Protein AF-0000000086759817 (afdb_homodimer)

Nearest PDB structures (foldseek):
  3dxy-assembly1_A  TM=8.373E-01  e=3.261E-14  Escherichia coli K-12
  3dxz-assembly1_A  TM=8.383E-01  e=4.467E-14  Escherichia coli K-12
  8eg0-assembly1_A  TM=7.884E-01  e=1.532E-14  Homo sapiens
  8cth-assembly1_A  TM=7.759E-01  e=2.380E-14  Homo sapiens
  4poo-assembly1_B  TM=6.459E-01  e=4.045E-06  Bacillus spizizenii str. W23

Sequence (570 aa):
MASLLCAVPRTTGSLYSILSSPFFKKPTRKLKPFFSTSIPQPNRKCSNGVAVSIAEEREIARSPQLVASEYAELNLSDKFSEEPAPVPDWCDIYSDSTLPLMVDIGSGSGRFLMWLAKRNLDSMNYLGLEIRQKLVKRANYWANELALNNIHFIFANATVSFKQLVSTYPGPLTLVSILCPDPHFKKKYHKRRVVQQPLVESIVDSLIPGGRVFVQSDVLEVALDMRNKFDTISDELLHVDKINPSLLDNEGWLLSNPMGIRTEREIHAEFEGAKIYRRVYQKRKMASLLCAVPRTTGSLYSILSSPFFKKPTRKLKPFFSTSIPQPNRKCSNGVAVSIAEEREIARSPQLVASEYAELNLSDKFSEEPAPVPDWCDIYSDSTLPLMVDIGSGSGRFLMWLAKRNLDSMNYLGLEIRQKLVKRANYWANELALNNIHFIFANATVSFKQLVSTYPGPLTLVSILCPDPHFKKKYHKRRVVQQPLVESIVDSLIPGGRVFVQSDVLEVALDMRNKFDTISDELLHVDKINPSLLDNEGWLLSNPMGIRTEREIHAEFEGAKIYRRVYQKRK

Foldseek 3Di:
DCPDPPCPDPDPDDPDDVPDDDDDPPPDCPVPPPDPPPPDDPPPPPPPPPPPVCVVVPVPDDPVVVVCVVCVVVVDDPPDDDAAFDADDQVVQAVDLAAEEEEEEQCFLVVLVLVLLVVQQPHYAYEYEHQDVVSQVNSVVVCVVVVRRRYHYTNGLCLNHVLVHLVPRNYAHAEYEYEAWDCQPDPVCNVVTSDDLSSLVSNLVRHDAFGKYKYKHLDVVSLVVNVVSNVVPVVFKDWCCVVPVVQADPVGFGPDDPSPDDDPVRVVSVVVVTDMGMTMIGTHD/DDDDDPCPDPDDDDPDDPDDDDDDDDDDDDDDDDPPPPPDDPPPPPPPPPPPVVVVVPVPDDPVVVVCVVCVVVVDDPPDDDAAFDADDQVVQAVDLAAEEEEEEQCALVVLVLVLLVVQQPHYAYEYEHQDVVSQVNSVVVCVVVVRRRYHYTNGLCLNHVLVHLVPRNYAHAEYEYEAWDCQPDPVCNVVTSDDLSSLVSNLVRHDAFGKYKYKHLDVVSLVVNVVSNVVPVVFKDWCCVVPVVQADPVGFGPDDPSPDDDPVRVVSVVVVTDMGMTMIGTHD

InterPro domains:
  IPR003358 tRNA (guanine-N-7) methyltransferase, Trmb type [PF02390] (100-277)
  IPR003358 tRNA (guanine-N-7) methyltransferase, Trmb type [PS51625] (56-283)
  IPR003358 tRNA (guanine-N-7) methyltransferase, Trmb type [PTHR23417] (76-283)
  IPR029063 S-adenosyl-L-methionine-dependent methyltransferase superfamily [G3DSA:3.40.50.150] (69-285)
  IPR029063 S-adenosyl-L-methionine-dependent methyltransferase superfamily [SSF53335] (100-240)

Structure (mmCIF, N/CA/C/O backbone):
data_AF-0000000086759817-model_v1
#
loop_
_entity.id
_entity.type
_entity.pdbx_description
1 polymer 'tRNA (guanine(46)-N(7))-methyltransferase'
#
loop_
_atom_site.group_PDB
_atom_site.id
_atom_site.type_symbol
_atom_site.label_atom_id
_atom_site.label_alt_id
_atom_site.label_comp_id
_atom_site.label_asym_id
_atom_site.label_entity_id
_atom_site.label_seq_id
_atom_site.pdbx_PDB_ins_code
_atom_site.Cartn_x
_atom_site.Cartn_y
_atom_site.Cartn_z
_atom_site.occupancy
_atom_site.B_iso_or_equiv
_atom_site.auth_seq_id
_atom_site.auth_comp_id
_atom_site.auth_asym_id
_atom_site.auth_atom_id
_atom_site.pdbx_PDB_model_num
ATOM 1 N N . MET A 1 1 ? 0.33 43.938 -33.75 1 20.72 1 MET A N 1
ATOM 2 C CA . MET A 1 1 ? -0.135 45.219 -33.188 1 20.72 1 MET A CA 1
ATOM 3 C C . MET A 1 1 ? -0.483 45.062 -31.719 1 20.72 1 MET A C 1
ATOM 5 O O . MET A 1 1 ? 0.14 45.688 -30.875 1 20.72 1 MET A O 1
ATOM 9 N N . ALA A 1 2 ? -1.84 45 -31.391 1 21.41 2 ALA A N 1
ATOM 10 C CA . ALA A 1 2 ? -2.543 45.75 -30.344 1 21.41 2 ALA A CA 1
ATOM 11 C C . ALA A 1 2 ? -2.537 45 -29.016 1 21.41 2 ALA A C 1
ATOM 13 O O . ALA A 1 2 ? -3.264 45.375 -28.094 1 21.41 2 ALA A O 1
ATOM 14 N N . SER A 1 3 ? -1.807 43.812 -28.828 1 23.72 3 SER A N 1
ATOM 15 C CA . SER A 1 3 ? -2.363 42.844 -27.906 1 23.72 3 SER A CA 1
ATOM 16 C C . SER A 1 3 ? -2.422 43.375 -26.484 1 23.72 3 SER A C 1
ATOM 18 O O . SER A 1 3 ? -1.517 44.062 -26.047 1 23.72 3 SER A O 1
ATOM 20 N N . LEU A 1 4 ? -3.578 43.188 -25.766 1 22.56 4 LEU A N 1
ATOM 21 C CA . LEU A 1 4 ? -4.316 43.781 -24.656 1 22.56 4 LEU A CA 1
ATOM 22 C C . LEU A 1 4 ? -3.6 43.5 -23.328 1 22.56 4 LEU A C 1
ATOM 24 O O . LEU A 1 4 ? -3.299 42.344 -23.016 1 22.56 4 LEU A O 1
ATOM 28 N N . LEU A 1 5 ? -2.916 44.438 -22.719 1 22.52 5 LEU A N 1
ATOM 29 C CA . LEU A 1 5 ? -2.139 44.656 -21.5 1 22.52 5 LEU A CA 1
ATOM 30 C C . LEU A 1 5 ? -2.979 44.375 -20.266 1 22.52 5 LEU A C 1
ATOM 32 O O . LEU A 1 5 ? -3.967 45.062 -20 1 22.52 5 LEU A O 1
ATOM 36 N N . CYS A 1 6 ? -3.264 42.969 -19.953 1 22.55 6 CYS A N 1
ATOM 37 C CA . CYS A 1 6 ? -4.141 42.594 -18.859 1 22.55 6 CYS A CA 1
ATOM 38 C C . CYS A 1 6 ? -3.719 43.25 -17.562 1 22.55 6 CYS A C 1
ATOM 40 O O . CYS A 1 6 ? -2.633 43 -17.047 1 22.55 6 CYS A O 1
ATOM 42 N N . ALA A 1 7 ? -4.059 44.469 -17.219 1 21.39 7 ALA A N 1
ATOM 43 C CA . ALA A 1 7 ? -3.721 45.406 -16.141 1 21.39 7 ALA A CA 1
ATOM 44 C C . ALA A 1 7 ? -4.227 44.875 -14.797 1 21.39 7 ALA A C 1
ATOM 46 O O . ALA A 1 7 ? -5.43 44.875 -14.531 1 21.39 7 ALA A O 1
ATOM 47 N N . VAL A 1 8 ? -3.939 43.594 -14.406 1 23.55 8 VAL A N 1
ATOM 48 C CA . VAL A 1 8 ? -4.695 43.188 -13.234 1 23.55 8 VAL A CA 1
ATOM 49 C C . VAL A 1 8 ? -4.359 44.094 -12.047 1 23.55 8 VAL A C 1
ATOM 51 O O . VAL A 1 8 ? -3.188 44.25 -11.703 1 23.55 8 VAL A O 1
ATOM 54 N N . PRO A 1 9 ? -5.23 44.969 -11.648 1 19.45 9 PRO A N 1
ATOM 55 C CA . PRO A 1 9 ? -4.977 45.969 -10.609 1 19.45 9 PRO A CA 1
ATOM 56 C C . PRO A 1 9 ? -4.691 45.375 -9.242 1 19.45 9 PRO A C 1
ATOM 58 O O . PRO A 1 9 ? -5.094 44.219 -8.984 1 19.45 9 PRO A O 1
ATOM 61 N N . ARG A 1 10 ? -3.795 46 -8.438 1 21.27 10 ARG A N 1
ATOM 62 C CA . ARG A 1 10 ? -3.021 45.75 -7.219 1 21.27 10 ARG A CA 1
ATOM 63 C C . ARG A 1 10 ? -3.918 45.781 -5.984 1 21.27 10 ARG A C 1
ATOM 65 O O . ARG A 1 10 ? -3.43 45.906 -4.859 1 21.27 10 ARG A O 1
ATOM 72 N N . THR A 1 11 ? -5.309 45.469 -6.129 1 19.77 11 THR A N 1
ATOM 73 C CA . THR A 1 11 ? -6.012 46.062 -5.008 1 19.77 11 THR A CA 1
ATOM 74 C C . THR A 1 11 ? -5.512 45.5 -3.684 1 19.77 11 THR A C 1
ATOM 76 O O . THR A 1 11 ? -5.254 44.281 -3.576 1 19.77 11 THR A O 1
ATOM 79 N N . THR A 1 12 ? -5.16 46.281 -2.641 1 21.28 12 THR A N 1
ATOM 80 C CA . THR A 1 12 ? -4.473 46.344 -1.357 1 21.28 12 THR A CA 1
ATOM 81 C C . THR A 1 12 ? -5.297 45.719 -0.254 1 21.28 12 THR A C 1
ATOM 83 O O . THR A 1 12 ? -4.871 45.656 0.902 1 21.28 12 THR A O 1
ATOM 86 N N . GLY A 1 13 ? -6.547 45.094 -0.595 1 20.52 13 GLY A N 1
ATOM 87 C CA . GLY A 1 13 ? -7.379 45.219 0.593 1 20.52 13 GLY A CA 1
ATOM 88 C C . GLY A 1 13 ? -6.812 44.469 1.791 1 20.52 13 GLY A C 1
ATOM 89 O O . GLY A 1 13 ? -6.062 43.5 1.634 1 20.52 13 GLY A O 1
ATOM 90 N N . SER A 1 14 ? -6.84 45.094 3.059 1 19.22 14 SER A N 1
ATOM 91 C CA . SER A 1 14 ? -6.445 44.969 4.457 1 19.22 14 SER A CA 1
ATOM 92 C C . SER A 1 14 ? -7.117 43.75 5.098 1 19.22 14 SER A C 1
ATOM 94 O O . SER A 1 14 ? -8.344 43.625 5.078 1 19.22 14 SER A O 1
ATOM 96 N N . LEU A 1 15 ? -6.488 42.531 5.07 1 21.8 15 LEU A N 1
ATOM 97 C CA . LEU A 1 15 ? -6.828 41.25 5.645 1 21.8 15 LEU A CA 1
ATOM 98 C C . LEU A 1 15 ? -7.066 41.344 7.148 1 21.8 15 LEU A C 1
ATOM 100 O O . LEU A 1 15 ? -6.137 41.219 7.941 1 21.8 15 LEU A O 1
ATOM 104 N N . TYR A 1 16 ? -7.906 42.5 7.574 1 19.19 16 TYR A N 1
ATOM 105 C CA . TYR A 1 16 ? -7.855 42.781 9 1 19.19 16 TYR A CA 1
ATOM 106 C C . TYR A 1 16 ? -8.156 41.562 9.836 1 19.19 16 TYR A C 1
ATOM 108 O O . TYR A 1 16 ? -8.586 40.531 9.297 1 19.19 16 TYR A O 1
ATOM 116 N N . SER A 1 17 ? -9.164 41.625 10.844 1 21.81 17 SER A N 1
ATOM 117 C CA . SER A 1 17 ? -9.203 41.438 12.289 1 21.81 17 SER A CA 1
ATOM 118 C C . SER A 1 17 ? -9.664 40.031 12.648 1 21.81 17 SER A C 1
ATOM 120 O O . SER A 1 17 ? -10.852 39.719 12.539 1 21.81 17 SER A O 1
ATOM 122 N N . ILE A 1 18 ? -9.008 38.969 12.258 1 21.98 18 ILE A N 1
ATOM 123 C CA . ILE A 1 18 ? -9.508 37.625 12.562 1 21.98 18 ILE A CA 1
ATOM 124 C C . ILE A 1 18 ? -9.836 37.531 14.055 1 21.98 18 ILE A C 1
ATOM 126 O O . ILE A 1 18 ? -10.68 36.719 14.453 1 21.98 18 ILE A O 1
ATOM 130 N N . LEU A 1 19 ? -8.961 38.031 15.008 1 23.92 19 LEU A N 1
ATOM 131 C CA . LEU A 1 19 ? -8.836 37.469 16.344 1 23.92 19 LEU A CA 1
ATOM 132 C C . LEU A 1 19 ? -9.875 38.062 17.281 1 23.92 19 LEU A C 1
ATOM 134 O O . LEU A 1 19 ? -9.703 38.062 18.5 1 23.92 19 LEU A O 1
ATOM 138 N N . SER A 1 20 ? -10.961 38.875 16.812 1 21.83 20 SER A N 1
ATOM 139 C CA . SER A 1 20 ? -11.461 39.75 17.875 1 21.83 20 SER A CA 1
ATOM 140 C C . SER A 1 20 ? -11.953 38.969 19.062 1 21.83 20 SER A C 1
ATOM 142 O O . SER A 1 20 ? -11.531 39.219 20.203 1 21.83 20 SER A O 1
ATOM 144 N N . SER A 1 21 ? -13.531 39.062 19.516 1 21.61 21 SER A N 1
ATOM 145 C CA . SER A 1 21 ? -14.234 39.625 20.672 1 21.61 21 SER A CA 1
ATOM 146 C C . SER A 1 21 ? -14.273 38.625 21.812 1 21.61 21 SER A C 1
ATOM 148 O O . SER A 1 21 ? -14.109 37.406 21.609 1 21.61 21 SER A O 1
ATOM 150 N N . PRO A 1 22 ? -15.023 39.219 23.219 1 22.77 22 PRO A N 1
ATOM 151 C CA . PRO A 1 22 ? -15.008 39.062 24.672 1 22.77 22 PRO A CA 1
ATOM 152 C C . PRO A 1 22 ? -15.617 37.75 25.141 1 22.77 22 PRO A C 1
ATOM 154 O O . PRO A 1 22 ? -16.297 37.062 24.375 1 22.77 22 PRO A O 1
ATOM 157 N N . PHE A 1 23 ? -15.562 37.625 26.688 1 20.48 23 PHE A N 1
ATOM 158 C CA . PHE A 1 23 ? -15.539 36.688 27.797 1 20.48 23 PHE A CA 1
ATOM 159 C C . PHE A 1 23 ? -16.906 36.031 27.984 1 20.48 23 PHE A C 1
ATOM 161 O O . PHE A 1 23 ? -17.922 36.562 27.516 1 20.48 23 PHE A O 1
ATOM 168 N N . PHE A 1 24 ? -16.922 34.844 28.688 1 19.88 24 PHE A N 1
ATOM 169 C CA . PHE A 1 24 ? -17.828 33.812 29.172 1 19.88 24 PHE A CA 1
ATOM 170 C C . PHE A 1 24 ? -18.906 34.406 30.062 1 19.88 24 PHE A C 1
ATOM 172 O O . PHE A 1 24 ? -18.625 34.844 31.188 1 19.88 24 PHE A O 1
ATOM 179 N N . LYS A 1 25 ? -19.656 35.438 29.422 1 20.78 25 LYS A N 1
ATOM 180 C CA . LYS A 1 25 ? -20.641 35.969 30.375 1 20.78 25 LYS A CA 1
ATOM 181 C C . LYS A 1 25 ? -21.312 34.812 31.141 1 20.78 25 LYS A C 1
ATOM 183 O O . LYS A 1 25 ? -21.797 33.875 30.531 1 20.78 25 LYS A O 1
ATOM 188 N N . LYS A 1 26 ? -20.859 34.844 32.438 1 22.72 26 LYS A N 1
ATOM 189 C CA . LYS A 1 26 ? -21.359 33.969 33.5 1 22.72 26 LYS A CA 1
ATOM 190 C C . LYS A 1 26 ? -22.891 34 33.531 1 22.72 26 LYS A C 1
ATOM 192 O O . LYS A 1 26 ? -23.484 35.062 33.781 1 22.72 26 LYS A O 1
ATOM 197 N N . PRO A 1 27 ? -23.672 33.438 32.5 1 22.3 27 PRO A N 1
ATOM 198 C CA . PRO A 1 27 ? -25.109 33.625 32.781 1 22.3 27 PRO A CA 1
ATOM 199 C C . PRO A 1 27 ? -25.484 33.312 34.219 1 22.3 27 PRO A C 1
ATOM 201 O O . PRO A 1 27 ? -24.906 32.406 34.844 1 22.3 27 PRO A O 1
ATOM 204 N N . THR A 1 28 ? -25.812 34.469 34.844 1 19.06 28 THR A N 1
ATOM 205 C CA . THR A 1 28 ? -26.234 34.625 36.219 1 19.06 28 THR A CA 1
ATOM 206 C C . THR A 1 28 ? -27.359 33.656 36.562 1 19.06 28 THR A C 1
ATOM 208 O O . THR A 1 28 ? -28.344 33.562 35.844 1 19.06 28 THR A O 1
ATOM 211 N N . ARG A 1 29 ? -26.969 32.688 37.281 1 19.84 29 ARG A N 1
ATOM 212 C CA . ARG A 1 29 ? -27.547 31.516 37.906 1 19.84 29 ARG A CA 1
ATOM 213 C C . ARG A 1 29 ? -28.719 31.891 38.812 1 19.84 29 ARG A C 1
ATOM 215 O O . ARG A 1 29 ? -29 31.219 39.812 1 19.84 29 ARG A O 1
ATOM 222 N N . LYS A 1 30 ? -29.344 33.156 38.438 1 19.67 30 LYS A N 1
ATOM 223 C CA . LYS A 1 30 ? -30.125 33.469 39.625 1 19.67 30 LYS A CA 1
ATOM 224 C C . LYS A 1 30 ? -31.031 32.312 40.031 1 19.67 30 LYS A C 1
ATOM 226 O O . LYS A 1 30 ? -31.891 31.891 39.25 1 19.67 30 LYS A O 1
ATOM 231 N N . LEU A 1 31 ? -30.469 31.344 40.719 1 20.28 31 LEU A N 1
ATOM 232 C CA . LEU A 1 31 ? -31.094 30.172 41.344 1 20.28 31 LEU A CA 1
ATOM 233 C C . LEU A 1 31 ? -32.312 30.562 42.156 1 20.28 31 LEU A C 1
ATOM 235 O O . LEU A 1 31 ? -32.188 31.25 43.188 1 20.28 31 LEU A O 1
ATOM 239 N N . LYS A 1 32 ? -33.281 31.25 41.438 1 20.36 32 LYS A N 1
ATOM 240 C CA . LYS A 1 32 ? -34.375 31.719 42.312 1 20.36 32 LYS A CA 1
ATOM 241 C C . LYS A 1 32 ? -34.75 30.641 43.312 1 20.36 32 LYS A C 1
ATOM 243 O O . LYS A 1 32 ? -34.688 29.453 43.031 1 20.36 32 LYS A O 1
ATOM 248 N N . PRO A 1 33 ? -34.906 31.109 44.562 1 21.61 33 PRO A N 1
ATOM 249 C CA . PRO A 1 33 ? -35.062 30.422 45.844 1 21.61 33 PRO A CA 1
ATOM 250 C C . PRO A 1 33 ? -36.344 29.609 45.938 1 21.61 33 PRO A C 1
ATOM 252 O O . PRO A 1 33 ? -37.438 30.172 45.906 1 21.61 33 PRO A O 1
ATOM 255 N N . PHE A 1 34 ? -36.688 28.766 44.906 1 20.72 34 PHE A N 1
ATOM 256 C CA . PHE A 1 34 ? -38.031 28.188 44.969 1 20.72 34 PHE A CA 1
ATOM 257 C C . PHE A 1 34 ? -38.344 27.641 46.375 1 20.72 34 PHE A C 1
ATOM 259 O O . PHE A 1 34 ? -37.469 27.031 47 1 20.72 34 PHE A O 1
ATOM 266 N N . PHE A 1 35 ? -39.281 28.281 47 1 20.41 35 PHE A N 1
ATOM 267 C CA . PHE A 1 35 ? -39.938 28.156 48.312 1 20.41 35 PHE A CA 1
ATOM 268 C C . PHE A 1 35 ? -40.375 26.719 48.531 1 20.41 35 PHE A C 1
ATOM 270 O O . PHE A 1 35 ? -40.906 26.078 47.625 1 20.41 35 PHE A O 1
ATOM 277 N N . SER A 1 36 ? -39.75 26.094 49.625 1 20.53 36 SER A N 1
ATOM 278 C CA . SER A 1 36 ? -39.688 24.719 50.156 1 20.53 36 SER A CA 1
ATOM 279 C C . SER A 1 36 ? -41.062 24.219 50.562 1 20.53 36 SER A C 1
ATOM 281 O O . SER A 1 36 ? -41.188 23.109 51.094 1 20.53 36 SER A O 1
ATOM 283 N N . THR A 1 37 ? -42.188 24.719 49.938 1 21.88 37 THR A N 1
ATOM 284 C CA . THR A 1 37 ? -43.344 24.391 50.781 1 21.88 37 THR A CA 1
ATOM 285 C C . THR A 1 37 ? -43.406 22.891 51.031 1 21.88 37 THR A C 1
ATOM 287 O O . THR A 1 37 ? -43.188 22.094 50.125 1 21.88 37 THR A O 1
ATOM 290 N N . SER A 1 38 ? -43.5 22.516 52.375 1 22.66 38 SER A N 1
ATOM 291 C CA . SER A 1 38 ? -43.312 21.281 53.156 1 22.66 38 SER A CA 1
ATOM 292 C C . SER A 1 38 ? -44.406 20.281 52.844 1 22.66 38 SER A C 1
ATOM 294 O O . SER A 1 38 ? -44.469 19.203 53.438 1 22.66 38 SER A O 1
ATOM 296 N N . ILE A 1 39 ? -44.969 20.172 51.625 1 24.55 39 ILE A N 1
ATOM 297 C CA . ILE A 1 39 ? -46.188 19.406 51.656 1 24.55 39 ILE A CA 1
ATOM 298 C C . ILE A 1 39 ? -45.938 18.016 52.219 1 24.55 39 ILE A C 1
ATOM 300 O O . ILE A 1 39 ? -44.906 17.406 51.969 1 24.55 39 ILE A O 1
ATOM 304 N N . PRO A 1 40 ? -47 17.531 53.062 1 25.95 40 PRO A N 1
ATOM 305 C CA . PRO A 1 40 ? -47 16.344 53.906 1 25.95 40 PRO A CA 1
ATOM 306 C C . PRO A 1 40 ? -46.719 15.055 53.156 1 25.95 40 PRO A C 1
ATOM 308 O O . PRO A 1 40 ? -47 14.977 51.938 1 25.95 40 PRO A O 1
ATOM 311 N N . GLN A 1 41 ? -45.781 14.219 53.656 1 24.42 41 GLN A N 1
ATOM 312 C CA . GLN A 1 41 ? -45.031 13.094 53.062 1 24.42 41 GLN A CA 1
ATOM 313 C C . GLN A 1 41 ? -45.969 11.898 52.844 1 24.42 41 GLN A C 1
ATOM 315 O O . GLN A 1 41 ? -46.438 11.281 53.812 1 24.42 41 GLN A O 1
ATOM 320 N N . PRO A 1 42 ? -47.125 12.047 52.156 1 27.86 42 PRO A N 1
ATOM 321 C CA . PRO A 1 42 ? -47.906 10.805 52.25 1 27.86 42 PRO A CA 1
ATOM 322 C C . PRO A 1 42 ? -47.062 9.57 51.938 1 27.86 42 PRO A C 1
ATOM 324 O O . PRO A 1 42 ? -46.062 9.664 51.219 1 27.86 42 PRO A O 1
ATOM 327 N N . ASN A 1 43 ? -47.188 8.469 52.75 1 25.06 43 ASN A N 1
ATOM 328 C CA . ASN A 1 43 ? -46.469 7.207 52.812 1 25.06 43 ASN A CA 1
ATOM 329 C C . ASN A 1 43 ? -46.5 6.473 51.469 1 25.06 43 ASN A C 1
ATOM 331 O O . ASN A 1 43 ? -47.562 5.984 51.062 1 25.06 43 ASN A O 1
ATOM 335 N N . ARG A 1 44 ? -46.25 7.105 50.375 1 22.36 44 ARG A N 1
ATOM 336 C CA . ARG A 1 44 ? -46.531 6.328 49.156 1 22.36 44 ARG A CA 1
ATOM 337 C C . ARG A 1 44 ? -45.781 5 49.188 1 22.36 44 ARG A C 1
ATOM 339 O O . ARG A 1 44 ? -44.594 4.961 49.5 1 22.36 44 ARG A O 1
ATOM 346 N N . LYS A 1 45 ? -46.531 3.869 49.469 1 26.83 45 LYS A N 1
ATOM 347 C CA . LYS A 1 45 ? -46.094 2.496 49.25 1 26.83 45 LYS A CA 1
ATOM 348 C C . LYS A 1 45 ? -45.312 2.379 47.969 1 26.83 45 LYS A C 1
ATOM 350 O O . LYS A 1 45 ? -45.812 2.664 46.875 1 26.83 45 LYS A O 1
ATOM 355 N N . CYS A 1 46 ? -44.031 2.836 48.031 1 22.83 46 CYS A N 1
ATOM 356 C CA . CYS A 1 46 ? -43.188 2.822 46.844 1 22.83 46 CYS A CA 1
ATOM 357 C C . CYS A 1 46 ? -43.25 1.464 46.156 1 22.83 46 CYS A C 1
ATOM 359 O O . CYS A 1 46 ? -43 0.434 46.781 1 22.83 46 CYS A O 1
ATOM 361 N N . SER A 1 47 ? -44.406 1.204 45.375 1 27.94 47 SER A N 1
ATOM 362 C CA . SER A 1 47 ? -44.281 0.079 44.438 1 27.94 47 SER A CA 1
ATOM 363 C C . SER A 1 47 ? -42.844 -0.032 43.938 1 27.94 47 SER A C 1
ATOM 365 O O . SER A 1 47 ? -42.219 0.975 43.594 1 27.94 47 SER A O 1
ATOM 367 N N . ASN A 1 48 ? -42.156 -0.949 44.594 1 27.28 48 ASN A N 1
ATOM 368 C CA . ASN A 1 48 ? -40.844 -1.33 44.125 1 27.28 48 ASN A CA 1
ATOM 369 C C . ASN A 1 48 ? -40.781 -1.423 42.594 1 27.28 48 ASN A C 1
ATOM 371 O O . ASN A 1 48 ? -41.406 -2.309 42 1 27.28 48 ASN A O 1
ATOM 375 N N . GLY A 1 49 ? -41.188 -0.3 41.969 1 27.38 49 GLY A N 1
ATOM 376 C CA . GLY A 1 49 ? -40.875 -0.348 40.531 1 27.38 49 GLY A CA 1
ATOM 377 C C . GLY A 1 49 ? -39.5 -0.922 40.25 1 27.38 49 GLY A C 1
ATOM 378 O O . GLY A 1 49 ? -38.531 -0.469 40.812 1 27.38 49 GLY A O 1
ATOM 379 N N . VAL A 1 50 ? -39.438 -2.291 40.125 1 29.8 50 VAL A N 1
ATOM 380 C CA . VAL A 1 50 ? -38.25 -2.826 39.469 1 29.8 50 VAL A CA 1
ATOM 381 C C . VAL A 1 50 ? -37.75 -1.867 38.406 1 29.8 50 VAL A C 1
ATOM 383 O O . VAL A 1 50 ? -38.469 -1.618 37.406 1 29.8 50 VAL A O 1
ATOM 386 N N . ALA A 1 51 ? -37.25 -0.749 38.812 1 29.36 51 ALA A N 1
ATOM 387 C CA . ALA A 1 51 ? -36.469 -0.034 37.812 1 29.36 51 ALA A CA 1
ATOM 388 C C . ALA A 1 51 ? -35.719 -1.006 36.906 1 29.36 51 ALA A C 1
ATOM 390 O O . ALA A 1 51 ? -34.844 -1.738 37.375 1 29.36 51 ALA A O 1
ATOM 391 N N . VAL A 1 52 ? -36.5 -1.715 36.094 1 29.53 52 VAL A N 1
ATOM 392 C CA . VAL A 1 52 ? -35.719 -2.227 34.969 1 29.53 52 VAL A CA 1
ATOM 393 C C . VAL A 1 52 ? -34.656 -1.206 34.562 1 29.53 52 VAL A C 1
ATOM 395 O O . VAL A 1 52 ? -34.969 -0.101 34.125 1 29.53 52 VAL A O 1
ATOM 398 N N . SER A 1 53 ? -33.781 -1.017 35.469 1 32.31 53 SER A N 1
ATOM 399 C CA . SER A 1 53 ? -32.625 -0.354 34.875 1 32.31 53 SER A CA 1
ATOM 400 C C . SER A 1 53 ? -32.438 -0.762 33.438 1 32.31 53 SER A C 1
ATOM 402 O O . SER A 1 53 ? -32.188 -1.934 33.125 1 32.31 53 SER A O 1
ATOM 404 N N . ILE A 1 54 ? -33.438 -0.419 32.688 1 30.27 54 ILE A N 1
ATOM 405 C CA . ILE A 1 54 ? -32.969 -0.505 31.297 1 30.27 54 ILE A CA 1
ATOM 406 C C . ILE A 1 54 ? -31.484 -0.164 31.25 1 30.27 54 ILE A C 1
ATOM 408 O O . ILE A 1 54 ? -31.094 0.979 31.484 1 30.27 54 ILE A O 1
ATOM 412 N N . ALA A 1 55 ? -30.734 -1.03 31.859 1 33.47 55 ALA A N 1
ATOM 413 C CA . ALA A 1 55 ? -29.375 -0.924 31.359 1 33.47 55 ALA A CA 1
ATOM 414 C C . ALA A 1 55 ? -29.344 -0.457 29.906 1 33.47 55 ALA A C 1
ATOM 416 O O . ALA A 1 55 ? -29.672 -1.225 29 1 33.47 55 ALA A O 1
ATOM 417 N N . GLU A 1 56 ? -30.062 0.642 29.672 1 33.91 56 GLU A N 1
ATOM 418 C CA . GLU A 1 56 ? -29.672 1.133 28.359 1 33.91 56 GLU A CA 1
ATOM 419 C C . GLU A 1 56 ? -28.219 0.816 28.047 1 33.91 56 GLU A C 1
ATOM 421 O O . GLU A 1 56 ? -27.312 1.29 28.75 1 33.91 56 GLU A O 1
ATOM 426 N N . GLU A 1 57 ? -27.906 -0.351 27.891 1 37.12 57 GLU A N 1
ATOM 427 C CA . GLU A 1 57 ? -26.609 -0.674 27.297 1 37.12 57 GLU A CA 1
ATOM 428 C C . GLU A 1 57 ? -26.156 0.431 26.359 1 37.12 57 GLU A C 1
ATOM 430 O O . GLU A 1 57 ? -26.672 0.565 25.25 1 37.12 57 GLU A O 1
ATOM 435 N N . ARG A 1 58 ? -26.016 1.636 26.844 1 38.78 58 ARG A N 1
ATOM 436 C CA . ARG A 1 58 ? -25.312 2.576 25.984 1 38.78 58 ARG A CA 1
ATOM 437 C C . ARG A 1 58 ? -24.328 1.849 25.078 1 38.78 58 ARG A C 1
ATOM 439 O O . ARG A 1 58 ? -23.375 1.232 25.562 1 38.78 58 ARG A O 1
ATOM 446 N N . GLU A 1 59 ? -24.797 1.112 24.234 1 46 59 GLU A N 1
ATOM 447 C CA . GLU A 1 59 ? -23.906 0.592 23.203 1 46 59 GLU A CA 1
ATOM 448 C C . GLU A 1 59 ? -22.719 1.518 22.984 1 46 59 GLU A C 1
ATOM 450 O O . GLU A 1 59 ? -22.875 2.66 22.547 1 46 59 GLU A O 1
ATOM 455 N N . ILE A 1 60 ? -21.844 1.606 23.938 1 53.09 60 ILE A N 1
ATOM 456 C CA . ILE A 1 60 ? -20.594 2.328 23.812 1 53.09 60 ILE A CA 1
ATOM 457 C C . ILE A 1 60 ? -20.125 2.281 22.359 1 53.09 60 ILE A C 1
ATOM 459 O O . ILE A 1 60 ? -19.891 1.2 21.812 1 53.09 60 ILE A O 1
ATOM 463 N N . ALA A 1 61 ? -20.453 3.289 21.672 1 70.12 61 ALA A N 1
ATOM 464 C CA . ALA A 1 61 ? -20.047 3.436 20.281 1 70.12 61 ALA A CA 1
ATOM 465 C C . ALA A 1 61 ? -18.578 3.053 20.094 1 70.12 61 ALA A C 1
ATOM 467 O O . ALA A 1 61 ? -17.719 3.457 20.875 1 70.12 61 ALA A O 1
ATOM 468 N N . ARG A 1 62 ? -18.297 2.145 19.25 1 85.38 62 ARG A N 1
ATOM 469 C CA . ARG A 1 62 ? -16.953 1.757 18.844 1 85.38 62 ARG A CA 1
ATOM 470 C C . ARG A 1 62 ? -16.234 2.912 18.156 1 85.38 62 ARG A C 1
ATOM 472 O O . ARG A 1 62 ? -16.859 3.881 17.734 1 85.38 62 ARG A O 1
ATOM 479 N N . SER A 1 63 ? -15.016 2.961 18.25 1 89.56 63 SER A N 1
ATOM 480 C CA . SER A 1 63 ? -14.18 4.059 17.781 1 89.56 63 SER A CA 1
ATOM 481 C C . SER A 1 63 ? -14.531 4.441 16.344 1 89.56 63 SER A C 1
ATOM 483 O O . SER A 1 63 ? -14.617 5.625 16.016 1 89.56 63 SER A O 1
ATOM 485 N N . PRO A 1 64 ? -14.867 3.51 15.484 1 88.94 64 PRO A N 1
ATOM 486 C CA . PRO A 1 64 ? -15.25 3.906 14.133 1 88.94 64 PRO A CA 1
ATOM 487 C C . PRO A 1 64 ? -16.547 4.703 14.094 1 88.94 64 PRO A C 1
ATOM 489 O O . PRO A 1 64 ? -16.719 5.582 13.242 1 88.94 64 PRO A O 1
ATOM 492 N N . GLN A 1 65 ? -17.406 4.426 14.953 1 90.06 65 GLN A N 1
ATOM 493 C CA . GLN A 1 65 ? -18.656 5.18 15.031 1 90.06 65 GLN A CA 1
ATOM 494 C C . GLN A 1 65 ? -18.406 6.617 15.477 1 90.06 65 GLN A C 1
ATOM 496 O O . GLN A 1 65 ? -19.078 7.539 15.031 1 90.06 65 GLN A O 1
ATOM 501 N N . LEU A 1 66 ? -17.484 6.715 16.344 1 93.5 66 LEU A N 1
ATOM 502 C CA . LEU A 1 66 ? -17.125 8.055 16.781 1 93.5 66 LEU A CA 1
ATOM 503 C C . LEU A 1 66 ? -16.516 8.859 15.633 1 93.5 66 LEU A C 1
ATOM 505 O O . LEU A 1 66 ? -16.797 10.055 15.492 1 93.5 66 LEU A O 1
ATOM 509 N N . VAL A 1 67 ? -15.664 8.227 14.812 1 93.75 67 VAL A N 1
ATOM 510 C CA . VAL A 1 67 ? -15.102 8.875 13.633 1 93.75 67 VAL A CA 1
ATOM 511 C C . VAL A 1 67 ? -16.234 9.297 12.695 1 93.75 67 VAL A C 1
ATOM 513 O O . VAL A 1 67 ? -16.266 10.438 12.227 1 93.75 67 VAL A O 1
ATOM 516 N N . ALA A 1 68 ? -17.156 8.359 12.453 1 92.31 68 ALA A N 1
ATOM 517 C CA . ALA A 1 68 ? -18.281 8.633 11.57 1 92.31 68 ALA A CA 1
ATOM 518 C C . ALA A 1 68 ? -19.094 9.828 12.07 1 92.31 68 ALA A C 1
ATOM 520 O O . ALA A 1 68 ? -19.5 10.68 11.281 1 92.31 68 ALA A O 1
ATOM 521 N N . SER A 1 69 ? -19.312 9.836 13.367 1 93.5 69 SER A N 1
ATOM 522 C CA . SER A 1 69 ? -20.078 10.922 13.969 1 93.5 69 SER A CA 1
ATOM 523 C C . SER A 1 69 ? -19.359 12.258 13.836 1 93.5 69 SER A C 1
ATOM 525 O O . SER A 1 69 ? -19.969 13.273 13.5 1 93.5 69 SER A O 1
ATOM 527 N N . GLU A 1 70 ? -18.094 12.234 14.078 1 94.06 70 GLU A N 1
ATOM 528 C CA . GLU A 1 70 ? -17.297 13.453 14.023 1 94.06 70 GLU A CA 1
ATOM 529 C C . GLU A 1 70 ? -17.266 14.039 12.609 1 94.06 70 GLU A C 1
ATOM 531 O O . GLU A 1 70 ? -17.312 15.258 12.438 1 94.06 70 GLU A O 1
ATOM 536 N N . TYR A 1 71 ? -17.219 13.188 11.578 1 95.44 71 TYR A N 1
ATOM 537 C CA . TYR A 1 71 ? -17.094 13.648 10.195 1 95.44 71 TYR A CA 1
ATOM 538 C C . TYR A 1 71 ? -18.422 13.484 9.453 1 95.44 71 TYR A C 1
ATOM 540 O O . TYR A 1 71 ? -18.438 13.461 8.219 1 95.44 71 TYR A O 1
ATOM 548 N N . ALA A 1 72 ? -19.531 13.414 10.141 1 93.88 72 ALA A N 1
ATOM 549 C CA . ALA A 1 72 ? -20.844 13.125 9.57 1 93.88 72 ALA A CA 1
ATOM 550 C C . ALA A 1 72 ? -21.234 14.18 8.539 1 93.88 72 ALA A C 1
ATOM 552 O O . ALA A 1 72 ? -21.906 13.867 7.551 1 93.88 72 ALA A O 1
ATOM 553 N N . GLU A 1 73 ? -20.781 15.352 8.797 1 93.06 73 GLU A N 1
ATOM 554 C CA . GLU A 1 73 ? -21.188 16.469 7.941 1 93.06 73 GLU A CA 1
ATOM 555 C C . GLU A 1 73 ? -20.641 16.297 6.523 1 93.06 73 GLU A C 1
ATOM 557 O O . GLU A 1 73 ? -21.156 16.891 5.578 1 93.06 73 GLU A O 1
ATOM 562 N N . LEU A 1 74 ? -19.578 15.562 6.348 1 94.44 74 LEU A N 1
ATOM 563 C CA . LEU A 1 74 ? -19.016 15.352 5.02 1 94.44 74 LEU A CA 1
ATOM 564 C C . LEU A 1 74 ? -19.922 14.477 4.168 1 94.44 74 LEU A C 1
ATOM 566 O O . LEU A 1 74 ? -19.844 14.5 2.938 1 94.44 74 LEU A O 1
ATOM 570 N N . ASN A 1 75 ? -20.75 13.641 4.785 1 91.75 75 ASN A N 1
ATOM 571 C CA . ASN A 1 75 ? -21.688 12.781 4.086 1 91.75 75 ASN A CA 1
ATOM 572 C C . ASN A 1 75 ? -21.016 11.992 2.971 1 91.75 75 ASN A C 1
ATOM 574 O O . ASN A 1 75 ? -21.469 12 1.827 1 91.75 75 ASN A O 1
ATOM 578 N N . LEU A 1 76 ? -19.938 11.391 3.359 1 91.06 76 LEU A N 1
ATOM 579 C CA . LEU A 1 76 ? -19.156 10.656 2.365 1 91.06 76 LEU A CA 1
ATOM 580 C C . LEU A 1 76 ? -19.812 9.328 2.025 1 91.06 76 LEU A C 1
ATOM 582 O O . LEU A 1 76 ? -20.344 8.648 2.908 1 91.06 76 LEU A O 1
ATOM 586 N N . SER A 1 77 ? -19.812 9.016 0.76 1 84.19 77 SER A N 1
ATOM 587 C CA . SER A 1 77 ? -20.453 7.785 0.29 1 84.19 77 SER A CA 1
ATOM 588 C C . SER A 1 77 ? -19.547 6.578 0.507 1 84.19 77 SER A C 1
ATOM 590 O O . SER A 1 77 ? -18.312 6.691 0.414 1 84.19 77 SER A O 1
ATOM 592 N N . ASP A 1 78 ? -20.125 5.574 0.871 1 78.88 78 ASP A N 1
ATOM 593 C CA . ASP A 1 78 ? -19.406 4.312 0.976 1 78.88 78 ASP A CA 1
ATOM 594 C C . ASP A 1 78 ? -19.438 3.547 -0.345 1 78.88 78 ASP A C 1
ATOM 596 O O . ASP A 1 78 ? -19.094 2.365 -0.393 1 78.88 78 ASP A O 1
ATOM 600 N N . LYS A 1 79 ? -19.781 4.219 -1.397 1 76.12 79 LYS A N 1
ATOM 601 C CA . LYS A 1 79 ? -20.016 3.559 -2.68 1 76.12 79 LYS A CA 1
ATOM 602 C C . LYS A 1 79 ? -18.734 3.471 -3.49 1 76.12 79 LYS A C 1
ATOM 604 O O . LYS A 1 79 ? -18.75 3.051 -4.648 1 76.12 79 LYS A O 1
ATOM 609 N N . PHE A 1 80 ? -17.719 3.863 -2.857 1 83.5 80 PHE A N 1
ATOM 610 C CA . PHE A 1 80 ? -16.484 3.812 -3.631 1 83.5 80 PHE A CA 1
ATOM 611 C C . PHE A 1 80 ? -16.141 2.375 -3.996 1 83.5 80 PHE A C 1
ATOM 613 O O . PHE A 1 80 ? -16.031 1.513 -3.121 1 83.5 80 PHE A O 1
ATOM 620 N N . SER A 1 81 ? -16.188 2.053 -5.266 1 81.12 81 SER A N 1
ATOM 621 C CA . SER A 1 81 ? -15.742 0.758 -5.773 1 81.12 81 SER A CA 1
ATOM 622 C C . SER A 1 81 ? -14.461 0.889 -6.578 1 81.12 81 SER A C 1
ATOM 624 O O . SER A 1 81 ? -14.328 1.793 -7.406 1 81.12 81 SER A O 1
ATOM 626 N N . GLU A 1 82 ? -13.594 0.035 -6.246 1 83.94 82 GLU A N 1
ATOM 627 C CA . GLU A 1 82 ? -12.328 0.054 -6.969 1 83.94 82 GLU A CA 1
ATOM 628 C C . GLU A 1 82 ? -12.531 -0.263 -8.445 1 83.94 82 GLU A C 1
ATOM 630 O O . GLU A 1 82 ? -13.25 -1.202 -8.789 1 83.94 82 GLU A O 1
ATOM 635 N N . GLU A 1 83 ? -12.031 0.629 -9.211 1 86 83 GLU A N 1
ATOM 636 C CA . GLU A 1 83 ? -12.062 0.398 -10.656 1 86 83 GLU A CA 1
ATOM 637 C C . GLU A 1 83 ? -10.961 -0.561 -11.086 1 86 83 GLU A C 1
ATOM 639 O O . GLU A 1 83 ? -9.867 -0.564 -10.508 1 86 83 GLU A O 1
ATOM 644 N N . PRO A 1 84 ? -11.336 -1.355 -12.094 1 92.5 84 PRO A N 1
ATOM 645 C CA . PRO A 1 84 ? -10.289 -2.236 -12.625 1 92.5 84 PRO A CA 1
ATOM 646 C C . PRO A 1 84 ? -9.07 -1.469 -13.133 1 92.5 84 PRO A C 1
ATOM 648 O O . PRO A 1 84 ? -9.195 -0.32 -13.562 1 92.5 84 PRO A O 1
ATOM 651 N N . ALA A 1 85 ? -7.93 -2.061 -13 1 94.69 85 ALA A N 1
ATOM 652 C CA . ALA A 1 85 ? -6.703 -1.462 -13.531 1 94.69 85 ALA A CA 1
ATOM 653 C C . ALA A 1 85 ? -6.809 -1.242 -15.039 1 94.69 85 ALA A C 1
ATOM 655 O O . ALA A 1 85 ? -7.434 -2.035 -15.742 1 94.69 85 ALA A O 1
ATOM 656 N N . PRO A 1 86 ? -6.215 -0.199 -15.5 1 94.38 86 PRO A N 1
ATOM 657 C CA . PRO A 1 86 ? -6.215 0.004 -16.953 1 94.38 86 PRO A CA 1
ATOM 658 C C . PRO A 1 86 ? -5.48 -1.102 -17.703 1 94.38 86 PRO A C 1
ATOM 660 O O . PRO A 1 86 ? -4.461 -1.607 -17.219 1 94.38 86 PRO A O 1
ATOM 663 N N . VAL A 1 87 ? -6.031 -1.46 -18.828 1 96.56 87 VAL A N 1
ATOM 664 C CA . VAL A 1 87 ? -5.426 -2.479 -19.672 1 96.56 87 VAL A CA 1
ATOM 665 C C . VAL A 1 87 ? -4.285 -1.864 -20.484 1 96.56 87 VAL A C 1
ATOM 667 O O . VAL A 1 87 ? -4.48 -0.865 -21.188 1 96.56 87 VAL A O 1
ATOM 670 N N . PRO A 1 88 ? -3.143 -2.406 -20.422 1 96.88 88 PRO A N 1
ATOM 671 C CA . PRO A 1 88 ? -2.062 -1.88 -21.25 1 96.88 88 PRO A CA 1
ATOM 672 C C . PRO A 1 88 ? -2.158 -2.35 -22.703 1 96.88 88 PRO A C 1
ATOM 674 O O . PRO A 1 88 ? -2.975 -3.219 -23.031 1 96.88 88 PRO A O 1
ATOM 677 N N . ASP A 1 89 ? -1.372 -1.641 -23.5 1 97.38 89 ASP A N 1
ATOM 678 C CA . ASP A 1 89 ? -1.154 -2.193 -24.844 1 97.38 89 ASP A CA 1
ATOM 679 C C . ASP A 1 89 ? -0.167 -3.357 -24.797 1 97.38 89 ASP A C 1
ATOM 681 O O . ASP A 1 89 ? 1.045 -3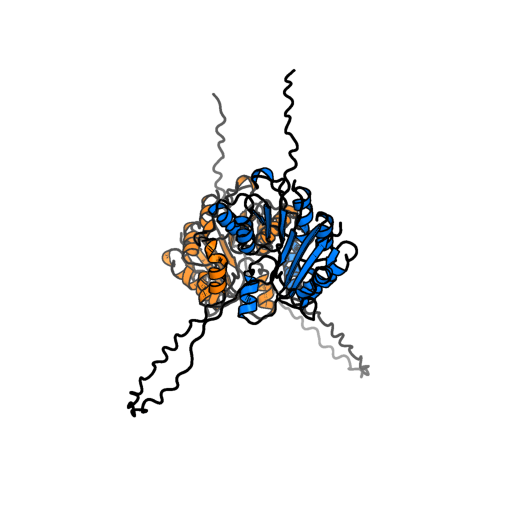.148 -24.719 1 97.38 89 ASP A O 1
ATOM 685 N N . TRP A 1 90 ? -0.674 -4.527 -24.984 1 98 90 TRP A N 1
ATOM 686 C CA . TRP A 1 90 ? 0.116 -5.742 -24.812 1 98 90 TRP A CA 1
ATOM 687 C C . TRP A 1 90 ? 1.26 -5.801 -25.812 1 98 90 TRP A C 1
ATOM 689 O O . TRP A 1 90 ? 2.324 -6.352 -25.516 1 98 90 TRP A O 1
ATOM 699 N N . CYS A 1 91 ? 1.048 -5.227 -26.984 1 95.94 91 CYS A N 1
ATOM 700 C CA . CYS A 1 91 ? 2.07 -5.254 -28.031 1 95.94 91 CYS A CA 1
ATOM 701 C C . CYS A 1 91 ? 3.25 -4.363 -27.656 1 95.94 91 CYS A C 1
ATOM 703 O O . CYS A 1 91 ? 4.363 -4.57 -28.141 1 95.94 91 CYS A O 1
ATOM 705 N N . ASP A 1 92 ? 2.98 -3.393 -26.797 1 96.12 92 ASP A N 1
ATOM 706 C CA . ASP A 1 92 ? 4.055 -2.533 -26.312 1 96.12 92 ASP A CA 1
ATOM 707 C C . ASP A 1 92 ? 4.809 -3.195 -25.156 1 96.12 92 ASP A C 1
ATOM 709 O O . ASP A 1 92 ? 5.977 -2.879 -24.922 1 96.12 92 ASP A O 1
ATOM 713 N N . ILE A 1 93 ? 4.18 -4.109 -24.531 1 96.88 93 ILE A N 1
ATOM 714 C CA . ILE A 1 93 ? 4.707 -4.703 -23.312 1 96.88 93 ILE A CA 1
ATOM 715 C C . ILE A 1 93 ? 5.555 -5.926 -23.656 1 96.88 93 ILE A C 1
ATOM 717 O O . ILE A 1 93 ? 6.656 -6.098 -23.125 1 96.88 93 ILE A O 1
ATOM 721 N N . TYR A 1 94 ? 5.055 -6.758 -24.5 1 98.12 94 TYR A N 1
ATOM 722 C CA . TYR A 1 94 ? 5.715 -8.023 -24.812 1 98.12 94 TYR A CA 1
ATOM 723 C C . TYR A 1 94 ? 6.262 -8.008 -26.234 1 98.12 94 TYR A C 1
ATOM 725 O O . TYR A 1 94 ? 5.637 -7.457 -27.156 1 98.12 94 TYR A O 1
ATOM 733 N N . SER A 1 95 ? 7.379 -8.633 -26.469 1 97.25 95 SER A N 1
ATOM 734 C CA . SER A 1 95 ? 7.934 -8.773 -27.812 1 97.25 95 SER A CA 1
ATOM 735 C C . SER A 1 95 ? 6.988 -9.547 -28.719 1 97.25 95 SER A C 1
ATOM 737 O O . SER A 1 95 ? 6.836 -9.211 -29.891 1 97.25 95 SER A O 1
ATOM 739 N N . ASP A 1 96 ? 6.398 -10.547 -28.203 1 97.88 96 ASP A N 1
ATOM 740 C CA . ASP A 1 96 ? 5.379 -11.336 -28.875 1 97.88 96 ASP A CA 1
ATOM 741 C C . ASP A 1 96 ? 4.191 -11.602 -27.953 1 97.88 96 ASP A C 1
ATOM 743 O O . ASP A 1 96 ? 4.227 -12.531 -27.141 1 97.88 96 ASP A O 1
ATOM 747 N N . SER A 1 97 ? 3.139 -10.867 -28.109 1 97.44 97 SER A N 1
ATOM 748 C CA . SER A 1 97 ? 1.991 -10.93 -27.219 1 97.44 97 SER A CA 1
ATOM 749 C C . SER A 1 97 ? 1.08 -12.102 -27.547 1 97.44 97 SER A C 1
ATOM 751 O O . SER A 1 97 ? 0.032 -12.281 -26.922 1 97.44 97 SER A O 1
ATOM 753 N N . THR A 1 98 ? 1.403 -12.875 -28.484 1 97.75 98 THR A N 1
ATOM 754 C CA . THR A 1 98 ? 0.588 -14.031 -28.859 1 97.75 98 THR A CA 1
ATOM 755 C C . THR A 1 98 ? 1.054 -15.273 -28.109 1 97.75 98 THR A C 1
ATOM 757 O O . THR A 1 98 ? 0.368 -16.297 -28.109 1 97.75 98 THR A O 1
ATOM 760 N N . LEU A 1 99 ? 2.16 -15.227 -27.469 1 98.5 99 LEU A N 1
ATOM 761 C CA . LEU A 1 99 ? 2.686 -16.359 -26.703 1 98.5 99 LEU A CA 1
ATOM 762 C C . LEU A 1 99 ? 1.783 -16.688 -25.516 1 98.5 99 LEU A C 1
ATOM 764 O O . LEU A 1 99 ? 1.02 -15.836 -25.062 1 98.5 99 LEU A O 1
ATOM 768 N N . PRO A 1 100 ? 1.838 -17.953 -25.031 1 98.81 100 PRO A N 1
ATOM 769 C CA . PRO A 1 100 ? 1.077 -18.328 -23.828 1 98.81 100 PRO A CA 1
ATOM 770 C C . PRO A 1 100 ? 1.412 -17.438 -22.625 1 98.81 100 PRO A C 1
ATOM 772 O O . PRO A 1 100 ? 2.561 -17.016 -22.469 1 98.81 100 PRO A O 1
ATOM 775 N N . LEU A 1 101 ? 0.399 -17.203 -21.781 1 98.88 101 LEU A N 1
ATOM 776 C CA . LEU A 1 101 ? 0.535 -16.266 -20.672 1 98.88 101 LEU A CA 1
ATOM 777 C C . LEU A 1 101 ? 0.394 -17 -19.344 1 98.88 101 LEU A C 1
ATOM 779 O O . LEU A 1 101 ? -0.5 -17.828 -19.172 1 98.88 101 LEU A O 1
ATOM 783 N N . MET A 1 102 ? 1.299 -16.75 -18.422 1 98.88 102 MET A N 1
ATOM 784 C CA . MET A 1 102 ? 1.141 -17.062 -17.016 1 98.88 102 MET A CA 1
ATOM 785 C C . MET A 1 102 ? 0.833 -15.805 -16.203 1 98.88 102 MET A C 1
ATOM 787 O O . MET A 1 102 ? 1.486 -14.773 -16.391 1 98.88 102 MET A O 1
ATOM 791 N N . VAL A 1 103 ? -0.163 -15.859 -15.359 1 98.94 103 VAL A N 1
ATOM 792 C CA . VAL A 1 103 ? -0.482 -14.75 -14.461 1 98.94 103 VAL A CA 1
ATOM 793 C C . VAL A 1 103 ? -0.239 -15.164 -13.016 1 98.94 103 VAL A C 1
ATOM 795 O O . VAL A 1 103 ? -0.716 -16.219 -12.578 1 98.94 103 VAL A O 1
ATOM 798 N N . ASP A 1 104 ? 0.542 -14.422 -12.32 1 98.88 104 ASP A N 1
ATOM 799 C CA . ASP A 1 104 ? 0.784 -14.617 -10.891 1 98.88 104 ASP A CA 1
ATOM 800 C C . ASP A 1 104 ? 0.041 -13.57 -10.062 1 98.88 104 ASP A C 1
ATOM 802 O O . ASP A 1 104 ? 0.394 -12.391 -10.078 1 98.88 104 ASP A O 1
ATOM 806 N N . ILE A 1 105 ? -0.974 -13.984 -9.328 1 98.81 105 ILE A N 1
ATOM 807 C CA . ILE A 1 105 ? -1.782 -13.094 -8.5 1 98.81 105 ILE A CA 1
ATOM 808 C C . ILE A 1 105 ? -1.139 -12.945 -7.121 1 98.81 105 ILE A C 1
ATOM 810 O O . ILE A 1 105 ? -0.983 -13.93 -6.391 1 98.81 105 ILE A O 1
ATOM 814 N N . GLY A 1 106 ? -0.88 -11.75 -6.727 1 98.25 106 GLY A N 1
ATOM 815 C CA . GLY A 1 106 ? -0.065 -11.539 -5.543 1 98.25 106 GLY A CA 1
ATOM 816 C C . GLY A 1 106 ? 1.405 -11.836 -5.766 1 98.25 106 GLY A C 1
ATOM 817 O O . GLY A 1 106 ? 2.006 -12.617 -5.027 1 98.25 106 GLY A O 1
ATOM 818 N N . SER A 1 107 ? 1.985 -11.109 -6.707 1 98.56 107 SER A N 1
ATOM 819 C CA . SER A 1 107 ? 3.312 -11.469 -7.199 1 98.56 107 SER A CA 1
ATOM 820 C C . SER A 1 107 ? 4.398 -11.047 -6.211 1 98.56 107 SER A C 1
ATOM 822 O O . SER A 1 107 ? 5.551 -11.469 -6.332 1 98.56 107 SER A O 1
ATOM 824 N N . GLY A 1 108 ? 4.051 -10.203 -5.238 1 97.31 108 GLY A N 1
ATOM 825 C CA . GLY A 1 108 ? 5.043 -9.766 -4.27 1 97.31 108 GLY A CA 1
ATOM 826 C C . GLY A 1 108 ? 6.18 -8.984 -4.891 1 97.31 108 GLY A C 1
ATOM 827 O O . GLY A 1 108 ? 5.953 -8.031 -5.637 1 97.31 108 GLY A O 1
ATOM 828 N N . SER A 1 109 ? 7.379 -9.398 -4.594 1 96.12 109 SER A N 1
ATOM 829 C CA . SER A 1 109 ? 8.547 -8.703 -5.125 1 96.12 109 SER A CA 1
ATOM 830 C C . SER A 1 109 ? 8.711 -8.953 -6.621 1 96.12 109 SER A C 1
ATOM 832 O O . SER A 1 109 ? 9.422 -8.219 -7.309 1 96.12 109 SER A O 1
ATOM 834 N N . GLY A 1 110 ? 8.172 -10.023 -7.094 1 98.12 110 GLY A N 1
ATOM 835 C CA . GLY A 1 110 ? 8.258 -10.352 -8.508 1 98.12 110 GLY A CA 1
ATOM 836 C C . GLY A 1 110 ? 9.414 -11.273 -8.836 1 98.12 110 GLY A C 1
ATOM 837 O O . GLY A 1 110 ? 9.531 -11.75 -9.969 1 98.12 110 GLY A O 1
ATOM 838 N N . ARG A 1 111 ? 10.297 -11.648 -7.902 1 97.56 111 ARG A N 1
ATOM 839 C CA . ARG A 1 111 ? 11.492 -12.445 -8.156 1 97.56 111 ARG A CA 1
ATOM 840 C C . ARG A 1 111 ? 11.133 -13.805 -8.742 1 97.56 111 ARG A C 1
ATOM 842 O O . ARG A 1 111 ? 11.773 -14.273 -9.688 1 97.56 111 ARG A O 1
ATOM 849 N N . PHE A 1 112 ? 10.18 -14.391 -8.156 1 98.06 112 PHE A N 1
ATOM 850 C CA . PHE A 1 112 ? 9.727 -15.695 -8.609 1 98.06 112 PHE A CA 1
ATOM 851 C C . PHE A 1 112 ? 9.391 -15.664 -10.094 1 98.06 112 PHE A C 1
ATOM 853 O O . PHE A 1 112 ? 9.875 -16.5 -10.859 1 98.06 112 PHE A O 1
ATOM 860 N N . LEU A 1 113 ? 8.617 -14.688 -10.492 1 98.38 113 LEU A N 1
ATOM 861 C CA . LEU A 1 113 ? 8.188 -14.562 -11.883 1 98.38 113 LEU A CA 1
ATOM 862 C C . LEU A 1 113 ? 9.359 -14.211 -12.789 1 98.38 113 LEU A C 1
ATOM 864 O O . LEU A 1 113 ? 9.422 -14.664 -13.93 1 98.38 113 LEU A O 1
ATOM 868 N N . MET A 1 114 ? 10.242 -13.398 -12.312 1 98.38 114 MET A N 1
ATOM 869 C CA . MET A 1 114 ? 11.414 -13.023 -13.094 1 98.38 114 MET A CA 1
ATOM 870 C C . MET A 1 114 ? 12.305 -14.234 -13.352 1 98.38 114 MET A C 1
ATOM 872 O O . MET A 1 114 ? 12.867 -14.375 -14.445 1 98.38 114 MET A O 1
ATOM 876 N N . TRP A 1 115 ? 12.422 -15.047 -12.312 1 98 115 TRP A N 1
ATOM 877 C CA . TRP A 1 115 ? 13.188 -16.281 -12.469 1 98 115 TRP A CA 1
ATOM 878 C C . TRP A 1 115 ? 12.602 -17.141 -13.578 1 98 115 TRP A C 1
ATOM 880 O O . TRP A 1 115 ? 13.336 -17.656 -14.43 1 98 115 TRP A O 1
ATOM 890 N N . LEU A 1 116 ? 11.359 -17.281 -13.617 1 98.12 116 LEU A N 1
ATOM 891 C CA . LEU A 1 116 ? 10.68 -18.062 -14.648 1 98.12 116 LEU A CA 1
ATOM 892 C C . LEU A 1 116 ? 10.844 -17.406 -16.016 1 98.12 116 LEU A C 1
ATOM 894 O O . LEU A 1 116 ? 11.148 -18.078 -17 1 98.12 116 LEU A O 1
ATOM 898 N N . ALA A 1 117 ? 10.586 -16.109 -16.078 1 98.56 117 ALA A N 1
ATOM 899 C CA . ALA A 1 117 ? 10.664 -15.367 -17.344 1 98.56 117 ALA A CA 1
ATOM 900 C C . ALA A 1 117 ? 12.039 -15.508 -17.984 1 98.56 117 ALA A C 1
ATOM 902 O O . ALA A 1 117 ? 12.156 -15.719 -19.188 1 98.56 117 ALA A O 1
ATOM 903 N N . LYS A 1 118 ? 13.062 -15.414 -17.172 1 97.5 118 LYS A N 1
ATOM 904 C CA . LYS A 1 118 ? 14.438 -15.5 -17.656 1 97.5 118 LYS A CA 1
ATOM 905 C C . LYS A 1 118 ? 14.719 -16.844 -18.297 1 97.5 118 LYS A C 1
ATOM 907 O O . LYS A 1 118 ? 15.531 -16.953 -19.219 1 97.5 118 LYS A O 1
ATOM 912 N N . ARG A 1 119 ? 14.039 -17.859 -17.969 1 96.38 119 ARG A N 1
ATOM 913 C CA . ARG A 1 119 ? 14.273 -19.219 -18.438 1 96.38 119 ARG A CA 1
ATOM 914 C C . ARG A 1 119 ? 13.367 -19.562 -19.625 1 96.38 119 ARG A C 1
ATOM 916 O O . ARG A 1 119 ? 13.531 -20.609 -20.266 1 96.38 119 ARG A O 1
ATOM 923 N N . ASN A 1 120 ? 12.43 -18.656 -19.875 1 97.38 120 ASN A N 1
ATOM 924 C CA . ASN A 1 120 ? 11.453 -18.922 -20.922 1 97.38 120 ASN A CA 1
ATOM 925 C C . ASN A 1 120 ? 11.281 -17.734 -21.859 1 97.38 120 ASN A C 1
ATOM 927 O O . ASN A 1 120 ? 10.156 -17.344 -22.172 1 97.38 120 ASN A O 1
ATOM 931 N N . LEU A 1 121 ? 12.289 -17.109 -22.328 1 96.19 121 LEU A N 1
ATOM 932 C CA . LEU A 1 121 ? 12.336 -15.82 -23.031 1 96.19 121 LEU A CA 1
ATOM 933 C C . LEU A 1 121 ? 11.516 -15.875 -24.312 1 96.19 121 LEU A C 1
ATOM 935 O O . LEU A 1 121 ? 10.852 -14.898 -24.672 1 96.19 121 LEU A O 1
ATOM 939 N N . ASP A 1 122 ? 11.422 -16.953 -25 1 94.88 122 ASP A N 1
ATOM 940 C CA . ASP A 1 122 ? 10.781 -16.984 -26.312 1 94.88 122 ASP A CA 1
ATOM 941 C C . ASP A 1 122 ? 9.578 -17.922 -26.312 1 94.88 122 ASP A C 1
ATOM 943 O O . ASP A 1 122 ? 9.023 -18.234 -27.375 1 94.88 122 ASP A O 1
ATOM 947 N N . SER A 1 123 ? 9.141 -18.344 -25.156 1 97.75 123 SER A N 1
ATOM 948 C CA . SER A 1 123 ? 8.125 -19.391 -25.188 1 97.75 123 SER A CA 1
ATOM 949 C C . SER A 1 123 ? 6.914 -19.016 -24.344 1 97.75 123 SER A C 1
ATOM 951 O O . SER A 1 123 ? 5.828 -19.562 -24.516 1 97.75 123 SER A O 1
ATOM 953 N N . MET A 1 124 ? 7.129 -18.062 -23.453 1 98.44 124 MET A N 1
ATOM 954 C CA . MET A 1 124 ? 6.055 -17.719 -22.531 1 98.44 124 MET A CA 1
ATOM 955 C C . MET A 1 124 ? 6.109 -16.25 -22.156 1 98.44 124 MET A C 1
ATOM 957 O O . MET A 1 124 ? 7.184 -15.641 -22.141 1 98.44 124 MET A O 1
ATOM 961 N N . ASN A 1 125 ? 4.941 -15.648 -21.875 1 98.81 125 ASN A N 1
ATOM 962 C CA . ASN A 1 125 ? 4.848 -14.336 -21.25 1 98.81 125 ASN A CA 1
ATOM 963 C C . ASN A 1 125 ? 4.355 -14.43 -19.812 1 98.81 125 ASN A C 1
ATOM 965 O O . ASN A 1 125 ? 3.617 -15.359 -19.469 1 98.81 125 ASN A O 1
ATOM 969 N N . TYR A 1 126 ? 4.789 -13.516 -18.969 1 98.94 126 TYR A N 1
ATOM 970 C CA . TYR A 1 126 ? 4.512 -13.539 -17.547 1 98.94 126 TYR A CA 1
ATOM 971 C C . TYR A 1 126 ? 3.922 -12.219 -17.078 1 98.94 126 TYR A C 1
ATOM 973 O O . TYR A 1 126 ? 4.457 -11.148 -17.391 1 98.94 126 TYR A O 1
ATOM 981 N N . LEU A 1 127 ? 2.84 -12.266 -16.375 1 98.94 127 LEU A N 1
ATOM 982 C CA . LEU A 1 127 ? 2.182 -11.086 -15.828 1 98.94 127 LEU A CA 1
ATOM 983 C C . LEU A 1 127 ? 1.998 -11.227 -14.32 1 98.94 127 LEU A C 1
ATOM 985 O O . LEU A 1 127 ? 1.422 -12.211 -13.852 1 98.94 127 LEU A O 1
ATOM 989 N N . GLY A 1 128 ? 2.533 -10.305 -13.562 1 98.88 128 GLY A N 1
ATOM 990 C CA . GLY A 1 128 ? 2.283 -10.234 -12.133 1 98.88 128 GLY A CA 1
ATOM 991 C C . GLY A 1 128 ? 1.259 -9.18 -11.75 1 98.88 128 GLY A C 1
ATOM 992 O O . GLY A 1 128 ? 1.317 -8.047 -12.242 1 98.88 128 GLY A O 1
ATOM 993 N N . LEU A 1 129 ? 0.317 -9.547 -10.945 1 98.75 129 LEU A N 1
ATOM 994 C CA . LEU A 1 129 ? -0.644 -8.609 -10.375 1 98.75 129 LEU A CA 1
ATOM 995 C C . LEU A 1 129 ? -0.378 -8.406 -8.883 1 98.75 129 LEU A C 1
ATOM 997 O O . LEU A 1 129 ? -0.3 -9.375 -8.125 1 98.75 129 LEU A O 1
ATOM 1001 N N . GLU A 1 130 ? -0.194 -7.203 -8.477 1 97.94 130 GLU A N 1
ATOM 1002 C CA . GLU A 1 130 ? 0.183 -6.867 -7.109 1 97.94 130 GLU A CA 1
ATOM 1003 C C . GLU A 1 130 ? -0.535 -5.609 -6.633 1 97.94 130 GLU A C 1
ATOM 1005 O O . GLU A 1 130 ? -0.661 -4.637 -7.383 1 97.94 130 GLU A O 1
ATOM 1010 N N . ILE A 1 131 ? -0.983 -5.645 -5.383 1 95.31 131 ILE A N 1
ATOM 1011 C CA . ILE A 1 131 ? -1.839 -4.586 -4.859 1 95.31 131 ILE A CA 1
ATOM 1012 C C . ILE A 1 131 ? -0.978 -3.477 -4.258 1 95.31 131 ILE A C 1
ATOM 1014 O O . ILE A 1 131 ? -1.484 -2.408 -3.912 1 95.31 131 ILE A O 1
ATOM 1018 N N . ARG A 1 132 ? 0.228 -3.633 -4.082 1 93.62 132 ARG A N 1
ATOM 1019 C CA . ARG A 1 132 ? 1.158 -2.625 -3.58 1 93.62 132 ARG A CA 1
ATOM 1020 C C . ARG A 1 132 ? 1.953 -1.999 -4.723 1 93.62 132 ARG A C 1
ATOM 1022 O O . ARG A 1 132 ? 2.861 -2.627 -5.27 1 93.62 132 ARG A O 1
ATOM 1029 N N . GLN A 1 133 ? 1.7 -0.825 -5 1 93.06 133 GLN A N 1
ATOM 1030 C CA . GLN A 1 133 ? 2.26 -0.142 -6.164 1 93.06 133 GLN A CA 1
ATOM 1031 C C . GLN A 1 133 ? 3.777 -0.028 -6.055 1 93.06 133 GLN A C 1
ATOM 1033 O O . GLN A 1 133 ? 4.484 -0.121 -7.059 1 93.06 133 GLN A O 1
ATOM 1038 N N . LYS A 1 134 ? 4.258 0.195 -4.852 1 90.31 134 LYS A N 1
ATOM 1039 C CA . LYS A 1 134 ? 5.699 0.327 -4.672 1 90.31 134 LYS A CA 1
ATOM 1040 C C . LYS A 1 134 ? 6.43 -0.928 -5.141 1 90.31 134 LYS A C 1
ATOM 1042 O O . LYS A 1 134 ? 7.484 -0.84 -5.773 1 90.31 134 LYS A O 1
ATOM 1047 N N . LEU A 1 135 ? 5.883 -2.104 -4.871 1 94.88 135 LEU A N 1
ATOM 1048 C CA . LEU A 1 135 ? 6.484 -3.369 -5.281 1 94.88 135 LEU A CA 1
ATOM 1049 C C . LEU A 1 135 ? 6.426 -3.531 -6.797 1 94.88 135 LEU A C 1
ATOM 1051 O O . LEU A 1 135 ? 7.375 -4.023 -7.406 1 94.88 135 LEU A O 1
ATOM 1055 N N . VAL A 1 136 ? 5.332 -3.09 -7.336 1 96.75 136 VAL A N 1
ATOM 1056 C CA . VAL A 1 136 ? 5.148 -3.178 -8.781 1 96.75 136 VAL A CA 1
ATOM 1057 C C . VAL A 1 136 ? 6.191 -2.314 -9.484 1 96.75 136 VAL A C 1
ATOM 1059 O O . VAL A 1 136 ? 6.832 -2.762 -10.445 1 96.75 136 VAL A O 1
ATOM 1062 N N . LYS A 1 137 ? 6.352 -1.087 -9.016 1 94.31 137 LYS A N 1
ATOM 1063 C CA . LYS A 1 137 ? 7.328 -0.179 -9.609 1 94.31 137 LYS A CA 1
ATOM 1064 C C . LYS A 1 137 ? 8.734 -0.771 -9.555 1 94.31 137 LYS A C 1
ATOM 1066 O O . LYS A 1 137 ? 9.453 -0.757 -10.555 1 94.31 137 LYS A O 1
ATOM 1071 N N . ARG A 1 138 ? 9.078 -1.302 -8.477 1 95.56 138 ARG A N 1
ATOM 1072 C CA . ARG A 1 138 ? 10.406 -1.888 -8.328 1 95.56 138 ARG A CA 1
ATOM 1073 C C . ARG A 1 138 ? 10.562 -3.117 -9.211 1 95.56 138 ARG A C 1
ATOM 1075 O O . ARG A 1 138 ? 11.609 -3.307 -9.844 1 95.56 138 ARG A O 1
ATOM 1082 N N . ALA A 1 139 ? 9.578 -3.99 -9.195 1 97.69 139 ALA A N 1
ATOM 1083 C CA . ALA A 1 139 ? 9.633 -5.199 -10.016 1 97.69 139 ALA A CA 1
ATOM 1084 C C . ALA A 1 139 ? 9.82 -4.852 -11.492 1 97.69 139 ALA A C 1
ATOM 1086 O O . ALA A 1 139 ? 10.617 -5.488 -12.188 1 97.69 139 ALA A O 1
ATOM 1087 N N . ASN A 1 140 ? 9.086 -3.84 -11.969 1 97.31 140 ASN A N 1
ATOM 1088 C CA . ASN A 1 140 ? 9.242 -3.434 -13.359 1 97.31 140 ASN A CA 1
ATOM 1089 C C . ASN A 1 140 ? 10.609 -2.805 -13.609 1 97.31 140 ASN A C 1
ATOM 1091 O O . ASN A 1 140 ? 11.172 -2.955 -14.695 1 97.31 140 ASN A O 1
ATOM 1095 N N . TYR A 1 141 ? 11.109 -2.104 -12.625 1 96.19 141 TYR A N 1
ATOM 1096 C CA . TYR A 1 141 ? 12.469 -1.59 -12.727 1 96.19 141 TYR A CA 1
ATOM 1097 C C . TYR A 1 141 ? 13.477 -2.725 -12.906 1 96.19 141 TYR A C 1
ATOM 1099 O O . TYR A 1 141 ? 14.32 -2.678 -13.805 1 96.19 141 TYR A O 1
ATOM 1107 N N . TRP A 1 142 ? 13.359 -3.781 -12.094 1 97.12 142 TRP A N 1
ATOM 1108 C CA . TRP A 1 142 ? 14.242 -4.945 -12.172 1 97.12 142 TRP A CA 1
ATOM 1109 C C . TRP A 1 142 ? 14.094 -5.648 -13.516 1 97.12 142 TRP A C 1
ATOM 1111 O O . TRP A 1 142 ? 15.086 -6.051 -14.125 1 97.12 142 TRP A O 1
ATOM 1121 N N . ALA A 1 143 ? 12.852 -5.832 -13.945 1 97.56 143 ALA A N 1
ATOM 1122 C CA . ALA A 1 143 ? 12.602 -6.488 -15.227 1 97.56 143 ALA A CA 1
ATOM 1123 C C . ALA A 1 143 ? 13.297 -5.75 -16.359 1 97.56 143 ALA A C 1
ATOM 1125 O O . ALA A 1 143 ? 13.867 -6.375 -17.266 1 97.56 143 ALA A O 1
ATOM 1126 N N . ASN A 1 144 ? 13.219 -4.41 -16.297 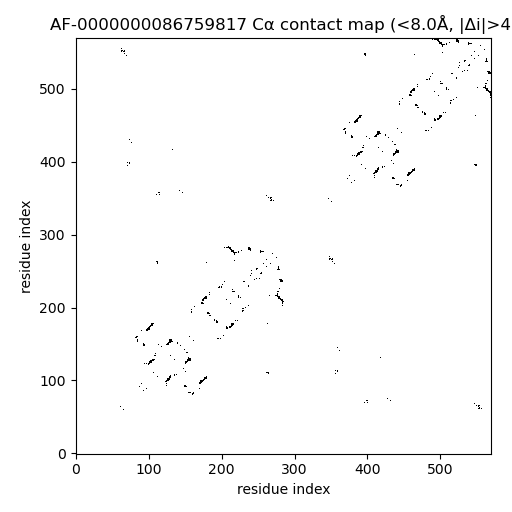1 96.06 144 ASN A N 1
ATOM 1127 C CA . ASN A 1 144 ? 13.883 -3.58 -17.297 1 96.06 144 ASN A CA 1
ATOM 1128 C C . ASN A 1 144 ? 15.398 -3.707 -17.219 1 96.06 144 ASN A C 1
ATOM 1130 O O . ASN A 1 144 ? 16.078 -3.791 -18.25 1 96.06 144 ASN A O 1
ATOM 1134 N N . GLU A 1 145 ? 15.875 -3.736 -16.031 1 95 145 GLU A N 1
ATOM 1135 C CA . GLU A 1 145 ? 17.312 -3.902 -15.844 1 95 145 GLU A CA 1
ATOM 1136 C C . GLU A 1 145 ? 17.797 -5.23 -16.422 1 95 145 GLU A C 1
ATOM 1138 O O . GLU A 1 145 ? 18.906 -5.312 -16.953 1 95 145 GLU A O 1
ATOM 1143 N N . LEU A 1 146 ? 17.016 -6.203 -16.344 1 96.06 146 LEU A N 1
ATOM 1144 C CA . LEU A 1 146 ? 17.344 -7.539 -16.828 1 96.06 146 LEU A CA 1
ATOM 1145 C C . LEU A 1 146 ? 17.047 -7.652 -18.328 1 96.06 146 LEU A C 1
ATOM 1147 O O . LEU A 1 146 ? 17.297 -8.695 -18.922 1 96.06 146 LEU A O 1
ATOM 1151 N N . ALA A 1 147 ? 16.453 -6.613 -18.891 1 96.19 147 ALA A N 1
ATOM 1152 C CA . ALA A 1 147 ? 16.109 -6.555 -20.312 1 96.19 147 ALA A CA 1
ATOM 1153 C C . ALA A 1 147 ? 15.164 -7.688 -20.688 1 96.19 147 ALA A C 1
ATOM 1155 O O . ALA A 1 147 ? 15.336 -8.328 -21.734 1 96.19 147 ALA A O 1
ATOM 1156 N N . LEU A 1 148 ? 14.273 -7.992 -19.797 1 97.56 148 LEU A N 1
ATOM 1157 C CA . LEU A 1 148 ? 13.266 -9.008 -20.078 1 97.56 148 LEU A CA 1
ATOM 1158 C C . LEU A 1 148 ? 12.086 -8.406 -20.828 1 97.56 148 LEU A C 1
ATOM 1160 O O . LEU A 1 148 ? 11.484 -7.43 -20.375 1 97.56 148 LEU A O 1
ATOM 1164 N N . ASN A 1 149 ? 11.758 -8.984 -21.906 1 97.56 149 ASN A N 1
ATOM 1165 C CA . ASN A 1 149 ? 10.664 -8.461 -22.719 1 97.56 149 ASN A CA 1
ATOM 1166 C C . ASN A 1 149 ? 9.461 -9.398 -22.703 1 97.56 149 ASN A C 1
ATOM 1168 O O . ASN A 1 149 ? 8.562 -9.281 -23.547 1 97.56 149 ASN A O 1
ATOM 1172 N N . ASN A 1 150 ? 9.461 -10.328 -21.828 1 98.69 150 ASN A N 1
ATOM 1173 C CA . ASN A 1 150 ? 8.367 -11.281 -21.719 1 98.69 150 ASN A CA 1
ATOM 1174 C C . ASN A 1 150 ? 7.738 -11.258 -20.328 1 98.69 150 ASN A C 1
ATOM 1176 O O . ASN A 1 150 ? 7.176 -12.258 -19.875 1 98.69 150 ASN A O 1
ATOM 1180 N N . ILE A 1 151 ? 7.902 -10.172 -19.562 1 98.88 151 ILE A N 1
ATOM 1181 C CA . ILE A 1 151 ? 7.352 -10.07 -18.219 1 98.88 151 ILE A CA 1
ATOM 1182 C C . ILE A 1 151 ? 6.863 -8.648 -17.969 1 98.88 151 ILE A C 1
ATOM 1184 O O . ILE A 1 151 ? 7.426 -7.688 -18.5 1 98.88 151 ILE A O 1
ATOM 1188 N N . HIS A 1 152 ? 5.844 -8.531 -17.188 1 98.88 152 HIS A N 1
ATOM 1189 C CA . HIS A 1 152 ? 5.32 -7.238 -16.766 1 98.88 152 HIS A CA 1
ATOM 1190 C C . HIS A 1 152 ? 4.555 -7.359 -15.453 1 98.88 152 HIS A C 1
ATOM 1192 O O . HIS A 1 152 ? 4.074 -8.438 -15.109 1 98.88 152 HIS A O 1
ATOM 1198 N N . PHE A 1 153 ? 4.531 -6.309 -14.727 1 98.75 153 PHE A N 1
ATOM 1199 C CA . PHE A 1 153 ? 3.791 -6.254 -13.469 1 98.75 153 PHE A CA 1
ATOM 1200 C C . PHE A 1 153 ? 2.781 -5.113 -13.484 1 98.75 153 PHE A C 1
ATOM 1202 O O . PHE A 1 153 ? 3.084 -4.016 -13.969 1 98.75 153 PHE A O 1
ATOM 1209 N N . ILE A 1 154 ? 1.581 -5.379 -12.984 1 98.62 154 ILE A N 1
ATOM 1210 C CA . ILE A 1 154 ? 0.516 -4.383 -12.961 1 98.62 154 ILE A CA 1
ATOM 1211 C C . ILE A 1 154 ? 0.014 -4.195 -11.531 1 98.62 154 ILE A C 1
ATOM 1213 O O . ILE A 1 154 ? -0.198 -5.172 -10.805 1 98.62 154 ILE A O 1
ATOM 1217 N N . PHE A 1 155 ? -0.034 -2.926 -11.117 1 96.94 155 PHE A N 1
ATOM 1218 C CA . PHE A 1 155 ? -0.729 -2.582 -9.883 1 96.94 155 PHE A CA 1
ATOM 1219 C C . PHE A 1 155 ? -2.23 -2.795 -10.023 1 96.94 155 PHE A C 1
ATOM 1221 O O . PHE A 1 155 ? -2.912 -2.006 -10.688 1 96.94 155 PHE A O 1
ATOM 1228 N N . ALA A 1 156 ? -2.752 -3.857 -9.289 1 96.44 156 ALA A N 1
ATOM 1229 C CA . ALA A 1 156 ? -4.16 -4.191 -9.5 1 96.44 156 ALA A CA 1
ATOM 1230 C C . ALA A 1 156 ? -4.695 -5.059 -8.367 1 96.44 156 ALA A C 1
ATOM 1232 O O . ALA A 1 156 ? -3.955 -5.855 -7.785 1 96.44 156 ALA A O 1
ATOM 1233 N N . ASN A 1 157 ? -5.898 -4.82 -8.117 1 94.69 157 ASN A N 1
ATOM 1234 C CA . ASN A 1 157 ? -6.684 -5.805 -7.379 1 94.69 157 ASN A CA 1
ATOM 1235 C C . ASN A 1 157 ? -7.207 -6.902 -8.305 1 94.69 157 ASN A C 1
ATOM 1237 O O . ASN A 1 157 ? -8.07 -6.652 -9.148 1 94.69 157 ASN A O 1
ATOM 1241 N N . ALA A 1 158 ? -6.727 -8.094 -8.125 1 96.38 158 ALA A N 1
ATOM 1242 C CA . ALA A 1 158 ? -7.047 -9.195 -9.031 1 96.38 158 ALA A CA 1
ATOM 1243 C C . ALA A 1 158 ? -8.547 -9.484 -9.047 1 96.38 158 ALA A C 1
ATOM 1245 O O . ALA A 1 158 ? -9.102 -9.859 -10.078 1 96.38 158 ALA A O 1
ATOM 1246 N N . THR A 1 159 ? -9.18 -9.289 -7.961 1 92.94 159 THR A N 1
ATOM 1247 C CA . THR A 1 159 ? -10.602 -9.617 -7.852 1 92.94 159 THR A CA 1
ATOM 1248 C C . THR A 1 159 ? -11.422 -8.781 -8.82 1 92.94 159 THR A C 1
ATOM 1250 O O . THR A 1 159 ? -12.438 -9.242 -9.344 1 92.94 159 THR A O 1
ATOM 1253 N N . VAL A 1 160 ? -10.945 -7.625 -9.117 1 93.5 160 VAL A N 1
ATOM 1254 C CA . VAL A 1 160 ? -11.75 -6.742 -9.945 1 93.5 160 VAL A CA 1
ATOM 1255 C C . VAL A 1 160 ? -11.102 -6.59 -11.32 1 93.5 160 VAL A C 1
ATOM 1257 O O . VAL A 1 160 ? -11.758 -6.207 -12.289 1 93.5 160 VAL A O 1
ATOM 1260 N N . SER A 1 161 ? -9.852 -6.922 -11.438 1 97.19 161 SER A N 1
ATOM 1261 C CA . SER A 1 161 ? -9.125 -6.559 -12.648 1 97.19 161 SER A CA 1
ATOM 1262 C C . SER A 1 161 ? -8.781 -7.789 -13.484 1 97.19 161 SER A C 1
ATOM 1264 O O . SER A 1 161 ? -8.523 -7.684 -14.688 1 97.19 161 SER A O 1
ATOM 1266 N N . PHE A 1 162 ? -8.766 -8.992 -12.938 1 98.38 162 PHE A N 1
ATOM 1267 C CA . PHE A 1 162 ? -8.203 -10.188 -13.555 1 98.38 162 PHE A CA 1
ATOM 1268 C C . PHE A 1 162 ? -8.898 -10.484 -14.883 1 98.38 162 PHE A C 1
ATOM 1270 O O . PHE A 1 162 ? -8.25 -10.609 -15.914 1 98.38 162 PHE A O 1
ATOM 1277 N N . LYS A 1 163 ? -10.188 -10.547 -14.875 1 97.19 163 LYS A N 1
ATOM 1278 C CA . LYS A 1 163 ? -10.953 -10.953 -16.047 1 97.19 163 LYS A CA 1
ATOM 1279 C C . LYS A 1 163 ? -10.711 -10.008 -17.219 1 97.19 163 LYS A C 1
ATOM 1281 O O . LYS A 1 163 ? -10.461 -10.445 -18.344 1 97.19 163 LYS A O 1
ATOM 1286 N N . GLN A 1 164 ? -10.766 -8.727 -16.953 1 97.06 164 GLN A N 1
ATOM 1287 C CA . GLN A 1 164 ? -10.57 -7.73 -18 1 97.06 164 GLN A CA 1
ATOM 1288 C C . GLN A 1 164 ? -9.164 -7.816 -18.578 1 97.06 164 GLN A C 1
ATOM 1290 O O . GLN A 1 164 ? -8.977 -7.75 -19.797 1 97.06 164 GLN A O 1
ATOM 1295 N N . LEU A 1 165 ? -8.195 -7.992 -17.797 1 98.12 165 LEU A N 1
ATOM 1296 C CA . LEU A 1 165 ? -6.809 -8.047 -18.25 1 98.12 165 LEU A CA 1
ATOM 1297 C C . LEU A 1 165 ? -6.566 -9.266 -19.125 1 98.12 165 LEU A C 1
ATOM 1299 O O . LEU A 1 165 ? -6.027 -9.148 -20.219 1 98.12 165 LEU A O 1
ATOM 1303 N N . VAL A 1 166 ? -7.016 -10.398 -18.672 1 98.12 166 VAL A N 1
ATOM 1304 C CA . VAL A 1 166 ? -6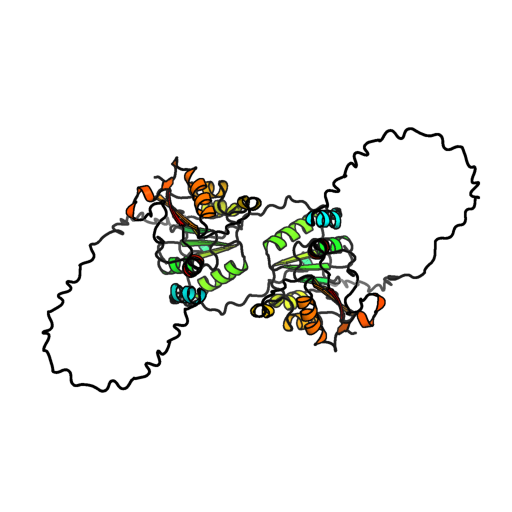.715 -11.648 -19.375 1 98.12 166 VAL A CA 1
ATOM 1305 C C . VAL A 1 166 ? -7.555 -11.742 -20.641 1 98.12 166 VAL A C 1
ATOM 1307 O O . VAL A 1 166 ? -7.102 -12.289 -21.656 1 98.12 166 VAL A O 1
ATOM 1310 N N . SER A 1 167 ? -8.773 -11.18 -20.625 1 97.56 167 SER A N 1
ATOM 1311 C CA . SER A 1 167 ? -9.648 -11.258 -21.781 1 97.56 167 SER A CA 1
ATOM 1312 C C . SER A 1 167 ? -9.109 -10.43 -22.953 1 97.56 167 SER A C 1
ATOM 1314 O O . SER A 1 167 ? -9.43 -10.695 -24.109 1 97.56 167 SER A O 1
ATOM 1316 N N . THR A 1 168 ? -8.32 -9.43 -22.656 1 97.94 168 THR A N 1
ATOM 1317 C CA . THR A 1 168 ? -7.805 -8.555 -23.688 1 97.94 168 THR A CA 1
ATOM 1318 C C . THR A 1 168 ? -6.441 -9.031 -24.188 1 97.94 168 THR A C 1
ATOM 1320 O O . THR A 1 168 ? -5.93 -8.539 -25.188 1 97.94 168 THR A O 1
ATOM 1323 N N . TYR A 1 169 ? -5.809 -9.938 -23.469 1 98.38 169 TYR A N 1
ATOM 1324 C CA . TYR A 1 169 ? -4.527 -10.492 -23.891 1 98.38 169 TYR A CA 1
ATOM 1325 C C . TYR A 1 169 ? -4.688 -11.359 -25.141 1 98.38 169 TYR A C 1
ATOM 1327 O O . TYR A 1 169 ? -5.555 -12.234 -25.188 1 98.38 169 TYR A O 1
ATOM 1335 N N . PRO A 1 170 ? -3.82 -11.172 -26.172 1 97.75 170 PRO A N 1
ATOM 1336 C CA . PRO A 1 170 ? -3.996 -11.867 -27.453 1 97.75 170 PRO A CA 1
ATOM 1337 C C . PRO A 1 170 ? -3.717 -13.359 -27.344 1 97.75 170 PRO A C 1
ATOM 1339 O O . PRO A 1 170 ? -4.398 -14.164 -27.984 1 97.75 170 PRO A O 1
ATOM 1342 N N . GLY A 1 171 ? -2.75 -13.805 -26.625 1 98.25 171 GLY A N 1
ATOM 1343 C CA . GLY A 1 171 ? -2.398 -15.203 -26.484 1 98.25 171 GLY A CA 1
ATOM 1344 C C . GLY A 1 171 ? -3.26 -15.938 -25.484 1 98.25 171 GLY A C 1
ATOM 1345 O O . GLY A 1 171 ? -4.109 -15.328 -24.828 1 98.25 171 GLY A O 1
ATOM 1346 N N . PRO A 1 172 ? -3.068 -17.219 -25.375 1 98.5 172 PRO A N 1
ATOM 1347 C CA . PRO A 1 172 ? -3.863 -18.016 -24.438 1 98.5 172 PRO A CA 1
ATOM 1348 C C . PRO A 1 172 ? -3.35 -17.922 -23 1 98.5 172 PRO A C 1
ATOM 1350 O O . PRO A 1 172 ? -2.139 -17.859 -22.766 1 98.5 172 PRO A O 1
ATOM 1353 N N . LEU A 1 173 ? -4.273 -17.922 -22.062 1 98.75 173 LEU A N 1
ATOM 1354 C CA . LEU A 1 173 ? -3.914 -18.078 -20.656 1 98.75 173 LEU A CA 1
ATOM 1355 C C . LEU A 1 173 ? -3.676 -19.547 -20.312 1 98.75 173 LEU A C 1
ATOM 1357 O O . LEU A 1 173 ? -4.594 -20.375 -20.406 1 98.75 173 LEU A O 1
ATOM 1361 N N . THR A 1 174 ? -2.447 -19.875 -19.859 1 98.56 174 THR A N 1
ATOM 1362 C CA . THR A 1 174 ? -2.127 -21.281 -19.719 1 98.56 174 THR A CA 1
ATOM 1363 C C . THR A 1 174 ? -1.854 -21.625 -18.25 1 98.56 174 THR A C 1
ATOM 1365 O O . THR A 1 174 ? -1.902 -22.797 -17.875 1 98.56 174 THR A O 1
ATOM 1368 N N . LEU A 1 175 ? -1.522 -20.625 -17.438 1 98.56 175 LEU A N 1
ATOM 1369 C CA . LEU A 1 175 ? -1.176 -20.891 -16.047 1 98.56 175 LEU A CA 1
ATOM 1370 C C . LEU A 1 175 ? -1.499 -19.703 -15.164 1 98.56 175 LEU A C 1
ATOM 1372 O O . LEU A 1 175 ? -1.212 -18.547 -15.531 1 98.56 175 LEU A O 1
ATOM 1376 N N . VAL A 1 176 ? -2.168 -19.922 -14.062 1 98.81 176 VAL A N 1
ATOM 1377 C CA . VAL A 1 176 ? -2.4 -18.922 -13.023 1 98.81 176 VAL A CA 1
ATOM 1378 C C . VAL A 1 176 ? -1.864 -19.422 -11.688 1 98.81 176 VAL A C 1
ATOM 1380 O O . VAL A 1 176 ? -2.078 -20.594 -11.328 1 98.81 176 VAL A O 1
ATOM 1383 N N . SER A 1 177 ? -1.124 -18.609 -11.016 1 98.81 177 SER A N 1
ATOM 1384 C CA . SER A 1 177 ? -0.639 -19 -9.703 1 98.81 177 SER A CA 1
ATOM 1385 C C . SER A 1 177 ? -1.11 -18.016 -8.625 1 98.81 177 SER A C 1
ATOM 1387 O O . SER A 1 177 ? -1.249 -16.828 -8.883 1 98.81 177 SER A O 1
ATOM 1389 N N . ILE A 1 178 ? -1.438 -18.453 -7.488 1 98.81 178 ILE A N 1
ATOM 1390 C CA . ILE A 1 178 ? -1.711 -17.719 -6.258 1 98.81 178 ILE A CA 1
ATOM 1391 C C . ILE A 1 178 ? -0.93 -18.328 -5.102 1 98.81 178 ILE A C 1
ATOM 1393 O O . ILE A 1 178 ? -1.343 -19.359 -4.543 1 98.81 178 ILE A O 1
ATOM 1397 N N . LEU A 1 179 ? 0.169 -17.703 -4.742 1 98.62 179 LEU A N 1
ATOM 1398 C CA . LEU A 1 179 ? 1.146 -18.375 -3.879 1 98.62 179 LEU A CA 1
ATOM 1399 C C . LEU A 1 179 ? 1.319 -17.594 -2.572 1 98.62 179 LEU A C 1
ATOM 1401 O O . LEU A 1 179 ? 1.929 -16.531 -2.555 1 98.62 179 LEU A O 1
ATOM 1405 N N . CYS A 1 180 ? 0.749 -18.125 -1.488 1 98.31 180 CYS A N 1
ATOM 1406 C CA . CYS A 1 180 ? 0.837 -17.641 -0.116 1 98.31 180 CYS A CA 1
ATOM 1407 C C . CYS A 1 180 ? 0.15 -16.297 0.027 1 98.31 180 CYS A C 1
ATOM 1409 O O . CYS A 1 180 ? 0.741 -15.344 0.542 1 98.31 180 CYS A O 1
ATOM 1411 N N . PRO A 1 181 ? -1.105 -16.25 -0.394 1 98.12 181 PRO A N 1
ATOM 1412 C CA . PRO A 1 181 ? -1.846 -15.008 -0.219 1 98.12 181 PRO A CA 1
ATOM 1413 C C . PRO A 1 181 ? -2.045 -14.641 1.25 1 98.12 181 PRO A C 1
ATOM 1415 O O . PRO A 1 181 ? -1.869 -15.484 2.131 1 98.12 181 PRO A O 1
ATOM 1418 N N . ASP A 1 182 ? -2.338 -13.438 1.533 1 96.25 182 ASP A N 1
ATOM 1419 C CA . ASP A 1 182 ? -2.604 -12.984 2.896 1 96.25 182 ASP A CA 1
ATOM 1420 C C . ASP A 1 182 ? -3.707 -13.82 3.545 1 96.25 182 ASP A C 1
ATOM 1422 O O . ASP A 1 182 ? -4.816 -13.914 3.012 1 96.25 182 ASP A O 1
ATOM 1426 N N . PRO A 1 183 ? -3.441 -14.328 4.703 1 97.31 183 PRO A N 1
ATOM 1427 C CA . PRO A 1 183 ? -4.348 -15.32 5.277 1 97.31 183 PRO A CA 1
ATOM 1428 C C . PRO A 1 183 ? -5.621 -14.695 5.848 1 97.31 183 PRO A C 1
ATOM 1430 O O . PRO A 1 183 ? -6.676 -15.336 5.855 1 97.31 183 PRO A O 1
ATOM 1433 N N . HIS A 1 184 ? -5.527 -13.453 6.301 1 94.94 184 HIS A N 1
ATOM 1434 C CA . HIS A 1 184 ? -6.664 -12.883 7.02 1 94.94 184 HIS A CA 1
ATOM 1435 C C . HIS A 1 184 ? -7.199 -13.867 8.062 1 94.94 184 HIS A C 1
ATOM 1437 O O . HIS A 1 184 ? -8.312 -14.367 7.926 1 94.94 184 HIS A O 1
ATOM 1443 N N . PHE A 1 185 ? -6.605 -13.898 9.188 1 92.56 185 PHE A N 1
ATOM 1444 C CA . PHE A 1 185 ? -6.789 -14.969 10.164 1 92.56 185 PHE A CA 1
ATOM 1445 C C . PHE A 1 185 ? -8.164 -14.875 10.812 1 92.56 185 PHE A C 1
ATOM 1447 O O . PHE A 1 185 ? -8.805 -15.898 11.062 1 92.56 185 PHE A O 1
ATOM 1454 N N . LYS A 1 186 ? -8.578 -13.633 11.055 1 93.44 186 LYS A N 1
ATOM 1455 C CA . LYS A 1 186 ? -9.859 -13.469 11.727 1 93.44 186 LYS A CA 1
ATOM 1456 C C . LYS A 1 186 ? -11.023 -13.781 10.789 1 93.44 186 LYS A C 1
ATOM 1458 O O . LYS A 1 186 ? -11.023 -13.344 9.633 1 93.44 186 LYS A O 1
ATOM 1463 N N . LYS A 1 187 ? -11.961 -14.461 11.289 1 92.75 187 LYS A N 1
ATOM 1464 C CA . LYS A 1 187 ? -13.086 -14.945 10.492 1 92.75 187 LYS A CA 1
ATOM 1465 C C . LYS A 1 187 ? -13.789 -13.797 9.781 1 92.75 187 LYS A C 1
ATOM 1467 O O . LYS A 1 187 ? -14.164 -13.914 8.609 1 92.75 187 LYS A O 1
ATOM 1472 N N . LYS A 1 188 ? -13.93 -12.703 10.422 1 92.56 188 LYS A N 1
ATOM 1473 C CA . LYS A 1 188 ? -14.633 -11.555 9.852 1 92.56 188 LYS A CA 1
ATOM 1474 C C . LYS A 1 188 ? -13.898 -11 8.641 1 92.56 188 LYS A C 1
ATOM 1476 O O . LYS A 1 188 ? -14.477 -10.266 7.836 1 92.56 188 LYS A O 1
ATOM 1481 N N . TYR A 1 189 ? -12.602 -11.461 8.469 1 92.94 189 TYR A N 1
ATOM 1482 C CA . TYR A 1 189 ? -11.805 -10.93 7.363 1 92.94 189 TYR A CA 1
ATOM 1483 C C . TYR A 1 189 ? -11.656 -11.969 6.254 1 92.94 189 TYR A C 1
ATOM 1485 O O . TYR A 1 189 ? -11 -11.703 5.242 1 92.94 189 TYR A O 1
ATOM 1493 N N . HIS A 1 190 ? -12.258 -13.047 6.336 1 94.19 190 HIS A N 1
ATOM 1494 C CA . HIS A 1 190 ? -12.109 -14.109 5.344 1 94.19 190 HIS A CA 1
ATOM 1495 C C . HIS A 1 190 ? -12.578 -13.641 3.967 1 94.19 190 HIS A C 1
ATOM 1497 O O . HIS A 1 190 ? -12.055 -14.094 2.943 1 94.19 190 HIS A O 1
ATOM 1503 N N . LYS A 1 191 ? -13.555 -12.727 4.008 1 93.62 191 LYS A N 1
ATOM 1504 C CA . LYS A 1 191 ? -14.078 -12.203 2.744 1 93.62 191 LYS A CA 1
ATOM 1505 C C . LYS A 1 191 ? -13.039 -11.328 2.045 1 93.62 191 LYS A C 1
ATOM 1507 O O . LYS A 1 191 ? -13.18 -11.023 0.857 1 93.62 191 LYS A O 1
ATOM 1512 N N . ARG A 1 192 ? -12 -10.961 2.791 1 93.69 192 ARG A N 1
ATOM 1513 C CA . ARG A 1 192 ? -10.953 -10.109 2.23 1 93.69 192 ARG A CA 1
ATOM 1514 C C . ARG A 1 192 ? -9.891 -10.953 1.525 1 93.69 192 ARG A C 1
ATOM 1516 O O . ARG A 1 192 ? -9.055 -10.414 0.792 1 93.69 192 ARG A O 1
ATOM 1523 N N . ARG A 1 193 ? -9.945 -12.25 1.72 1 96.88 193 ARG A N 1
ATOM 1524 C CA . ARG A 1 193 ? -8.992 -13.109 1.032 1 96.88 193 ARG A CA 1
ATOM 1525 C C . ARG A 1 193 ? -9.133 -12.984 -0.481 1 96.88 193 ARG A C 1
ATOM 1527 O O . ARG A 1 193 ? -10.25 -12.898 -1.002 1 96.88 193 ARG A O 1
ATOM 1534 N N . VAL A 1 194 ? -7.977 -13.008 -1.173 1 97.25 194 VAL A N 1
ATOM 1535 C CA . VAL A 1 194 ? -7.977 -12.758 -2.611 1 97.25 194 VAL A CA 1
ATOM 1536 C C . VAL A 1 194 ? -8.734 -13.875 -3.328 1 97.25 194 VAL A C 1
ATOM 1538 O O . VAL A 1 194 ? -9.414 -13.633 -4.328 1 97.25 194 VAL A O 1
ATOM 1541 N N . VAL A 1 195 ? -8.609 -15.086 -2.879 1 97.94 195 VAL A N 1
ATOM 1542 C CA . VAL A 1 195 ? -9.305 -16.203 -3.525 1 97.94 195 VAL A CA 1
ATOM 1543 C C . VAL A 1 195 ? -10.734 -16.281 -3.006 1 97.94 195 VAL A C 1
ATOM 1545 O O . VAL A 1 195 ? -10.977 -16.781 -1.904 1 97.94 195 VAL A O 1
ATOM 1548 N N . GLN A 1 196 ? -11.57 -15.719 -3.742 1 96.69 196 GLN A N 1
ATOM 1549 C CA . GLN A 1 196 ? -13.016 -15.82 -3.582 1 96.69 196 GLN A CA 1
ATOM 1550 C C . GLN A 1 196 ? -13.656 -16.453 -4.809 1 96.69 196 GLN A C 1
ATOM 1552 O O . GLN A 1 196 ? -13.039 -16.547 -5.867 1 96.69 196 GLN A O 1
ATOM 1557 N N . GLN A 1 197 ? -14.875 -16.891 -4.637 1 96.38 197 GLN A N 1
ATOM 1558 C CA . GLN A 1 197 ? -15.516 -17.688 -5.668 1 96.38 197 GLN A CA 1
ATOM 1559 C C . GLN A 1 197 ? -15.555 -16.953 -7.004 1 96.38 197 GLN A C 1
ATOM 1561 O O . GLN A 1 197 ? -15.281 -17.531 -8.055 1 96.38 197 GLN A O 1
ATOM 1566 N N . PRO A 1 198 ? -15.844 -15.617 -7.008 1 96 198 PRO A N 1
ATOM 1567 C CA . PRO A 1 198 ? -15.875 -14.922 -8.297 1 96 198 PRO A CA 1
ATOM 1568 C C . PRO A 1 198 ? -14.523 -14.938 -9.008 1 96 198 PRO A C 1
ATOM 1570 O O . PRO A 1 198 ? -14.477 -15.078 -10.234 1 96 198 PRO A O 1
ATOM 1573 N N . LEU A 1 199 ? -13.445 -14.812 -8.281 1 97.75 199 LEU A N 1
ATOM 1574 C CA . LEU A 1 199 ? -12.125 -14.859 -8.898 1 97.75 199 LEU A CA 1
ATOM 1575 C C . LEU A 1 199 ? -11.836 -16.25 -9.445 1 97.75 199 LEU A C 1
ATOM 1577 O O . LEU A 1 199 ? -11.305 -16.406 -10.547 1 97.75 199 LEU A O 1
ATOM 1581 N N . VAL A 1 200 ? -12.18 -17.281 -8.695 1 97.5 200 VAL A N 1
ATOM 1582 C CA . VAL A 1 200 ? -11.984 -18.656 -9.117 1 97.5 200 VAL A CA 1
ATOM 1583 C C . VAL A 1 200 ? -12.711 -18.906 -10.438 1 97.5 200 VAL A C 1
ATOM 1585 O O . VAL A 1 200 ? -12.133 -19.453 -11.375 1 97.5 200 VAL A O 1
ATOM 1588 N N . GLU A 1 201 ? -13.906 -18.453 -10.516 1 96.5 201 GLU A N 1
ATOM 1589 C CA . GLU A 1 201 ? -14.711 -18.609 -11.727 1 96.5 201 GLU A CA 1
ATOM 1590 C C . GLU A 1 201 ? -14.078 -17.875 -12.898 1 96.5 201 GLU A C 1
ATOM 1592 O O . GLU A 1 201 ? -14 -18.406 -14.008 1 96.5 201 GLU A O 1
ATOM 1597 N N . SER A 1 202 ? -13.625 -16.656 -12.648 1 97.31 202 SER A N 1
ATOM 1598 C CA . SER A 1 202 ? -12.984 -15.875 -13.695 1 97.31 202 SER A CA 1
ATOM 1599 C C . SER A 1 202 ? -11.734 -16.578 -14.219 1 97.31 202 SER A C 1
ATOM 1601 O O . SER A 1 202 ? -11.484 -16.578 -15.43 1 97.31 202 SER A O 1
ATOM 1603 N N . ILE A 1 203 ? -10.984 -17.172 -13.32 1 98.19 203 ILE A N 1
ATOM 1604 C CA . ILE A 1 203 ? -9.758 -17.859 -13.695 1 98.19 203 ILE A CA 1
ATOM 1605 C C . ILE A 1 203 ? -10.094 -19.062 -14.562 1 98.19 203 ILE A C 1
ATOM 1607 O O . ILE A 1 203 ? -9.539 -19.219 -15.656 1 98.19 203 ILE A O 1
ATOM 1611 N N . VAL A 1 204 ? -11 -19.859 -14.141 1 96.5 204 VAL A N 1
ATOM 1612 C CA . VAL A 1 204 ? -11.344 -21.094 -14.836 1 96.5 204 VAL A CA 1
ATOM 1613 C C . VAL A 1 204 ? -11.938 -20.766 -16.203 1 96.5 204 VAL A C 1
ATOM 1615 O O . VAL A 1 204 ? -11.594 -21.391 -17.203 1 96.5 204 VAL A O 1
ATOM 1618 N N . ASP A 1 205 ? -12.758 -19.703 -16.219 1 95.94 205 ASP A N 1
ATOM 1619 C CA . ASP A 1 205 ? -13.398 -19.281 -17.469 1 95.94 205 ASP A CA 1
ATOM 1620 C C . ASP A 1 205 ? -12.359 -18.828 -18.484 1 95.94 205 ASP A C 1
ATOM 1622 O O . ASP A 1 205 ? -12.562 -18.969 -19.703 1 95.94 205 ASP A O 1
ATOM 1626 N N . SER A 1 206 ? -11.266 -18.312 -18.016 1 97.69 206 SER A N 1
ATOM 1627 C CA . SER A 1 206 ? -10.289 -17.672 -18.906 1 97.69 206 SER A CA 1
ATOM 1628 C C . SER A 1 206 ? -9.195 -18.656 -19.312 1 97.69 206 SER A C 1
ATOM 1630 O O . SER A 1 206 ? -8.508 -18.438 -20.312 1 97.69 206 SER A O 1
ATOM 1632 N N . LEU A 1 207 ? -9.023 -19.719 -18.609 1 97.62 207 LEU A N 1
ATOM 1633 C CA . LEU A 1 207 ? -7.992 -20.719 -18.906 1 97.62 207 LEU A CA 1
ATOM 1634 C C . LEU A 1 207 ? -8.312 -21.484 -20.172 1 97.62 207 LEU A C 1
ATOM 1636 O O . LEU A 1 207 ? -9.477 -21.844 -20.406 1 97.62 207 LEU A O 1
ATOM 1640 N N . ILE A 1 208 ? -7.336 -21.734 -20.969 1 97.19 208 ILE A N 1
ATOM 1641 C CA . ILE A 1 208 ? -7.516 -22.641 -22.094 1 97.19 208 ILE A CA 1
ATOM 1642 C C . ILE A 1 208 ? -7.672 -24.078 -21.594 1 97.19 208 ILE A C 1
ATOM 1644 O O . ILE A 1 208 ? -7.219 -24.406 -20.5 1 97.19 208 ILE A O 1
ATOM 1648 N N . PRO A 1 209 ? -8.289 -24.875 -22.453 1 95.5 209 PRO A N 1
ATOM 1649 C CA . PRO A 1 209 ? -8.266 -26.297 -22.078 1 95.5 209 PRO A CA 1
ATOM 1650 C C . PRO A 1 209 ? -6.852 -26.828 -21.859 1 95.5 209 PRO A C 1
ATOM 1652 O O . PRO A 1 209 ? -5.961 -26.562 -22.672 1 95.5 209 PRO A O 1
ATOM 1655 N N . GLY A 1 210 ? -6.672 -27.484 -20.75 1 94.12 210 GLY A N 1
ATOM 1656 C CA . GLY A 1 210 ? -5.352 -27.984 -20.406 1 94.12 210 GLY A CA 1
ATOM 1657 C C . GLY A 1 210 ? -4.547 -27 -19.562 1 94.12 210 GLY A C 1
ATOM 1658 O O . GLY A 1 210 ? -3.484 -27.359 -19.047 1 94.12 210 GLY A O 1
ATOM 1659 N N . GLY A 1 211 ? -5.102 -25.766 -19.516 1 96.75 211 GLY A N 1
ATOM 1660 C CA . GLY A 1 211 ? -4.453 -24.781 -18.656 1 96.75 211 GLY A CA 1
ATOM 1661 C C . GLY A 1 211 ? -4.496 -25.156 -17.188 1 96.75 211 GLY A C 1
ATOM 1662 O O . GLY A 1 211 ? -5.262 -26.031 -16.781 1 96.75 211 GLY A O 1
ATOM 1663 N N . ARG A 1 212 ? -3.643 -24.516 -16.344 1 96.25 212 ARG A N 1
ATOM 1664 C CA . ARG A 1 212 ? -3.484 -24.969 -14.969 1 96.25 212 ARG A CA 1
ATOM 1665 C C . ARG A 1 212 ? -3.582 -23.812 -13.992 1 96.25 212 ARG A C 1
ATOM 1667 O O . ARG A 1 212 ? -3.373 -22.656 -14.367 1 96.25 212 ARG A O 1
ATOM 1674 N N . VAL A 1 213 ? -3.936 -24.203 -12.789 1 97.44 213 VAL A N 1
ATOM 1675 C CA . VAL A 1 213 ? -3.908 -23.297 -11.648 1 97.44 213 VAL A CA 1
ATOM 1676 C C . VAL A 1 213 ? -3.027 -23.875 -10.539 1 97.44 213 VAL A C 1
ATOM 1678 O O . VAL A 1 213 ? -3.191 -25.031 -10.156 1 97.44 213 VAL A O 1
ATOM 1681 N N . PHE A 1 214 ? -2.049 -23.109 -10.117 1 97.62 214 PHE A N 1
ATOM 1682 C CA . PHE A 1 214 ? -1.156 -23.5 -9.031 1 97.62 214 PHE A CA 1
ATOM 1683 C C . PHE A 1 214 ? -1.394 -22.656 -7.793 1 97.62 214 PHE A C 1
ATOM 1685 O O . PHE A 1 214 ? -1.177 -21.438 -7.816 1 97.62 214 PHE A O 1
ATOM 1692 N N . VAL A 1 215 ? -1.878 -23.281 -6.691 1 97.94 215 VAL A N 1
ATOM 1693 C CA . VAL A 1 215 ? -2.119 -22.547 -5.453 1 97.94 215 VAL A CA 1
ATOM 1694 C C . VAL A 1 215 ? -1.229 -23.109 -4.34 1 97.94 215 VAL A C 1
ATOM 1696 O O . VAL A 1 215 ? -0.92 -24.297 -4.324 1 97.94 215 VAL A O 1
ATOM 1699 N N . GLN A 1 216 ? -0.836 -22.203 -3.479 1 97.94 216 GLN A N 1
ATOM 1700 C CA . GLN A 1 216 ? 0.064 -22.547 -2.383 1 97.94 216 GLN A CA 1
ATOM 1701 C C . GLN A 1 216 ? -0.205 -21.672 -1.158 1 97.94 216 GLN A C 1
ATOM 1703 O O . GLN A 1 216 ? -0.558 -20.5 -1.289 1 97.94 216 GLN A O 1
ATOM 1708 N N . SER A 1 217 ? -0.096 -22.266 0.067 1 98.5 217 SER A N 1
ATOM 1709 C CA . SER A 1 217 ? -0.211 -21.5 1.3 1 98.5 217 SER A CA 1
ATOM 1710 C C . SER A 1 217 ? 0.638 -22.094 2.412 1 98.5 217 SER A C 1
ATOM 1712 O O . SER A 1 217 ? 0.806 -23.312 2.48 1 98.5 217 SER A O 1
ATOM 1714 N N . ASP A 1 218 ? 1.162 -21.328 3.26 1 97.94 218 ASP A N 1
ATOM 1715 C CA . ASP A 1 218 ? 1.852 -21.781 4.461 1 97.94 218 ASP A CA 1
ATOM 1716 C C . ASP A 1 218 ? 0.899 -21.844 5.652 1 97.94 218 ASP A C 1
ATOM 1718 O O . ASP A 1 218 ? 1.324 -22.094 6.781 1 97.94 218 ASP A O 1
ATOM 1722 N N . VAL A 1 219 ? -0.326 -21.469 5.453 1 97.94 219 VAL A N 1
ATOM 1723 C CA . VAL A 1 219 ? -1.392 -21.531 6.445 1 97.94 219 VAL A CA 1
ATOM 1724 C C . VAL A 1 219 ? -2.439 -22.562 6.012 1 97.94 219 VAL A C 1
ATOM 1726 O O . VAL A 1 219 ? -3.113 -22.375 4.996 1 97.94 219 VAL A O 1
ATOM 1729 N N . LEU A 1 220 ? -2.547 -23.594 6.793 1 97.31 220 LEU A N 1
ATOM 1730 C CA . LEU A 1 220 ? -3.418 -24.703 6.438 1 97.31 220 LEU A CA 1
ATOM 1731 C C . LEU A 1 220 ? -4.844 -24.219 6.191 1 97.31 220 LEU A C 1
ATOM 1733 O O . LEU A 1 220 ? -5.473 -24.625 5.207 1 97.31 220 LEU A O 1
ATOM 1737 N N . GLU A 1 221 ? -5.348 -23.344 7.062 1 97.62 221 GLU A N 1
ATOM 1738 C CA . GLU A 1 221 ? -6.719 -22.859 6.945 1 97.62 221 GLU A CA 1
ATOM 1739 C C . GLU A 1 221 ? -6.945 -22.172 5.602 1 97.62 221 GLU A C 1
ATOM 1741 O O . GLU A 1 221 ? -8.008 -22.312 4.996 1 97.62 221 GLU A O 1
ATOM 1746 N N . VAL A 1 222 ? -6 -21.453 5.184 1 98.31 222 VAL A N 1
ATOM 1747 C CA . VAL A 1 222 ? -6.094 -20.75 3.91 1 98.31 222 VAL A CA 1
ATOM 1748 C C . VAL A 1 222 ? -6.023 -21.75 2.758 1 98.31 222 VAL A C 1
ATOM 1750 O O . VAL A 1 222 ? -6.781 -21.641 1.788 1 98.31 222 VAL A O 1
ATOM 1753 N N . ALA A 1 223 ? -5.125 -22.719 2.859 1 97.94 223 ALA A N 1
ATOM 1754 C CA . ALA A 1 223 ? -5.004 -23.766 1.842 1 97.94 223 ALA A CA 1
ATOM 1755 C C . ALA A 1 223 ? -6.32 -24.5 1.663 1 97.94 223 ALA A C 1
ATOM 1757 O O . ALA A 1 223 ? -6.758 -24.75 0.535 1 97.94 223 ALA A O 1
ATOM 1758 N N . LEU A 1 224 ? -6.898 -24.844 2.764 1 97.25 224 LEU A N 1
ATOM 1759 C CA . LEU A 1 224 ? -8.164 -25.562 2.729 1 97.25 224 LEU A CA 1
ATOM 1760 C C . LEU A 1 224 ? -9.258 -24.703 2.111 1 97.25 224 LEU A C 1
ATOM 1762 O O . LEU A 1 224 ? -10.078 -25.188 1.328 1 97.25 224 LEU A O 1
ATOM 1766 N N . ASP A 1 225 ? -9.25 -23.453 2.521 1 97.56 225 ASP A N 1
ATOM 1767 C CA . ASP A 1 225 ? -10.219 -22.5 1.969 1 97.56 225 ASP A CA 1
ATOM 1768 C C . ASP A 1 225 ? -10.094 -22.422 0.449 1 97.56 225 ASP A C 1
ATOM 1770 O O . ASP A 1 225 ? -11.102 -22.469 -0.266 1 97.56 225 ASP A O 1
ATOM 1774 N N . MET A 1 226 ? -8.898 -22.312 -0.069 1 97.56 226 MET A N 1
ATOM 1775 C CA . MET A 1 226 ? -8.664 -22.25 -1.509 1 97.56 226 MET A CA 1
ATOM 1776 C C . MET A 1 226 ? -9.078 -23.562 -2.178 1 97.56 226 MET A C 1
ATOM 1778 O O . MET A 1 226 ? -9.75 -23.547 -3.209 1 97.56 226 MET A O 1
ATOM 1782 N N . ARG A 1 227 ? -8.703 -24.641 -1.578 1 95.19 227 ARG A N 1
ATOM 1783 C CA . ARG A 1 227 ? -9.078 -25.953 -2.104 1 95.19 227 ARG A CA 1
ATOM 1784 C C . ARG A 1 227 ? -10.594 -26.062 -2.252 1 95.19 227 ARG A C 1
ATOM 1786 O O . ARG A 1 227 ? -11.086 -26.5 -3.295 1 95.19 227 ARG A O 1
ATOM 1793 N N . ASN A 1 228 ? -11.281 -25.688 -1.227 1 95.44 228 ASN A N 1
ATOM 1794 C CA . ASN A 1 228 ? -12.734 -25.781 -1.236 1 95.44 228 ASN A CA 1
ATOM 1795 C C . ASN A 1 228 ? -13.344 -24.969 -2.367 1 95.44 228 ASN A C 1
ATOM 1797 O O . ASN A 1 228 ? -14.281 -25.422 -3.037 1 95.44 228 ASN A O 1
ATOM 1801 N N . LYS A 1 229 ? -12.859 -23.859 -2.621 1 96.31 229 LYS A N 1
ATOM 1802 C CA . LYS A 1 229 ? -13.406 -22.969 -3.641 1 96.31 229 LYS A CA 1
ATOM 1803 C C . LYS A 1 229 ? -13.102 -23.484 -5.043 1 96.31 229 LYS A C 1
ATOM 1805 O O . LYS A 1 229 ? -13.953 -23.406 -5.934 1 96.31 229 LYS A O 1
ATOM 1810 N N . PHE A 1 230 ? -11.953 -24.062 -5.227 1 95.19 230 PHE A N 1
ATOM 1811 C CA . PHE A 1 230 ? -11.625 -24.609 -6.535 1 95.19 230 PHE A CA 1
ATOM 1812 C C . PHE A 1 230 ? -12.336 -25.938 -6.754 1 95.19 230 PHE A C 1
ATOM 1814 O O . PHE A 1 230 ? -12.727 -26.266 -7.879 1 95.19 230 PHE A O 1
ATOM 1821 N N . ASP A 1 231 ? -12.547 -26.641 -5.676 1 92.19 231 ASP A N 1
ATOM 1822 C CA . ASP A 1 231 ? -13.195 -27.938 -5.773 1 92.19 231 ASP A CA 1
ATOM 1823 C C . ASP A 1 231 ? -14.68 -27.797 -6.086 1 92.19 231 ASP A C 1
ATOM 1825 O O . ASP A 1 231 ? -15.32 -28.734 -6.547 1 92.19 231 ASP A O 1
ATOM 1829 N N . THR A 1 232 ? -15.219 -26.641 -5.762 1 90.56 232 THR A N 1
ATOM 1830 C CA . THR A 1 232 ? -16.625 -26.391 -6.078 1 90.56 232 THR A CA 1
ATOM 1831 C C . THR A 1 232 ? -16.844 -26.406 -7.586 1 90.56 232 THR A C 1
ATOM 1833 O O . THR A 1 232 ? -17.953 -26.688 -8.055 1 90.56 232 THR A O 1
ATOM 1836 N N . ILE A 1 233 ? -15.836 -26.078 -8.367 1 88.19 233 ILE A N 1
ATOM 1837 C CA . ILE A 1 233 ? -15.922 -26.062 -9.82 1 88.19 233 ILE A CA 1
ATOM 1838 C C . ILE A 1 233 ? -15.352 -27.375 -10.383 1 88.19 233 ILE A C 1
ATOM 1840 O O . ILE A 1 233 ? -14.617 -27.359 -11.367 1 88.19 233 ILE A O 1
ATOM 1844 N N . SER A 1 234 ? -15.625 -28.469 -9.805 1 72.38 234 SER A N 1
ATOM 1845 C CA . SER A 1 234 ? -15.023 -29.781 -10.039 1 72.38 234 SER A CA 1
ATOM 1846 C C . SER A 1 234 ? -15.367 -30.297 -11.43 1 72.38 234 SER A C 1
ATOM 1848 O O . SER A 1 234 ? -14.625 -31.109 -12 1 72.38 234 SER A O 1
ATOM 1850 N N . ASP A 1 235 ? -16.344 -29.797 -11.992 1 81.69 235 ASP A N 1
ATOM 1851 C CA . ASP A 1 235 ? -16.734 -30.297 -13.305 1 81.69 235 ASP A CA 1
ATOM 1852 C C . ASP A 1 235 ? -15.797 -29.781 -14.391 1 81.69 235 ASP A C 1
ATOM 1854 O O . ASP A 1 235 ? -15.648 -30.422 -15.438 1 81.69 235 ASP A O 1
ATOM 1858 N N . GLU A 1 236 ? -15.094 -28.75 -14.109 1 88.12 236 GLU A N 1
ATOM 1859 C CA . GLU A 1 236 ? -14.258 -28.125 -15.133 1 88.12 236 GLU A CA 1
ATOM 1860 C C . GLU A 1 236 ? -12.773 -28.297 -14.812 1 88.12 236 GLU A C 1
ATOM 1862 O O . GLU A 1 236 ? -11.922 -28.094 -15.688 1 88.12 236 GLU A O 1
ATOM 1867 N N . LEU A 1 237 ? -12.508 -28.672 -13.586 1 88.38 237 LEU A N 1
ATOM 1868 C CA . LEU A 1 237 ? -11.125 -28.766 -13.156 1 88.38 237 LEU A CA 1
ATOM 1869 C C . LEU A 1 237 ? -10.789 -30.188 -12.703 1 88.38 237 LEU A C 1
ATOM 1871 O O . LEU A 1 237 ? -11.609 -30.844 -12.062 1 88.38 237 LEU A O 1
ATOM 1875 N N . LEU A 1 238 ? -9.625 -30.656 -13.133 1 83.5 238 LEU A N 1
ATOM 1876 C CA . LEU A 1 238 ? -9.047 -31.891 -12.633 1 83.5 238 LEU A CA 1
ATOM 1877 C C . LEU A 1 238 ? -7.945 -31.609 -11.625 1 83.5 238 LEU A C 1
ATOM 1879 O O . LEU A 1 238 ? -7.13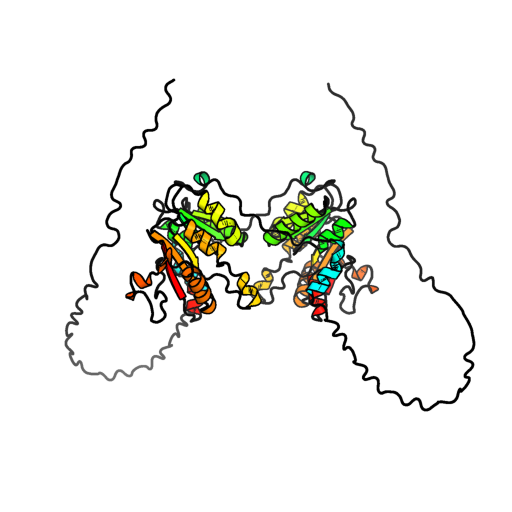3 -30.703 -11.812 1 83.5 238 LEU A O 1
ATOM 1883 N N . HIS A 1 239 ? -8.07 -32.375 -10.578 1 77.94 239 HIS A N 1
ATOM 1884 C CA . HIS A 1 239 ? -6.988 -32.25 -9.602 1 77.94 239 HIS A CA 1
ATOM 1885 C C . HIS A 1 239 ? -5.793 -33.094 -10 1 77.94 239 HIS A C 1
ATOM 1887 O O . HIS A 1 239 ? -5.961 -34.188 -10.562 1 77.94 239 HIS A O 1
ATOM 1893 N N . VAL A 1 240 ? -4.566 -32.594 -9.688 1 66.94 240 VAL A N 1
ATOM 1894 C CA . VAL A 1 240 ? -3.328 -33.281 -10.062 1 66.94 240 VAL A CA 1
ATOM 1895 C C . VAL A 1 240 ? -3.291 -34.656 -9.453 1 66.94 240 VAL A C 1
ATOM 1897 O O . VAL A 1 240 ? -2.68 -35.594 -10.016 1 66.94 240 VAL A O 1
ATOM 1900 N N . ASP A 1 241 ? -3.898 -34.781 -8.266 1 62.78 241 ASP A N 1
ATOM 1901 C CA . ASP A 1 241 ? -3.92 -36.094 -7.605 1 62.78 241 ASP A CA 1
ATOM 1902 C C . ASP A 1 241 ? -4.43 -37.188 -8.547 1 62.78 241 ASP A C 1
ATOM 1904 O O . ASP A 1 241 ? -4.023 -38.344 -8.438 1 62.78 241 ASP A O 1
ATOM 1908 N N . LYS A 1 242 ? -5.199 -36.781 -9.43 1 61.28 242 LYS A N 1
ATOM 1909 C CA . LYS A 1 242 ? -5.762 -37.75 -10.359 1 61.28 242 LYS A CA 1
ATOM 1910 C C . LYS A 1 242 ? -4.777 -38.094 -11.477 1 61.28 242 LYS A C 1
ATOM 1912 O O . LYS A 1 242 ? -4.824 -39.188 -12.047 1 61.28 242 LYS A O 1
ATOM 1917 N N . ILE A 1 243 ? -3.826 -37.188 -11.508 1 63.41 243 ILE A N 1
ATOM 1918 C CA . ILE A 1 243 ? -2.881 -37.375 -12.609 1 63.41 243 ILE A CA 1
ATOM 1919 C C . ILE A 1 243 ? -1.647 -38.125 -12.102 1 63.41 243 ILE A C 1
ATOM 1921 O O . ILE A 1 243 ? -1.151 -39.031 -12.766 1 63.41 243 ILE A O 1
ATOM 1925 N N . ASN A 1 244 ? -1.077 -37.781 -10.875 1 73.19 244 ASN A N 1
ATOM 1926 C CA . ASN A 1 244 ? 0.093 -38.469 -10.328 1 73.19 244 ASN A CA 1
ATOM 1927 C C . ASN A 1 244 ? 0.089 -38.438 -8.797 1 73.19 244 ASN A C 1
ATOM 1929 O O . ASN A 1 244 ? 0.688 -37.531 -8.195 1 73.19 244 ASN A O 1
ATOM 1933 N N . PRO A 1 245 ? -0.48 -39.438 -8.211 1 76.88 245 PRO A N 1
ATOM 1934 C CA . PRO A 1 245 ? -0.642 -39.469 -6.754 1 76.88 245 PRO A CA 1
ATOM 1935 C C . PRO A 1 245 ? 0.691 -39.531 -6.012 1 76.88 245 PRO A C 1
ATOM 1937 O O . PRO A 1 245 ? 0.76 -39.156 -4.836 1 76.88 245 PRO A O 1
ATOM 1940 N N . SER A 1 246 ? 1.708 -40 -6.695 1 79.06 246 SER A N 1
ATOM 1941 C CA . SER A 1 246 ? 2.996 -40.125 -6.027 1 79.06 246 SER A CA 1
ATOM 1942 C C . SER A 1 246 ? 3.584 -38.781 -5.656 1 79.06 246 SER A C 1
ATOM 1944 O O . SER A 1 246 ? 4.492 -38.688 -4.828 1 79.06 246 SER A O 1
ATOM 1946 N N . LEU A 1 247 ? 3.023 -37.781 -6.219 1 82.06 247 LEU A N 1
ATOM 1947 C CA . LEU A 1 247 ? 3.527 -36.438 -5.984 1 82.06 247 LEU A CA 1
ATOM 1948 C C . LEU A 1 247 ? 2.85 -35.812 -4.773 1 82.06 247 LEU A C 1
ATOM 1950 O O . LEU A 1 247 ? 3.215 -34.688 -4.359 1 82.06 247 LEU A O 1
ATOM 1954 N N . LEU A 1 248 ? 1.934 -36.562 -4.145 1 87 248 LEU A N 1
ATOM 1955 C CA . LEU A 1 248 ? 1.126 -36 -3.068 1 87 248 LEU A CA 1
ATOM 1956 C C . LEU A 1 248 ? 1.454 -36.656 -1.735 1 87 248 LEU A C 1
ATOM 1958 O O . LEU A 1 248 ? 1.906 -37.812 -1.705 1 87 248 LEU A O 1
ATOM 1962 N N . ASP A 1 249 ? 1.257 -35.938 -0.716 1 88.69 249 ASP A N 1
ATOM 1963 C CA . ASP A 1 249 ? 1.328 -36.531 0.61 1 88.69 249 ASP A CA 1
ATOM 1964 C C . ASP A 1 249 ? 0.001 -37.188 0.99 1 88.69 249 ASP A C 1
ATOM 1966 O O . ASP A 1 249 ? -0.91 -37.281 0.164 1 88.69 249 ASP A O 1
ATOM 1970 N N . ASN A 1 250 ? -0.062 -37.688 2.172 1 86.19 250 ASN A N 1
ATOM 1971 C CA . ASN A 1 250 ? -1.222 -38.438 2.619 1 86.19 250 ASN A CA 1
ATOM 1972 C C . ASN A 1 250 ? -2.467 -37.562 2.715 1 86.19 250 ASN A C 1
ATOM 1974 O O . ASN A 1 250 ? -3.59 -38.094 2.727 1 86.19 250 ASN A O 1
ATOM 1978 N N . GLU A 1 251 ? -2.268 -36.25 2.73 1 88 251 GLU A N 1
ATOM 1979 C CA . GLU A 1 251 ? -3.398 -35.344 2.879 1 88 251 GLU A CA 1
ATOM 1980 C C . GLU A 1 251 ? -3.752 -34.688 1.551 1 88 251 GLU A C 1
ATOM 1982 O O . GLU A 1 251 ? -4.609 -33.781 1.501 1 88 251 GLU A O 1
ATOM 1987 N N . GLY A 1 252 ? -3.064 -35.094 0.492 1 87.38 252 GLY A N 1
ATOM 1988 C CA . GLY A 1 252 ? -3.414 -34.625 -0.842 1 87.38 252 GLY A CA 1
ATOM 1989 C C . GLY A 1 252 ? -2.686 -33.344 -1.24 1 87.38 252 GLY A C 1
ATOM 1990 O O . GLY A 1 252 ? -3.086 -32.656 -2.189 1 87.38 252 GLY A O 1
ATOM 1991 N N . TRP A 1 253 ? -1.693 -32.969 -0.512 1 93.25 253 TRP A N 1
ATOM 1992 C CA . TRP A 1 253 ? -0.898 -31.797 -0.847 1 93.25 253 TRP A CA 1
ATOM 1993 C C . TRP A 1 253 ? 0.349 -32.188 -1.633 1 93.25 253 TRP A C 1
ATOM 1995 O O . TRP A 1 253 ? 0.978 -33.219 -1.344 1 93.25 253 TRP A O 1
ATOM 2005 N N . LEU A 1 254 ? 0.734 -31.375 -2.625 1 92.5 254 LEU A N 1
ATOM 2006 C CA . LEU A 1 254 ? 1.951 -31.609 -3.395 1 92.5 254 LEU A CA 1
ATOM 2007 C C . LEU A 1 254 ? 3.182 -31.547 -2.496 1 92.5 254 LEU A C 1
ATOM 2009 O O . LEU A 1 254 ? 3.281 -30.672 -1.631 1 92.5 254 LEU A O 1
ATOM 2013 N N . LEU A 1 255 ? 4.133 -32.375 -2.715 1 88.31 255 LEU A N 1
ATOM 2014 C CA . LEU A 1 255 ? 5.316 -32.531 -1.872 1 88.31 255 LEU A CA 1
ATOM 2015 C C . LEU A 1 255 ? 6.367 -31.469 -2.217 1 88.31 255 LEU A C 1
ATOM 2017 O O . LEU A 1 255 ? 7.16 -31.078 -1.361 1 88.31 255 LEU A O 1
ATOM 2021 N N . SER A 1 256 ? 6.41 -31.078 -3.471 1 89.56 256 SER A N 1
ATOM 2022 C CA . SER A 1 256 ? 7.406 -30.109 -3.91 1 89.56 256 SER A CA 1
ATOM 2023 C C . SER A 1 256 ? 6.785 -29.047 -4.809 1 89.56 256 SER A C 1
ATOM 2025 O O . SER A 1 256 ? 5.695 -29.234 -5.352 1 89.56 256 SER A O 1
ATOM 2027 N N . ASN A 1 257 ? 7.445 -27.906 -4.879 1 92.88 257 ASN A N 1
ATOM 2028 C CA . ASN A 1 257 ? 7 -26.844 -5.766 1 92.88 257 ASN A CA 1
ATOM 2029 C C . ASN A 1 257 ? 7.148 -27.234 -7.234 1 92.88 257 ASN A C 1
ATOM 2031 O O . ASN A 1 257 ? 8.258 -27.5 -7.703 1 92.88 257 ASN A O 1
ATOM 2035 N N . PRO A 1 258 ? 6.102 -27.297 -7.922 1 92.44 258 PRO A N 1
ATOM 2036 C CA . PRO A 1 258 ? 6.164 -27.812 -9.297 1 92.44 258 PRO A CA 1
ATOM 2037 C C . PRO A 1 258 ? 6.84 -26.828 -10.258 1 92.44 258 PRO A C 1
ATOM 2039 O O . PRO A 1 258 ? 7.121 -27.188 -11.406 1 92.44 258 PRO A O 1
ATOM 2042 N N . MET A 1 259 ? 7.141 -25.641 -9.82 1 94.38 259 MET A N 1
ATOM 2043 C CA . MET A 1 259 ? 7.715 -24.625 -10.703 1 94.38 259 MET A CA 1
ATOM 2044 C C . MET A 1 259 ? 9.234 -24.688 -10.695 1 94.38 259 MET A C 1
ATOM 2046 O O . MET A 1 259 ? 9.898 -23.938 -11.422 1 94.38 259 MET A O 1
ATOM 2050 N N . GLY A 1 260 ? 9.844 -25.5 -9.844 1 92.94 260 GLY A N 1
ATOM 2051 C CA . GLY A 1 260 ? 11.281 -25.734 -9.859 1 92.94 260 GLY A CA 1
ATOM 2052 C C . GLY A 1 260 ? 12.055 -24.781 -8.961 1 92.94 260 GLY A C 1
ATOM 2053 O O . GLY A 1 260 ? 13.281 -24.812 -8.93 1 92.94 260 GLY A O 1
ATOM 2054 N N . ILE A 1 261 ? 11.328 -23.891 -8.297 1 95.56 261 ILE A N 1
ATOM 2055 C CA . ILE A 1 261 ? 11.969 -22.953 -7.379 1 95.56 261 ILE A CA 1
ATOM 2056 C C . ILE A 1 261 ? 11 -22.562 -6.266 1 95.56 261 ILE A C 1
ATOM 2058 O O . ILE A 1 261 ? 9.789 -22.469 -6.492 1 95.56 261 ILE A O 1
ATOM 2062 N N . ARG A 1 262 ? 11.562 -22.344 -5.102 1 96.19 262 ARG A N 1
ATOM 2063 C CA . ARG A 1 262 ? 10.734 -21.875 -3.994 1 96.19 262 ARG A CA 1
ATOM 2064 C C . ARG A 1 262 ? 10.461 -20.375 -4.113 1 96.19 262 ARG A C 1
ATOM 2066 O O . ARG A 1 262 ? 11.328 -19.609 -4.551 1 96.19 262 ARG A O 1
ATOM 2073 N N . THR A 1 263 ? 9.195 -19.938 -3.738 1 97.5 263 THR A N 1
ATOM 2074 C CA . THR A 1 263 ? 8.938 -18.516 -3.607 1 97.5 263 THR A CA 1
ATOM 2075 C C . THR A 1 263 ? 9.648 -17.953 -2.385 1 97.5 263 THR A C 1
ATOM 2077 O O . THR A 1 263 ? 10.141 -18.703 -1.541 1 97.5 263 THR A O 1
ATOM 2080 N N . GLU A 1 264 ? 9.695 -16.609 -2.307 1 97.19 264 GLU A N 1
ATOM 2081 C CA . GLU A 1 264 ? 10.305 -15.969 -1.146 1 97.19 264 GLU A CA 1
ATOM 2082 C C . GLU A 1 264 ? 9.602 -16.375 0.144 1 97.19 264 GLU A C 1
ATOM 2084 O O . GLU A 1 264 ? 10.258 -16.734 1.125 1 97.19 264 GLU A O 1
ATOM 2089 N N . ARG A 1 265 ? 8.312 -16.297 0.164 1 97.44 265 ARG A N 1
ATOM 2090 C CA . ARG A 1 265 ? 7.555 -16.641 1.363 1 97.44 265 ARG A CA 1
ATOM 2091 C C . ARG A 1 265 ? 7.738 -18.109 1.729 1 97.44 265 ARG A C 1
ATOM 2093 O O . ARG A 1 265 ? 7.789 -18.453 2.91 1 97.44 265 ARG A O 1
ATOM 2100 N N . GLU A 1 266 ? 7.773 -18.984 0.719 1 97.19 266 GLU A N 1
ATOM 2101 C CA . GLU A 1 266 ? 8.055 -20.391 0.963 1 97.19 266 GLU A CA 1
ATOM 2102 C C . GLU A 1 266 ? 9.367 -20.578 1.721 1 97.19 266 GLU A C 1
ATOM 2104 O O . GLU A 1 266 ? 9.43 -21.328 2.691 1 97.19 266 GLU A O 1
ATOM 2109 N N . ILE A 1 267 ? 10.383 -19.859 1.313 1 96.88 267 ILE A N 1
ATOM 2110 C CA . ILE A 1 267 ? 11.703 -19.938 1.938 1 96.88 267 ILE A CA 1
ATOM 2111 C C . ILE A 1 267 ? 11.609 -19.469 3.389 1 96.88 267 ILE A C 1
ATOM 2113 O O . ILE A 1 267 ? 12.109 -20.141 4.297 1 96.88 267 ILE A O 1
ATOM 2117 N N . HIS A 1 268 ? 10.93 -18.359 3.611 1 96.56 268 HIS A N 1
ATOM 2118 C CA . HIS A 1 268 ? 10.75 -17.844 4.965 1 96.56 268 HIS A CA 1
ATOM 2119 C C . HIS A 1 268 ? 9.984 -18.828 5.836 1 96.56 268 HIS A C 1
ATOM 2121 O O . HIS A 1 268 ? 10.375 -19.109 6.969 1 96.56 268 HIS A O 1
ATOM 2127 N N . ALA A 1 269 ? 8.898 -19.328 5.305 1 96.38 269 ALA A N 1
ATOM 2128 C CA . ALA A 1 269 ? 8.031 -20.25 6.047 1 96.38 269 ALA A CA 1
ATOM 2129 C C . ALA A 1 269 ? 8.758 -21.531 6.406 1 96.38 269 ALA A C 1
ATOM 2131 O O . ALA A 1 269 ? 8.695 -22 7.547 1 96.38 269 ALA A O 1
ATOM 2132 N N . GLU A 1 270 ? 9.445 -22.078 5.477 1 94.5 270 GLU A N 1
ATOM 2133 C CA . GLU A 1 270 ? 10.203 -23.297 5.719 1 94.5 270 GLU A CA 1
ATOM 2134 C C . GLU A 1 270 ? 11.312 -23.078 6.742 1 94.5 270 GLU A C 1
ATOM 2136 O O . GLU A 1 270 ? 11.594 -23.938 7.566 1 94.5 270 GLU A O 1
ATOM 2141 N N . PHE A 1 271 ? 11.977 -21.922 6.637 1 94.19 271 PHE A N 1
ATOM 2142 C CA . PHE A 1 271 ? 13.016 -21.562 7.594 1 94.19 271 PHE A CA 1
ATOM 2143 C C . PHE A 1 271 ? 12.469 -21.562 9.016 1 94.19 271 PHE A C 1
ATOM 2145 O O . PHE A 1 271 ? 13.164 -21.953 9.961 1 94.19 271 PHE A O 1
ATOM 2152 N N . GLU A 1 272 ? 11.203 -21.156 9.125 1 94.56 272 GLU A N 1
ATOM 2153 C CA . GLU A 1 272 ? 10.547 -21.094 10.422 1 94.56 272 GLU A CA 1
ATOM 2154 C C . GLU A 1 272 ? 9.93 -22.438 10.805 1 94.56 272 GLU A C 1
ATOM 2156 O O . GLU A 1 272 ? 9.273 -22.547 11.836 1 94.56 272 GLU A O 1
ATOM 2161 N N . GLY A 1 273 ? 10.062 -23.391 9.977 1 93.62 273 GLY A N 1
ATOM 2162 C CA . GLY A 1 273 ? 9.594 -24.734 10.281 1 93.62 273 GLY A CA 1
ATOM 2163 C C . GLY A 1 273 ? 8.148 -24.969 9.867 1 93.62 273 GLY A C 1
ATOM 2164 O O . GLY A 1 273 ? 7.531 -25.938 10.289 1 93.62 273 GLY A O 1
ATOM 2165 N N . ALA A 1 274 ? 7.621 -24.109 9.078 1 94.62 274 ALA A N 1
ATOM 2166 C CA . ALA A 1 274 ? 6.23 -24.25 8.648 1 94.62 274 ALA A CA 1
ATOM 2167 C C . ALA A 1 274 ? 6.109 -25.203 7.461 1 94.62 274 ALA A C 1
ATOM 2169 O O . ALA A 1 274 ? 7.047 -25.328 6.676 1 94.62 274 ALA A O 1
ATOM 2170 N N . LYS A 1 275 ? 5.07 -25.906 7.391 1 94.94 275 LYS A N 1
ATOM 2171 C CA . LYS A 1 275 ? 4.727 -26.719 6.238 1 94.94 275 LYS A CA 1
ATOM 2172 C C . LYS A 1 275 ? 4.07 -25.891 5.141 1 94.94 275 LYS A C 1
ATOM 2174 O O . LYS A 1 275 ? 3.332 -24.953 5.426 1 94.94 275 LYS A O 1
ATOM 2179 N N . ILE A 1 276 ? 4.32 -26.25 3.895 1 97.44 276 ILE A N 1
ATOM 2180 C CA . ILE A 1 276 ? 3.699 -25.578 2.752 1 97.44 276 ILE A CA 1
ATOM 2181 C C . ILE A 1 276 ? 2.654 -26.5 2.129 1 97.44 276 ILE A C 1
ATOM 2183 O O . ILE A 1 276 ? 2.922 -27.688 1.892 1 97.44 276 ILE A O 1
ATOM 2187 N N . TYR A 1 277 ? 1.468 -26 1.858 1 97.31 277 TYR A N 1
ATOM 2188 C CA . TYR A 1 277 ? 0.365 -26.734 1.247 1 97.31 277 TYR A CA 1
ATOM 2189 C C . TYR A 1 277 ? 0.148 -26.281 -0.195 1 97.31 277 TYR A C 1
ATOM 2191 O O . TYR A 1 277 ? -0.135 -25.109 -0.455 1 97.31 277 TYR A O 1
ATOM 2199 N N . ARG A 1 278 ? 0.276 -27.266 -1.067 1 96.31 278 ARG A N 1
ATOM 2200 C CA . ARG A 1 278 ? 0.218 -26.938 -2.486 1 96.31 278 ARG A CA 1
ATOM 2201 C C . ARG A 1 278 ? -0.824 -27.781 -3.207 1 96.31 278 ARG A C 1
ATOM 2203 O O . ARG A 1 278 ? -1.041 -28.938 -2.85 1 96.31 278 ARG A O 1
ATOM 2210 N N . ARG A 1 279 ? -1.433 -27.156 -4.238 1 94.44 279 ARG A N 1
ATOM 2211 C CA . ARG A 1 279 ? -2.318 -27.875 -5.152 1 94.44 279 ARG A CA 1
ATOM 2212 C C . ARG A 1 279 ? -2.191 -27.328 -6.574 1 94.44 279 ARG A C 1
ATOM 2214 O O . ARG A 1 279 ? -1.952 -26.141 -6.77 1 94.44 279 ARG A O 1
ATOM 2221 N N . VAL A 1 280 ? -2.301 -28.25 -7.5 1 95.12 280 VAL A N 1
ATOM 2222 C CA . VAL A 1 280 ? -2.363 -27.875 -8.914 1 95.12 280 VAL A CA 1
ATOM 2223 C C . VAL A 1 280 ? -3.646 -28.422 -9.531 1 95.12 280 VAL A C 1
ATOM 2225 O O . VAL A 1 280 ? -3.998 -29.578 -9.32 1 95.12 280 VAL A O 1
ATOM 2228 N N . TYR A 1 281 ? -4.34 -27.547 -10.234 1 94.38 281 TYR A N 1
ATOM 2229 C CA . TYR A 1 281 ? -5.543 -27.922 -10.977 1 94.38 281 TYR A CA 1
ATOM 2230 C C . TYR A 1 281 ? -5.324 -27.766 -12.477 1 94.38 281 TYR A C 1
ATOM 2232 O O . TYR A 1 281 ? -4.559 -26.906 -12.914 1 94.38 281 TYR A O 1
ATOM 2240 N N . GLN A 1 282 ? -5.98 -28.625 -13.227 1 93.94 282 GLN A N 1
ATOM 2241 C CA . GLN A 1 282 ? -5.941 -28.562 -14.68 1 93.94 282 GLN A CA 1
ATOM 2242 C C . GLN A 1 282 ? -7.348 -28.469 -15.266 1 93.94 282 GLN A C 1
ATOM 2244 O O . GLN A 1 282 ? -8.234 -29.234 -14.867 1 93.94 282 GLN A O 1
ATOM 2249 N N . LYS A 1 283 ? -7.48 -27.5 -16.156 1 94.44 283 LYS A N 1
ATOM 2250 C CA . LYS A 1 283 ? -8.773 -27.391 -16.812 1 94.44 283 LYS A CA 1
ATOM 2251 C C . LYS A 1 283 ? -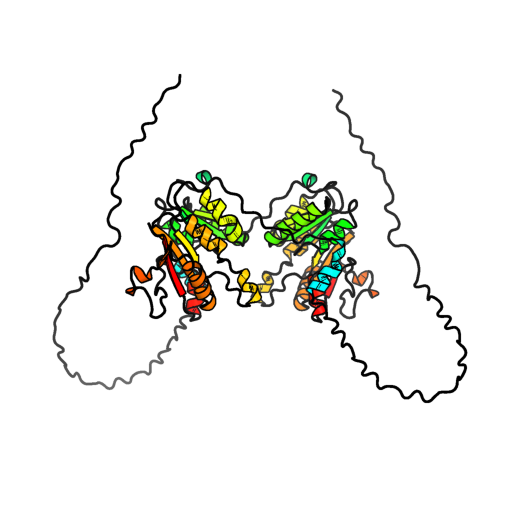8.992 -28.531 -17.797 1 94.44 283 LYS A C 1
ATOM 2253 O O . LYS A 1 283 ? -8.102 -28.859 -18.594 1 94.44 283 LYS A O 1
ATOM 2258 N N . ARG A 1 284 ? -10.188 -29.078 -17.688 1 89 284 ARG A N 1
ATOM 2259 C CA . ARG A 1 284 ? -10.531 -30.203 -18.547 1 89 284 ARG A CA 1
ATOM 2260 C C . ARG A 1 284 ? -10.602 -29.781 -20.016 1 89 284 ARG A C 1
ATOM 2262 O O . ARG A 1 284 ? -10.977 -28.641 -20.312 1 89 284 ARG A O 1
ATOM 2269 N N . LYS A 1 285 ? -10.266 -30.688 -20.922 1 81.31 285 LYS A N 1
ATOM 2270 C CA . LYS A 1 285 ? -10.305 -30.453 -22.359 1 81.31 285 LYS A CA 1
ATOM 2271 C C . LYS A 1 285 ? -11.734 -30.531 -22.891 1 81.31 285 LYS A C 1
ATOM 2273 O O . LYS A 1 285 ? -12.555 -31.281 -22.359 1 81.31 285 LYS A O 1
ATOM 2278 N N . MET B 1 1 ? -5.215 0.764 -55.781 1 18.67 1 MET B N 1
ATOM 2279 C CA . MET B 1 1 ? -5.066 -0.527 -56.438 1 18.67 1 MET B CA 1
ATOM 2280 C C . MET B 1 1 ? -4.23 -1.482 -55.594 1 18.67 1 MET B C 1
ATOM 2282 O O . MET B 1 1 ? -3.781 -2.52 -56.094 1 18.67 1 MET B O 1
ATOM 2286 N N . ALA B 1 2 ? -3.494 -0.885 -54.562 1 21.8 2 ALA B N 1
ATOM 2287 C CA . ALA B 1 2 ? -2.229 -1.437 -54.094 1 21.8 2 ALA B CA 1
ATOM 2288 C C . ALA B 1 2 ? -2.432 -2.812 -53.469 1 21.8 2 ALA B C 1
ATOM 2290 O O . ALA B 1 2 ? -3.234 -2.969 -52.531 1 21.8 2 ALA B O 1
ATOM 2291 N N . SER B 1 3 ? -2.002 -3.994 -54 1 19.2 3 SER B N 1
ATOM 2292 C CA . SER B 1 3 ? -2.23 -5.426 -54.156 1 19.2 3 SER B CA 1
ATOM 2293 C C . SER B 1 3 ? -1.788 -6.211 -52.938 1 19.2 3 SER B C 1
ATOM 2295 O O . SER B 1 3 ? -2.426 -7.199 -52.562 1 19.2 3 SER B O 1
ATOM 2297 N N . LEU B 1 4 ? -0.437 -6.02 -52.406 1 23.73 4 LEU B N 1
ATOM 2298 C CA . LEU B 1 4 ? 0.392 -7.211 -52.25 1 23.73 4 LEU B CA 1
ATOM 2299 C C . LEU B 1 4 ? -0.12 -8.086 -51.094 1 23.73 4 LEU B C 1
ATOM 2301 O O . LEU B 1 4 ? -0.492 -7.582 -50.031 1 23.73 4 LEU B O 1
ATOM 2305 N N . LEU B 1 5 ? -0.319 -9.477 -51.219 1 22.41 5 LEU B N 1
ATOM 2306 C CA . LEU B 1 5 ? -0.787 -10.781 -50.781 1 22.41 5 LEU B CA 1
ATOM 2307 C C . LEU B 1 5 ? 0.095 -11.32 -49.656 1 22.41 5 LEU B C 1
ATOM 2309 O O . LEU B 1 5 ? 1.264 -11.641 -49.875 1 22.41 5 LEU B O 1
ATOM 2313 N N . CYS B 1 6 ? 0.205 -10.68 -48.406 1 22.89 6 CYS B N 1
ATOM 2314 C CA . CYS B 1 6 ? 1.177 -11.133 -47.406 1 22.89 6 CYS B CA 1
ATOM 2315 C C . CYS B 1 6 ? 0.969 -12.602 -47.094 1 22.89 6 CYS B C 1
ATOM 2317 O O . CYS B 1 6 ? -0.077 -12.984 -46.562 1 22.89 6 CYS B O 1
ATOM 2319 N N . ALA B 1 7 ? 1.526 -13.656 -47.75 1 22.17 7 ALA B N 1
ATOM 2320 C CA . ALA B 1 7 ? 1.468 -15.117 -47.781 1 22.17 7 ALA B CA 1
ATOM 2321 C C . ALA B 1 7 ? 1.992 -15.719 -46.5 1 22.17 7 ALA B C 1
ATOM 2323 O O . ALA B 1 7 ? 2.652 -16.75 -46.5 1 22.17 7 ALA B O 1
ATOM 2324 N N . VAL B 1 8 ? 1.81 -15.305 -45.312 1 23.08 8 VAL B N 1
ATOM 2325 C CA . VAL B 1 8 ? 2.73 -15.898 -44.344 1 23.08 8 VAL B CA 1
ATOM 2326 C C . VAL B 1 8 ? 2.41 -17.391 -44.188 1 23.08 8 VAL B C 1
ATOM 2328 O O . VAL B 1 8 ? 1.277 -17.75 -43.844 1 23.08 8 VAL B O 1
ATOM 2331 N N . PRO B 1 9 ? 3.127 -18.359 -44.781 1 19.3 9 PRO B N 1
ATOM 2332 C CA . PRO B 1 9 ? 2.818 -19.797 -44.688 1 19.3 9 PRO B CA 1
ATOM 2333 C C . PRO B 1 9 ? 2.896 -20.344 -43.281 1 19.3 9 PRO B C 1
ATOM 2335 O O . PRO B 1 9 ? 3.602 -19.781 -42.438 1 19.3 9 PRO B O 1
ATOM 2338 N N . ARG B 1 10 ? 1.949 -21.266 -42.906 1 21.41 10 ARG B N 1
ATOM 2339 C CA . ARG B 1 10 ? 1.492 -21.938 -41.688 1 21.41 10 ARG B CA 1
ATOM 2340 C C . ARG B 1 10 ? 2.492 -23 -41.25 1 21.41 10 ARG B C 1
ATOM 2342 O O . ARG B 1 10 ? 2.285 -24.188 -41.469 1 21.41 10 ARG B O 1
ATOM 2349 N N . THR B 1 11 ? 3.857 -22.781 -41.312 1 18.77 11 THR B N 1
ATOM 2350 C CA . THR B 1 11 ? 4.605 -24.031 -41.188 1 18.77 11 THR B CA 1
ATOM 2351 C C . THR B 1 11 ? 4.348 -24.688 -39.844 1 18.77 11 THR B C 1
ATOM 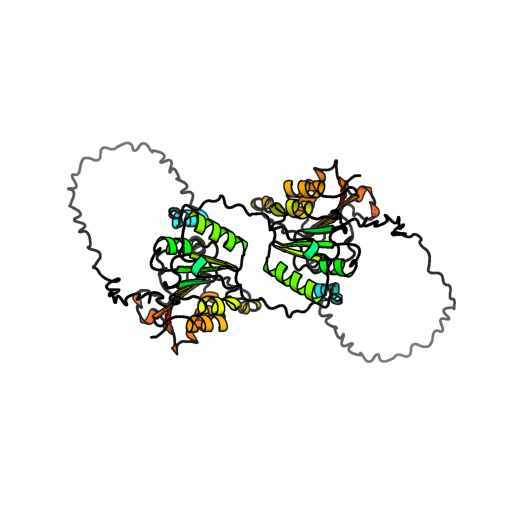2353 O O . THR B 1 11 ? 4.121 -23.984 -38.844 1 18.77 11 THR B O 1
ATOM 2356 N N . THR B 1 12 ? 4.293 -26.109 -39.656 1 21.3 12 THR B N 1
ATOM 2357 C CA . THR B 1 12 ? 3.867 -27.281 -38.875 1 21.3 12 THR B CA 1
ATOM 2358 C C . THR B 1 12 ? 4.805 -27.547 -37.719 1 21.3 12 THR B C 1
ATOM 2360 O O . THR B 1 12 ? 4.598 -28.484 -36.938 1 21.3 12 THR B O 1
ATOM 2363 N N . GLY B 1 13 ? 5.824 -26.672 -37.344 1 19.06 13 GLY B N 1
ATOM 2364 C CA . GLY B 1 13 ? 6.902 -27.391 -36.688 1 19.06 13 GLY B CA 1
ATOM 2365 C C . GLY B 1 13 ? 6.469 -28.078 -35.406 1 19.06 13 GLY B C 1
ATOM 2366 O O . GLY B 1 13 ? 5.566 -27.594 -34.719 1 19.06 13 GLY B O 1
ATOM 2367 N N . SER B 1 14 ? 6.852 -29.469 -35.094 1 19.5 14 SER B N 1
ATOM 2368 C CA . SER B 1 14 ? 6.758 -30.625 -34.188 1 19.5 14 SER B CA 1
ATOM 2369 C C . SER B 1 14 ? 7.414 -30.328 -32.844 1 19.5 14 SER B C 1
ATOM 2371 O O . SER B 1 14 ? 8.625 -30.125 -32.781 1 19.5 14 SER B O 1
ATOM 2373 N N . LEU B 1 15 ? 7.016 -29.359 -32.062 1 21.14 15 LEU B N 1
ATOM 2374 C CA . LEU B 1 15 ? 7.68 -29.109 -30.781 1 21.14 15 LEU B CA 1
ATOM 2375 C C . LEU B 1 15 ? 7.738 -30.375 -29.938 1 21.14 15 LEU B C 1
ATOM 2377 O O . LEU B 1 15 ? 6.699 -30.953 -29.609 1 21.14 15 LEU B O 1
ATOM 2381 N N . TYR B 1 16 ? 8.969 -31.125 -29.859 1 19.58 16 TYR B N 1
ATOM 2382 C CA . TYR B 1 16 ? 9.531 -32.375 -29.344 1 19.58 16 TYR B CA 1
ATOM 2383 C C . TYR B 1 16 ? 9.203 -32.531 -27.859 1 19.58 16 TYR B C 1
ATOM 2385 O O . TYR B 1 16 ? 8.836 -31.562 -27.188 1 19.58 16 TYR B O 1
ATOM 2393 N N . SER B 1 17 ? 10.078 -33.469 -27.094 1 20.91 17 SER B N 1
ATOM 2394 C CA . SER B 1 17 ? 10.109 -34.562 -26.125 1 20.91 17 SER B CA 1
ATOM 2395 C C . SER B 1 17 ? 10.328 -34.031 -24.719 1 20.91 17 SER B C 1
ATOM 2397 O O . SER B 1 17 ? 11.398 -33.531 -24.391 1 20.91 17 SER B O 1
ATOM 2399 N N . ILE B 1 18 ? 9.375 -33.469 -24 1 21.45 18 ILE B N 1
ATOM 2400 C CA . ILE B 1 18 ? 9.406 -33.094 -22.594 1 21.45 18 ILE B CA 1
ATOM 2401 C C . ILE B 1 18 ? 9.992 -34.219 -21.766 1 21.45 18 ILE B C 1
ATOM 2403 O O . ILE B 1 18 ? 10.922 -34 -20.984 1 21.45 18 ILE B O 1
ATOM 2407 N N . LEU B 1 19 ? 9.258 -35.219 -21.203 1 22.64 19 LEU B N 1
ATOM 2408 C CA . LEU B 1 19 ? 9.336 -35.906 -19.922 1 22.64 19 LEU B CA 1
ATOM 2409 C C . LEU B 1 19 ? 10.125 -37.188 -20.062 1 22.64 19 LEU B C 1
ATOM 2411 O O . LEU B 1 19 ? 9.562 -38.25 -20.391 1 22.64 19 LEU B O 1
ATOM 2415 N N . SER B 1 20 ? 11.391 -37.312 -20.766 1 22.23 20 SER B N 1
ATOM 2416 C CA . SER B 1 20 ? 12.039 -38.625 -20.906 1 22.23 20 SER B CA 1
ATOM 2417 C C . SER B 1 20 ? 12.203 -39.312 -19.562 1 22.23 20 SER B C 1
ATOM 2419 O O . SER B 1 20 ? 12.227 -38.656 -18.516 1 22.23 20 SER B O 1
ATOM 2421 N N . SER B 1 21 ? 12.57 -40.906 -19.641 1 20.17 21 SER B N 1
ATOM 2422 C CA . SER B 1 21 ? 12.414 -42.219 -19.047 1 20.17 21 SER B CA 1
ATOM 2423 C C . SER B 1 21 ? 13.422 -42.438 -17.922 1 20.17 21 SER B C 1
ATOM 2425 O O . SER B 1 21 ? 13.031 -42.75 -16.781 1 20.17 21 SER B O 1
ATOM 2427 N N . PRO B 1 22 ? 14.398 -43.75 -18.047 1 22.61 22 PRO B N 1
ATOM 2428 C CA . PRO B 1 22 ? 14.734 -44.844 -17.141 1 22.61 22 PRO B CA 1
ATOM 2429 C C . PRO B 1 22 ? 15.789 -44.469 -16.109 1 22.61 22 PRO B C 1
ATOM 2431 O O . PRO B 1 22 ? 16.469 -43.438 -16.266 1 22.61 22 PRO B O 1
ATOM 2434 N N . PHE B 1 23 ? 16.016 -45.531 -15.031 1 20.31 23 PHE B N 1
ATOM 2435 C CA . PHE B 1 23 ? 16.516 -46 -13.742 1 20.31 23 PHE B CA 1
ATOM 2436 C C . PHE B 1 23 ? 18.016 -46.281 -13.82 1 20.31 23 PHE B C 1
ATOM 2438 O O . PHE B 1 23 ? 18.594 -46.844 -12.891 1 20.31 23 PHE B O 1
ATOM 2445 N N . PHE B 1 24 ? 18.766 -45.781 -14.859 1 17.19 24 PHE B N 1
ATOM 2446 C CA . PHE B 1 24 ? 19.922 -46.625 -15.195 1 17.19 24 PHE B CA 1
ATOM 2447 C C . PHE B 1 24 ? 20.906 -46.625 -14.039 1 17.19 24 PHE B C 1
ATOM 2449 O O . PHE B 1 24 ? 21.453 -47.688 -13.711 1 17.19 24 PHE B O 1
ATOM 2456 N N . LYS B 1 25 ? 21.656 -45.594 -13.914 1 19.47 25 LYS B N 1
ATOM 2457 C CA . LYS B 1 25 ? 23.031 -46 -14.188 1 19.47 25 LYS B CA 1
ATOM 2458 C C . LYS B 1 25 ? 23.578 -46.906 -13.078 1 19.47 25 LYS B C 1
ATOM 2460 O O . LYS B 1 25 ? 24.219 -47.906 -13.352 1 19.47 25 LYS B O 1
ATOM 2465 N N . LYS B 1 26 ? 24.078 -46.281 -11.992 1 19.47 26 LYS B N 1
ATOM 2466 C CA . LYS B 1 26 ? 25.531 -46.375 -11.812 1 19.47 26 LYS B CA 1
ATOM 2467 C C . LYS B 1 26 ? 25.953 -47.75 -11.32 1 19.47 26 LYS B C 1
ATOM 2469 O O . LYS B 1 26 ? 25.391 -48.25 -10.352 1 19.47 26 LYS B O 1
ATOM 2474 N N . PRO B 1 27 ? 26.953 -48.406 -12.055 1 17.92 27 PRO B N 1
ATOM 2475 C CA . PRO B 1 27 ? 27.641 -49.719 -12.047 1 17.92 27 PRO B CA 1
ATOM 2476 C C . PRO B 1 27 ? 28.375 -49.969 -10.727 1 17.92 27 PRO B C 1
ATOM 2478 O O . PRO B 1 27 ? 28.188 -51.062 -10.133 1 17.92 27 PRO B O 1
ATOM 2481 N N . THR B 1 28 ? 29.672 -49.562 -10.742 1 17.38 28 THR B N 1
ATOM 2482 C CA . THR B 1 28 ? 30.875 -50.375 -10.836 1 17.38 28 THR B CA 1
ATOM 2483 C C . THR B 1 28 ? 31.312 -50.875 -9.453 1 17.38 28 THR B C 1
ATOM 2485 O O . THR B 1 28 ? 30.938 -50.281 -8.438 1 17.38 28 THR B O 1
ATOM 2488 N N . ARG B 1 29 ? 32.438 -51.719 -9.5 1 16.61 29 ARG B N 1
ATOM 2489 C CA . ARG B 1 29 ? 33.031 -52.969 -9.094 1 16.61 29 ARG B CA 1
ATOM 2490 C C . ARG B 1 29 ? 33.844 -52.812 -7.809 1 16.61 29 ARG B C 1
ATOM 2492 O O . ARG B 1 29 ? 33.906 -53.719 -6.984 1 16.61 29 ARG B O 1
ATOM 2499 N N . LYS B 1 30 ? 34.875 -51.844 -7.957 1 18.09 30 LYS B N 1
ATOM 2500 C CA . LYS B 1 30 ? 36.188 -52.406 -7.656 1 18.09 30 LYS B CA 1
ATOM 2501 C C . LYS B 1 30 ? 36.25 -52.906 -6.219 1 18.09 30 LYS B C 1
ATOM 2503 O O . LYS B 1 30 ? 35.562 -52.406 -5.344 1 18.09 30 LYS B O 1
ATOM 2508 N N . LEU B 1 31 ? 37.344 -53.688 -5.977 1 17.8 31 LEU B N 1
ATOM 2509 C CA . LEU B 1 31 ? 37.844 -54.906 -5.355 1 17.8 31 LEU B CA 1
ATOM 2510 C C . LEU B 1 31 ? 38.219 -54.688 -3.895 1 17.8 31 LEU B C 1
ATOM 2512 O O . LEU B 1 31 ? 37.812 -55.438 -3.014 1 17.8 31 LEU B O 1
ATOM 2516 N N . LYS B 1 32 ? 39.531 -54.188 -3.682 1 19.53 32 LYS B N 1
ATOM 2517 C CA . LYS B 1 32 ? 40.531 -55.062 -3.107 1 19.53 32 LYS B CA 1
ATOM 2518 C C . LYS B 1 32 ? 40.438 -55.125 -1.586 1 19.53 32 LYS B C 1
ATOM 2520 O O . LYS B 1 32 ? 40.031 -54.125 -0.959 1 19.53 32 LYS B O 1
ATOM 2525 N N . PRO B 1 33 ? 40.938 -56.281 -0.995 1 18.36 33 PRO B N 1
ATOM 2526 C CA . PRO B 1 33 ? 40.844 -56.969 0.302 1 18.36 33 PRO B CA 1
ATOM 2527 C C . PRO B 1 33 ? 41.5 -56.188 1.428 1 18.36 33 PRO B C 1
ATOM 2529 O O . PRO B 1 33 ? 42.406 -55.344 1.173 1 18.36 33 PRO B O 1
ATOM 2532 N N . PHE B 1 34 ? 41 -56.219 2.617 1 18.95 34 PHE B N 1
ATOM 2533 C CA . PHE B 1 34 ? 41 -55.594 3.938 1 18.95 34 PHE B CA 1
ATOM 2534 C C . PHE B 1 34 ? 42.312 -55.875 4.676 1 18.95 34 PHE B C 1
ATOM 2536 O O . PHE B 1 34 ? 42.438 -55.5 5.84 1 18.95 34 PHE B O 1
ATOM 2543 N N . PHE B 1 35 ? 43.531 -56.219 3.963 1 18.8 35 PHE B N 1
ATOM 2544 C CA . PHE B 1 35 ? 44.375 -56.906 4.902 1 18.8 35 PHE B CA 1
ATOM 2545 C C . PHE B 1 35 ? 44.625 -56.062 6.148 1 18.8 35 PHE B C 1
ATOM 2547 O O . PHE B 1 35 ? 44.906 -54.875 6.055 1 18.8 35 PHE B O 1
ATOM 2554 N N . SER B 1 36 ? 44.25 -56.625 7.301 1 19.42 36 SER B N 1
ATOM 2555 C CA . SER B 1 36 ? 44.031 -56.219 8.68 1 19.42 36 SER B CA 1
ATOM 2556 C C . SER B 1 36 ? 45.344 -55.875 9.375 1 19.42 36 SER B C 1
ATOM 2558 O O . SER B 1 36 ? 45.375 -55.562 10.562 1 19.42 36 SER B O 1
ATOM 2560 N N . THR B 1 37 ? 46.5 -55.625 8.594 1 21.17 37 THR B N 1
ATOM 2561 C CA . THR B 1 37 ? 47.656 -55.812 9.438 1 21.17 37 THR B CA 1
ATOM 2562 C C . THR B 1 37 ? 47.625 -54.906 10.656 1 21.17 37 THR B C 1
ATOM 2564 O O . THR B 1 37 ? 47.312 -53.719 10.539 1 21.17 37 THR B O 1
ATOM 2567 N N . SER B 1 38 ? 47.719 -55.562 11.875 1 21.77 38 SER B N 1
ATOM 2568 C CA . SER B 1 38 ? 47.5 -55.219 13.273 1 21.77 38 SER B CA 1
ATOM 2569 C C . SER B 1 38 ? 48.562 -54.219 13.766 1 21.77 38 SER B C 1
ATOM 2571 O O . SER B 1 38 ? 48.594 -53.875 14.945 1 21.77 38 SER B O 1
ATOM 2573 N N . ILE B 1 39 ? 49.062 -53.281 12.969 1 23.83 39 ILE B N 1
ATOM 2574 C CA . ILE B 1 39 ? 50.281 -52.656 13.5 1 23.83 39 ILE B CA 1
ATOM 2575 C C . ILE B 1 39 ? 50 -52.094 14.891 1 23.83 39 ILE B C 1
ATOM 2577 O O . ILE B 1 39 ? 48.938 -51.531 15.148 1 23.83 39 ILE B O 1
ATOM 2581 N N . PRO B 1 40 ? 51.125 -52.219 15.758 1 25.84 40 PRO B N 1
ATOM 2582 C CA . PRO B 1 40 ? 51.219 -52 17.203 1 25.84 40 PRO B CA 1
ATOM 2583 C C . PRO B 1 40 ? 50.875 -50.562 17.609 1 25.84 40 PRO B C 1
ATOM 2585 O O . PRO B 1 40 ? 51.125 -49.625 16.828 1 25.84 40 PRO B O 1
ATOM 2588 N N . GLN B 1 41 ? 49.938 -50.375 18.562 1 23.7 41 GLN B N 1
ATOM 2589 C CA . GLN B 1 41 ? 49.188 -49.219 18.969 1 23.7 41 GLN B CA 1
ATOM 2590 C C . GLN B 1 41 ? 50.094 -48.188 19.672 1 23.7 41 GLN B C 1
ATOM 2592 O O . GLN B 1 41 ? 50.594 -48.469 20.781 1 23.7 41 GLN B O 1
ATOM 2597 N N . PRO B 1 42 ? 51.188 -47.719 19.016 1 27.64 42 PRO B N 1
ATOM 2598 C CA . PRO B 1 42 ? 51.969 -46.906 19.938 1 27.64 42 PRO B CA 1
ATOM 2599 C C . PRO B 1 42 ? 51.125 -45.844 20.641 1 27.64 42 PRO B C 1
ATOM 2601 O O . PRO B 1 42 ? 50.094 -45.438 20.109 1 27.64 42 PRO B O 1
ATOM 2604 N N . ASN B 1 43 ? 51.312 -45.688 21.984 1 24.94 43 ASN B N 1
ATOM 2605 C CA . ASN B 1 43 ? 50.625 -44.844 22.953 1 24.94 43 ASN B CA 1
ATOM 2606 C C . ASN B 1 43 ? 50.656 -43.375 22.594 1 24.94 43 ASN B C 1
ATOM 2608 O O . ASN B 1 43 ? 51.75 -42.75 22.625 1 24.94 43 ASN B O 1
ATOM 2612 N N . ARG B 1 44 ? 50.312 -43 21.391 1 22.02 44 ARG B N 1
ATOM 2613 C CA . ARG B 1 44 ? 50.531 -41.594 21.109 1 22.02 44 ARG B CA 1
ATOM 2614 C C . ARG B 1 44 ? 49.844 -40.719 22.156 1 22.02 44 ARG B C 1
ATOM 2616 O O . ARG B 1 44 ? 48.656 -40.938 22.484 1 22.02 44 ARG B O 1
ATOM 2623 N N . LYS B 1 45 ? 50.688 -40.156 23.125 1 27.22 45 LYS B N 1
ATOM 2624 C CA . LYS B 1 45 ? 50.281 -39.094 24 1 27.22 45 LYS B CA 1
ATOM 2625 C C . LYS B 1 45 ? 49.438 -38.062 23.25 1 27.22 45 LYS B C 1
ATOM 2627 O O . LYS B 1 45 ? 49.906 -37.438 22.281 1 27.22 45 LYS B O 1
ATOM 2632 N N . CYS B 1 46 ? 48.156 -38.438 23 1 22.23 46 CYS B N 1
ATOM 2633 C CA . CYS B 1 46 ? 47.281 -37.562 22.266 1 22.23 46 CYS B CA 1
ATOM 2634 C C . CYS B 1 46 ? 47.312 -36.156 22.844 1 22.23 46 CYS B C 1
ATOM 2636 O O . CYS B 1 46 ? 47.125 -35.969 24.047 1 22.23 46 CYS B O 1
ATOM 2638 N N . SER B 1 47 ? 48.406 -35.344 22.438 1 28.09 47 SER B N 1
ATOM 2639 C CA . SER B 1 47 ? 48.219 -33.906 22.656 1 28.09 47 SER B CA 1
ATOM 2640 C C . SER B 1 47 ? 46.781 -33.5 22.516 1 28.09 47 SER B C 1
ATOM 2642 O O . SER B 1 47 ? 46.094 -33.906 21.562 1 28.09 47 SER B O 1
ATOM 2644 N N . ASN B 1 48 ? 46.219 -33.469 23.672 1 26.89 48 ASN B N 1
ATOM 2645 C CA . ASN B 1 48 ? 44.844 -32.906 23.734 1 26.89 48 ASN B CA 1
ATOM 2646 C C . ASN B 1 48 ? 44.688 -31.672 22.859 1 26.89 48 ASN B C 1
ATOM 2648 O O . ASN B 1 48 ? 45.312 -30.641 23.141 1 26.89 48 ASN B O 1
ATOM 2652 N N . GLY B 1 49 ? 45.031 -31.859 21.547 1 26.72 49 GLY B N 1
ATOM 2653 C CA . GLY B 1 49 ? 44.594 -30.75 20.703 1 26.72 49 GLY B CA 1
ATOM 2654 C C . GLY B 1 49 ? 43.219 -30.219 21.094 1 26.72 49 GLY B C 1
ATOM 2655 O O . GLY B 1 49 ? 42.25 -30.984 21.172 1 26.72 49 GLY B O 1
ATOM 2656 N N . VAL B 1 50 ? 43.188 -29.25 22.062 1 29.31 50 VAL B N 1
ATOM 2657 C CA . VAL B 1 50 ? 41.969 -28.484 22.203 1 29.31 50 VAL B CA 1
ATOM 2658 C C . VAL B 1 50 ? 41.375 -28.25 20.812 1 29.31 50 VAL B C 1
ATOM 2660 O O . VAL B 1 50 ? 41.969 -27.594 19.969 1 29.31 50 VAL B O 1
ATOM 2663 N N . ALA B 1 51 ? 40.812 -29.297 20.234 1 29.42 51 ALA B N 1
ATOM 2664 C CA . ALA B 1 51 ? 39.906 -28.984 19.125 1 29.42 51 ALA B CA 1
ATOM 2665 C C . ALA B 1 51 ? 39.125 -27.703 19.406 1 29.42 51 ALA B C 1
ATOM 2667 O O . ALA B 1 51 ? 38.312 -27.641 20.328 1 29.42 51 ALA B O 1
ATOM 2668 N N . VAL B 1 52 ? 39.875 -26.625 19.406 1 30.61 52 VAL B N 1
ATOM 2669 C CA . VAL B 1 52 ? 39.031 -25.453 19.172 1 30.61 52 VAL B CA 1
ATOM 2670 C C . VAL B 1 52 ? 37.906 -25.797 18.219 1 30.61 52 VAL B C 1
ATOM 2672 O O . VAL B 1 52 ? 38.156 -26.109 17.047 1 30.61 52 VAL B O 1
ATOM 2675 N N . SER B 1 53 ? 37.094 -26.688 18.688 1 32.34 53 SER B N 1
ATOM 2676 C CA . SER B 1 53 ? 35.875 -26.688 17.906 1 32.34 53 SER B CA 1
ATOM 2677 C C . SER B 1 53 ? 35.562 -25.297 17.359 1 32.34 53 SER B C 1
ATOM 2679 O O . SER B 1 53 ? 35.344 -24.359 18.141 1 32.34 53 SER B O 1
ATOM 2681 N N . ILE B 1 54 ? 36.469 -24.828 16.547 1 30.7 54 ILE B N 1
ATOM 2682 C CA . ILE B 1 54 ? 35.875 -23.734 15.812 1 30.7 54 ILE B CA 1
ATOM 2683 C C . ILE B 1 54 ? 34.375 -23.984 15.625 1 30.7 54 ILE B C 1
ATOM 2685 O O . ILE B 1 54 ? 33.969 -24.906 14.914 1 30.7 54 ILE B O 1
ATOM 2689 N N . ALA B 1 55 ? 33.688 -24.016 16.734 1 32.75 55 ALA B N 1
ATOM 2690 C CA . ALA B 1 55 ? 32.281 -23.812 16.453 1 32.75 55 ALA B CA 1
ATOM 2691 C C . ALA B 1 55 ? 32.094 -22.922 15.219 1 32.75 55 ALA B C 1
ATOM 2693 O O . ALA B 1 55 ? 32.375 -21.734 15.266 1 32.75 55 ALA B O 1
ATOM 2694 N N . GLU B 1 56 ? 32.688 -23.344 14.148 1 33.88 56 GLU B N 1
ATOM 2695 C CA . GLU B 1 56 ? 32.188 -22.609 13.008 1 33.88 56 GLU B CA 1
ATOM 2696 C C . GLU B 1 56 ? 30.719 -22.203 13.234 1 33.88 56 GLU B C 1
ATOM 2698 O O . GLU B 1 56 ? 29.844 -23.062 13.367 1 33.88 56 GLU B O 1
ATOM 2703 N N . GLU B 1 57 ? 30.484 -21.375 14.125 1 37.19 57 GLU B N 1
ATOM 2704 C CA . GLU B 1 57 ? 29.188 -20.719 14.156 1 37.19 57 GLU B CA 1
ATOM 2705 C C . GLU B 1 57 ? 28.578 -20.656 12.758 1 37.19 57 GLU B C 1
ATOM 2707 O O . GLU B 1 57 ? 29 -19.844 11.93 1 37.19 57 GLU B O 1
ATOM 2712 N N . ARG B 1 58 ? 28.406 -21.781 12.117 1 38.97 58 ARG B N 1
ATOM 2713 C CA . ARG B 1 58 ? 27.562 -21.688 10.938 1 38.97 58 ARG B CA 1
ATOM 2714 C C . ARG B 1 58 ? 26.562 -20.547 11.078 1 38.97 58 ARG B C 1
ATOM 2716 O O . ARG B 1 58 ? 25.688 -20.594 11.953 1 38.97 58 ARG B O 1
ATOM 2723 N N . GLU B 1 59 ? 27.016 -19.391 11.125 1 46 59 GLU B N 1
ATOM 2724 C CA . GLU B 1 59 ? 26.078 -18.281 11.008 1 46 59 GLU B CA 1
ATOM 2725 C C . GLU B 1 59 ? 24.812 -18.703 10.258 1 46 59 GLU B C 1
ATOM 2727 O O . GLU B 1 59 ? 24.859 -19.047 9.078 1 46 59 GLU B O 1
ATOM 2732 N N . ILE B 1 60 ? 24.016 -19.531 10.867 1 53.06 60 ILE B N 1
ATOM 2733 C CA . ILE B 1 60 ? 22.703 -19.891 10.336 1 53.06 60 ILE B CA 1
ATOM 2734 C C . ILE B 1 60 ? 22.141 -18.719 9.539 1 53.06 60 ILE B C 1
ATOM 2736 O O . ILE B 1 60 ? 21.938 -17.625 10.086 1 53.06 60 ILE B O 1
ATOM 2740 N N . ALA B 1 61 ? 22.375 -18.766 8.297 1 69.56 61 ALA B N 1
ATOM 2741 C CA . ALA B 1 61 ? 21.844 -17.75 7.383 1 69.56 61 ALA B CA 1
ATOM 2742 C C . ALA B 1 61 ? 20.391 -17.422 7.711 1 69.56 61 ALA B C 1
ATOM 2744 O O . ALA B 1 61 ? 19.594 -18.328 7.938 1 69.56 61 ALA B O 1
ATOM 2745 N N . ARG B 1 62 ? 20.094 -16.188 7.957 1 85.31 62 ARG B N 1
ATOM 2746 C CA . ARG B 1 62 ? 18.734 -15.688 8.141 1 85.31 62 ARG B CA 1
ATOM 2747 C C . ARG B 1 62 ? 17.906 -15.859 6.871 1 85.31 62 ARG B C 1
ATOM 2749 O O . ARG B 1 62 ? 18.453 -16.094 5.793 1 85.31 62 ARG B O 1
ATOM 2756 N N . SER B 1 63 ? 16.703 -16.016 7.008 1 89.44 63 SER B N 1
ATOM 2757 C CA . SER B 1 63 ? 15.781 -16.344 5.926 1 89.44 63 SER B CA 1
ATOM 2758 C C . SER B 1 63 ? 15.992 -15.414 4.727 1 89.44 63 SER B C 1
ATOM 2760 O O . SER B 1 63 ? 16 -15.875 3.582 1 89.44 63 SER B O 1
ATOM 2762 N N . PRO B 1 64 ? 16.281 -14.148 4.918 1 89.06 64 PRO B N 1
ATOM 2763 C CA . PRO B 1 64 ? 16.531 -13.297 3.752 1 89.06 64 PRO B CA 1
ATOM 2764 C C . PRO B 1 64 ? 17.781 -13.695 2.98 1 89.06 64 PRO B C 1
ATOM 2766 O O . PRO B 1 64 ? 17.844 -13.547 1.756 1 89.06 64 PRO B O 1
ATOM 2769 N N . GLN B 1 65 ? 18.734 -14.188 3.646 1 90.25 65 GLN B N 1
ATOM 2770 C CA . GLN B 1 65 ? 19.938 -14.656 2.984 1 90.25 65 GLN B CA 1
ATOM 2771 C C . GLN B 1 65 ? 19.656 -15.891 2.131 1 90.25 65 GLN B C 1
ATOM 2773 O O . GLN B 1 65 ? 20.25 -16.062 1.064 1 90.25 65 GLN B O 1
ATOM 2778 N N . LEU B 1 66 ? 18.828 -16.672 2.652 1 93.56 66 LEU B N 1
ATOM 2779 C CA . LEU B 1 66 ? 18.422 -17.844 1.884 1 93.56 66 LEU B CA 1
ATOM 2780 C C . LEU B 1 66 ? 17.703 -17.438 0.607 1 93.56 66 LEU B C 1
ATOM 2782 O O . LEU B 1 66 ? 17.906 -18.047 -0.45 1 93.56 66 LEU B O 1
ATOM 2786 N N . VAL B 1 67 ? 16.812 -16.438 0.697 1 94.06 67 VAL B N 1
ATOM 2787 C CA . VAL B 1 67 ? 16.125 -15.914 -0.476 1 94.06 67 VAL B CA 1
ATOM 2788 C C . VAL B 1 67 ? 17.141 -15.367 -1.476 1 94.06 67 VAL B C 1
ATOM 2790 O O . VAL B 1 67 ? 17.078 -15.68 -2.666 1 94.06 67 VAL B O 1
ATOM 2793 N N . ALA B 1 68 ? 18.078 -14.562 -0.955 1 92.31 68 ALA B N 1
ATOM 2794 C CA . ALA B 1 68 ? 19.109 -13.984 -1.811 1 92.31 68 ALA B CA 1
ATOM 2795 C C . ALA B 1 68 ? 19.906 -15.07 -2.531 1 92.31 68 ALA B C 1
ATOM 2797 O O . ALA B 1 68 ? 20.203 -14.945 -3.719 1 92.31 68 ALA B O 1
ATOM 2798 N N . SER B 1 69 ? 20.234 -16.109 -1.782 1 93.56 69 SER B N 1
ATOM 2799 C CA . SER B 1 69 ? 21 -17.219 -2.359 1 93.56 69 SER B CA 1
ATOM 2800 C C . SER B 1 69 ? 20.188 -17.938 -3.432 1 93.56 69 SER B C 1
ATOM 2802 O O . SER B 1 69 ? 20.719 -18.266 -4.5 1 93.56 69 SER B O 1
ATOM 2804 N N . GLU B 1 70 ? 18.953 -18.156 -3.137 1 94.12 70 GLU B N 1
ATOM 2805 C CA . GLU B 1 70 ? 18.078 -18.875 -4.066 1 94.12 70 GLU B CA 1
ATOM 2806 C C . GLU B 1 70 ? 17.922 -18.109 -5.375 1 94.12 70 GLU B C 1
ATOM 2808 O O . GLU B 1 70 ? 17.906 -18.703 -6.453 1 94.12 70 GLU B O 1
ATOM 2813 N N . TYR B 1 71 ? 17.844 -16.781 -5.332 1 95.62 71 TYR B N 1
ATOM 2814 C CA . TYR B 1 71 ? 17.578 -15.961 -6.512 1 95.62 71 TYR B CA 1
ATOM 2815 C C . TYR B 1 71 ? 18.844 -15.219 -6.949 1 95.62 71 TYR B C 1
ATOM 2817 O O . TYR B 1 71 ? 18.766 -14.219 -7.66 1 95.62 71 TYR B O 1
ATOM 2825 N N . ALA B 1 72 ? 20 -15.68 -6.582 1 94 72 ALA B N 1
ATOM 2826 C CA . ALA B 1 72 ? 21.281 -15 -6.805 1 94 72 ALA B CA 1
ATOM 2827 C C . ALA B 1 72 ? 21.531 -14.789 -8.297 1 94 72 ALA B C 1
ATOM 2829 O O . ALA B 1 72 ? 22.125 -13.789 -8.695 1 94 72 ALA B O 1
ATOM 2830 N N . GLU B 1 73 ? 21.047 -15.719 -9.039 1 93.19 73 GLU B N 1
ATOM 2831 C CA . GLU B 1 73 ? 21.312 -15.68 -10.477 1 93.19 73 GLU B CA 1
ATOM 2832 C C . GLU B 1 73 ? 20.656 -14.461 -11.133 1 93.19 73 GLU B C 1
ATOM 2834 O O . GLU B 1 73 ? 21.062 -14.047 -12.219 1 93.19 73 GLU B O 1
ATOM 2839 N N . LEU B 1 74 ? 19.625 -13.93 -10.562 1 94.5 74 LEU B N 1
ATOM 2840 C CA . LEU B 1 74 ? 18.953 -12.766 -11.133 1 94.5 74 LEU B CA 1
ATOM 2841 C C . LEU B 1 74 ? 19.828 -11.523 -11.016 1 94.5 74 LEU B C 1
ATOM 2843 O O . LEU B 1 74 ? 19.641 -10.555 -11.766 1 94.5 74 LEU B O 1
ATOM 2847 N N . ASN B 1 75 ? 20.734 -11.469 -10.055 1 91.94 75 ASN B N 1
ATOM 2848 C CA . ASN B 1 75 ? 21.656 -10.359 -9.867 1 91.94 75 ASN B CA 1
ATOM 2849 C C . ASN B 1 75 ? 20.922 -9.023 -9.852 1 91.94 75 ASN B C 1
ATOM 2851 O O . ASN B 1 75 ? 21.281 -8.102 -10.578 1 91.94 75 ASN B O 1
ATOM 2855 N N . LEU B 1 76 ? 19.906 -9.008 -9.039 1 91.19 76 LEU B N 1
ATOM 2856 C CA . LEU B 1 76 ? 19.078 -7.809 -8.984 1 91.19 76 LEU B CA 1
ATOM 2857 C C . LEU B 1 76 ? 19.766 -6.711 -8.188 1 91.19 76 LEU B C 1
ATOM 2859 O O . LEU B 1 76 ? 20.406 -6.984 -7.16 1 91.19 76 LEU B O 1
ATOM 2863 N N . SER B 1 77 ? 19.672 -5.508 -8.68 1 84.38 77 SER B N 1
ATOM 2864 C CA . SER B 1 77 ? 20.328 -4.367 -8.039 1 84.38 77 SER B CA 1
ATOM 2865 C C . SER B 1 77 ? 19.5 -3.852 -6.867 1 84.38 77 SER B C 1
ATOM 2867 O O . SER B 1 77 ? 18.266 -3.883 -6.906 1 84.38 77 SER B O 1
ATOM 2869 N N . ASP B 1 78 ? 20.156 -3.516 -5.898 1 79 78 ASP B N 1
ATOM 2870 C CA . ASP B 1 78 ? 19.5 -2.867 -4.766 1 79 78 ASP B CA 1
ATOM 2871 C C . ASP B 1 78 ? 19.453 -1.354 -4.953 1 79 78 ASP B C 1
ATOM 2873 O O . ASP B 1 78 ? 19.156 -0.616 -4.016 1 79 78 ASP B O 1
ATOM 2877 N N . LYS B 1 79 ? 19.688 -0.905 -6.145 1 76.44 79 LYS B N 1
ATOM 2878 C CA . LYS B 1 79 ? 19.828 0.524 -6.406 1 76.44 79 LYS B CA 1
ATOM 2879 C C . LYS B 1 79 ? 18.469 1.164 -6.703 1 76.44 79 LYS B C 1
ATOM 2881 O O . LYS B 1 79 ? 18.391 2.342 -7.059 1 76.44 79 LYS B O 1
ATOM 2886 N N . PHE B 1 80 ? 17.516 0.377 -6.543 1 83.62 80 PHE B N 1
ATOM 2887 C CA . PHE B 1 80 ? 16.219 0.967 -6.852 1 83.62 80 PHE B CA 1
ATOM 2888 C C . PHE B 1 80 ? 15.906 2.109 -5.895 1 83.62 80 PHE B C 1
ATOM 2890 O O . PHE B 1 80 ? 15.914 1.925 -4.676 1 83.62 80 PHE B O 1
ATOM 2897 N N . SER B 1 81 ? 15.852 3.326 -6.391 1 81.31 81 SER B N 1
ATOM 2898 C CA . SER B 1 81 ? 15.43 4.492 -5.621 1 81.31 81 SER B CA 1
ATOM 2899 C C . SER B 1 81 ? 14.07 4.996 -6.086 1 81.31 81 SER B C 1
ATOM 2901 O O . SER B 1 81 ? 13.812 5.098 -7.289 1 81.31 81 SER B O 1
ATOM 2903 N N . GLU B 1 82 ? 13.281 5.203 -5.121 1 84.25 82 GLU B N 1
ATOM 2904 C CA . GLU B 1 82 ? 11.961 5.715 -5.453 1 84.25 82 GLU B CA 1
ATOM 2905 C C . GLU B 1 82 ? 12.047 7.09 -6.109 1 84.25 82 GLU B C 1
ATOM 2907 O O . GLU B 1 82 ? 12.773 7.965 -5.637 1 84.25 82 GLU B O 1
ATOM 2912 N N . GLU B 1 83 ? 11.43 7.152 -7.23 1 86 83 GLU B N 1
ATOM 2913 C CA . GLU B 1 83 ? 11.344 8.438 -7.91 1 86 83 GLU B CA 1
ATOM 2914 C C . GLU B 1 83 ? 10.25 9.312 -7.305 1 86 83 GLU B C 1
ATOM 2916 O O . GLU B 1 83 ? 9.219 8.805 -6.859 1 86 83 GLU B O 1
ATOM 2921 N N . PRO B 1 84 ? 10.57 10.602 -7.305 1 92.56 84 PRO B N 1
ATOM 2922 C CA . PRO B 1 84 ? 9.523 11.508 -6.824 1 92.56 84 PRO B CA 1
ATOM 2923 C C . PRO B 1 84 ? 8.234 11.398 -7.637 1 92.56 84 PRO B C 1
ATOM 2925 O O . PRO B 1 84 ? 8.273 11.062 -8.82 1 92.56 84 PRO B O 1
ATOM 2928 N N . ALA B 1 85 ? 7.137 11.602 -6.984 1 94.69 85 ALA B N 1
ATOM 2929 C CA . ALA B 1 85 ? 5.848 11.609 -7.668 1 94.69 85 ALA B CA 1
ATOM 2930 C C . ALA B 1 85 ? 5.809 12.68 -8.758 1 94.69 85 ALA B C 1
ATOM 2932 O O . ALA B 1 85 ? 6.406 13.742 -8.609 1 94.69 85 ALA B O 1
ATOM 2933 N N . PRO B 1 86 ? 5.125 12.391 -9.805 1 94.38 86 PRO B N 1
ATOM 2934 C CA . PRO B 1 86 ? 4.984 13.422 -10.836 1 94.38 86 PRO B CA 1
ATOM 2935 C C . PRO B 1 86 ? 4.234 14.656 -10.336 1 94.38 86 PRO B C 1
ATOM 2937 O O . PRO B 1 86 ? 3.287 14.531 -9.555 1 94.38 86 PRO B O 1
ATOM 2940 N N . VAL B 1 87 ? 4.699 15.797 -10.773 1 96.56 87 VAL B N 1
ATOM 2941 C CA . VAL B 1 87 ? 4.062 17.062 -10.414 1 96.56 87 VAL B CA 1
ATOM 2942 C C . VAL B 1 87 ? 2.83 17.281 -11.289 1 96.56 87 VAL B C 1
ATOM 2944 O O . VAL B 1 87 ? 2.918 17.234 -12.516 1 96.56 87 VAL B O 1
ATOM 2947 N N . PRO B 1 88 ? 1.73 17.5 -10.719 1 96.8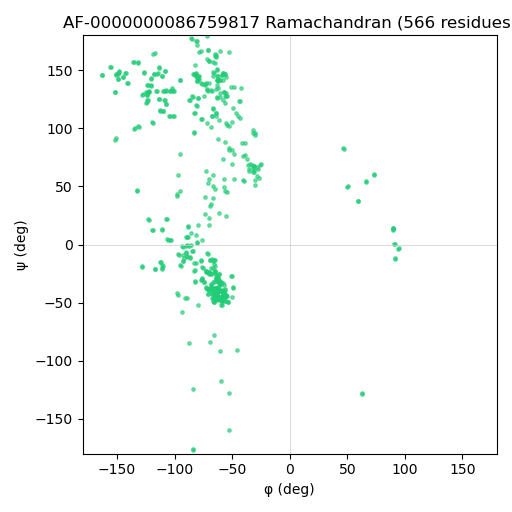8 88 PRO B N 1
ATOM 2948 C CA . PRO B 1 88 ? 0.558 17.812 -11.539 1 96.88 88 PRO B CA 1
ATOM 2949 C C . PRO B 1 88 ? 0.547 19.25 -12.055 1 96.88 88 PRO B C 1
ATOM 2951 O O . PRO B 1 88 ? 1.375 20.062 -11.633 1 96.88 88 PRO B O 1
ATOM 2954 N N . ASP B 1 89 ? -0.343 19.422 -13.008 1 97.38 89 ASP B N 1
ATOM 2955 C CA . ASP B 1 89 ? -0.655 20.797 -13.352 1 97.38 89 ASP B CA 1
ATOM 2956 C C . ASP B 1 89 ? -1.585 21.422 -12.312 1 97.38 89 ASP B C 1
ATOM 2958 O O . ASP B 1 89 ? -2.791 21.172 -12.32 1 97.38 89 ASP B O 1
ATOM 2962 N N . TRP B 1 90 ? -1.049 22.297 -11.539 1 97.94 90 TRP B N 1
ATOM 2963 C CA . TRP B 1 90 ? -1.77 22.844 -10.398 1 97.94 90 TRP B CA 1
ATOM 2964 C C . TRP B 1 90 ? -2.994 23.641 -10.852 1 97.94 90 TRP B C 1
ATOM 2966 O O . TRP B 1 90 ? -4.004 23.688 -10.148 1 97.94 90 TRP B O 1
ATOM 2976 N N . CYS B 1 91 ? -2.912 24.234 -12.039 1 95.94 91 CYS B N 1
ATOM 2977 C CA . CYS B 1 91 ? -4.02 25.031 -12.555 1 95.94 91 CYS B CA 1
ATOM 2978 C C . CYS B 1 91 ? -5.199 24.156 -12.938 1 95.94 91 CYS B C 1
ATOM 2980 O O . CYS B 1 91 ? -6.34 24.609 -12.969 1 95.94 91 CYS B O 1
ATOM 2982 N N . ASP B 1 92 ? -4.898 22.891 -13.211 1 96.19 92 ASP B N 1
ATOM 2983 C CA . ASP B 1 92 ? -5.965 21.938 -13.516 1 96.19 92 ASP B CA 1
ATOM 2984 C C . ASP B 1 92 ? -6.586 21.391 -12.234 1 96.19 92 ASP B C 1
ATOM 2986 O O . ASP B 1 92 ? -7.734 20.938 -12.234 1 96.19 92 ASP B O 1
ATOM 2990 N N . ILE B 1 93 ? -5.863 21.453 -11.18 1 96.81 93 ILE B N 1
ATOM 2991 C CA . ILE B 1 93 ? -6.254 20.828 -9.93 1 96.81 93 ILE B CA 1
ATOM 2992 C C . ILE B 1 93 ? -7.078 21.797 -9.086 1 96.81 93 ILE B C 1
ATOM 2994 O O . ILE B 1 93 ? -8.117 21.422 -8.531 1 96.81 93 ILE B O 1
ATOM 2998 N N . TYR B 1 94 ? -6.613 23.016 -8.984 1 98.12 94 TYR B N 1
ATOM 2999 C CA . TYR B 1 94 ? -7.246 24 -8.109 1 98.12 94 TYR B CA 1
ATOM 3000 C C . TYR B 1 94 ? -7.918 25.094 -8.922 1 98.12 94 TYR B C 1
ATOM 3002 O O . TYR B 1 94 ? -7.398 25.5 -9.961 1 98.12 94 TYR B O 1
ATOM 3010 N N . SER B 1 95 ? -9.008 25.594 -8.461 1 97.31 95 SER B N 1
ATOM 3011 C CA . SER B 1 95 ? -9.672 26.734 -9.102 1 97.31 95 SER B CA 1
ATOM 3012 C C . SER B 1 95 ? -8.781 27.969 -9.117 1 97.31 95 SER B C 1
ATOM 3014 O O . SER B 1 95 ? -8.742 28.703 -10.102 1 97.31 95 SER B O 1
ATOM 3016 N N . ASP B 1 96 ? -8.094 28.172 -8.047 1 97.94 96 ASP B N 1
ATOM 3017 C CA . ASP B 1 96 ? -7.105 29.234 -7.91 1 97.94 96 ASP B CA 1
ATOM 3018 C C . ASP B 1 96 ? -5.828 28.719 -7.254 1 97.94 96 ASP B C 1
ATOM 3020 O O . ASP B 1 96 ? -5.746 28.609 -6.027 1 97.94 96 ASP B O 1
ATOM 3024 N N . SER B 1 97 ? -4.836 28.438 -8.016 1 97.38 97 SER B N 1
ATOM 3025 C CA . SER B 1 97 ? -3.611 27.812 -7.539 1 97.38 97 SER B CA 1
ATOM 3026 C C . SER B 1 97 ? -2.68 28.828 -6.887 1 97.38 97 SER B C 1
ATOM 3028 O O . SER B 1 97 ? -1.572 28.484 -6.469 1 97.38 97 SER B O 1
ATOM 3030 N N . THR B 1 98 ? -3.055 30.031 -6.789 1 97.75 98 THR B N 1
ATOM 3031 C CA . THR B 1 98 ? -2.223 31.047 -6.16 1 97.75 98 THR B CA 1
ATOM 3032 C C . THR B 1 98 ? -2.568 31.188 -4.68 1 97.75 98 THR B C 1
ATOM 3034 O O . THR B 1 98 ? -1.847 31.844 -3.928 1 97.75 98 THR B O 1
ATOM 3037 N N . LEU B 1 99 ? -3.607 30.578 -4.234 1 98.44 99 LEU B N 1
ATOM 3038 C CA . LEU B 1 99 ? -4.02 30.641 -2.836 1 98.44 99 LEU B CA 1
ATOM 3039 C C . LEU B 1 99 ? -3.002 29.938 -1.94 1 98.44 99 LEU B C 1
ATOM 3041 O O . LEU B 1 99 ? -2.232 29.094 -2.408 1 98.44 99 LEU B O 1
ATOM 3045 N N . PRO B 1 100 ? -2.963 30.312 -0.618 1 98.81 100 PRO B N 1
ATOM 3046 C CA . PRO B 1 100 ? -2.086 29.609 0.322 1 98.81 100 PRO B CA 1
ATOM 3047 C C . PRO B 1 100 ? -2.352 28.109 0.364 1 98.81 100 PRO B C 1
ATOM 3049 O O . PRO B 1 100 ? -3.498 27.672 0.222 1 98.81 100 PRO B O 1
ATOM 3052 N N . LEU B 1 101 ? -1.28 27.344 0.58 1 98.88 101 LEU B N 1
ATOM 3053 C CA . LEU B 1 101 ? -1.355 25.875 0.519 1 98.88 101 LEU B CA 1
ATOM 3054 C C . LEU B 1 101 ? -1.067 25.266 1.883 1 98.88 101 LEU B C 1
ATOM 3056 O O . LEU B 1 101 ? -0.129 25.672 2.568 1 98.88 101 LEU B O 1
ATOM 3060 N N . MET B 1 102 ? -1.896 24.359 2.299 1 98.88 102 MET B N 1
ATOM 3061 C CA . MET B 1 102 ? -1.603 23.422 3.381 1 98.88 102 MET B CA 1
ATOM 3062 C C . MET B 1 102 ? -1.28 22.047 2.834 1 98.88 102 MET B C 1
ATOM 3064 O O . MET B 1 102 ? -1.993 21.531 1.967 1 98.88 102 MET B O 1
ATOM 3068 N N . VAL B 1 103 ? -0.209 21.438 3.291 1 98.94 103 VAL B N 1
ATOM 3069 C CA . VAL B 1 103 ? 0.139 20.062 2.916 1 98.94 103 VAL B CA 1
ATOM 3070 C C . VAL B 1 103 ? 0.044 19.156 4.137 1 98.94 103 VAL B C 1
ATOM 3072 O O . VAL B 1 103 ? 0.606 19.453 5.191 1 98.94 103 VAL B O 1
ATOM 3075 N N . ASP B 1 104 ? -0.707 18.125 4.031 1 98.88 104 ASP B N 1
ATOM 3076 C CA . ASP B 1 104 ? -0.814 17.094 5.059 1 98.88 104 ASP B CA 1
ATOM 3077 C C . ASP B 1 104 ? -0.049 15.836 4.656 1 98.88 104 ASP B C 1
ATOM 3079 O O . ASP B 1 104 ? -0.456 15.117 3.738 1 98.88 104 ASP B O 1
ATOM 3083 N N . ILE B 1 105 ? 1.044 15.539 5.332 1 98.81 105 ILE B N 1
ATOM 3084 C CA . ILE B 1 105 ? 1.881 14.375 5.047 1 98.81 105 ILE B CA 1
ATOM 3085 C C . ILE B 1 105 ? 1.354 13.164 5.805 1 98.81 105 ILE B C 1
ATOM 3087 O O . ILE B 1 105 ? 1.309 13.164 7.039 1 98.81 105 ILE B O 1
ATOM 3091 N N . GLY B 1 106 ? 1.082 12.125 5.113 1 98.25 106 GLY B N 1
ATOM 3092 C CA . GLY B 1 106 ? 0.368 11.008 5.719 1 98.25 106 GLY B CA 1
ATOM 3093 C C . GLY B 1 106 ? -1.103 11.305 5.949 1 98.25 106 GLY B C 1
ATOM 3094 O O . GLY B 1 106 ? -1.604 11.148 7.066 1 98.25 106 GLY B O 1
ATOM 3095 N N . SER B 1 107 ? -1.795 11.586 4.863 1 98.5 107 SER B N 1
ATOM 3096 C CA . SER B 1 107 ? -3.143 12.133 4.973 1 98.5 107 SER B CA 1
ATOM 3097 C C . SER B 1 107 ? -4.152 11.047 5.324 1 98.5 107 SER B C 1
ATOM 3099 O O . SER B 1 107 ? -5.293 11.352 5.691 1 98.5 107 SER B O 1
ATOM 3101 N N . GLY B 1 108 ? -3.756 9.781 5.199 1 97.25 108 GLY B N 1
ATOM 3102 C CA . GLY B 1 108 ? -4.676 8.695 5.516 1 97.25 108 GLY B CA 1
ATOM 3103 C C . GLY B 1 108 ? -5.898 8.672 4.617 1 97.25 108 GLY B C 1
ATOM 3104 O O . GLY B 1 108 ? -5.773 8.695 3.391 1 97.25 108 GLY B O 1
ATOM 3105 N N . SER B 1 109 ? -7.047 8.633 5.23 1 96 109 SER B N 1
ATOM 3106 C CA . SER B 1 109 ? -8.281 8.578 4.457 1 96 109 SER B CA 1
ATOM 3107 C C . SER B 1 109 ? -8.57 9.922 3.785 1 96 109 SER B C 1
ATOM 3109 O O . SER B 1 109 ? -9.367 9.992 2.852 1 96 109 SER B O 1
ATOM 3111 N N . GLY B 1 110 ? -8.039 10.969 4.305 1 98.12 110 GLY B N 1
ATOM 3112 C CA . GLY B 1 110 ? -8.227 12.289 3.732 1 98.12 110 GLY B CA 1
ATOM 3113 C C . GLY B 1 110 ? -9.375 13.062 4.367 1 98.12 110 GLY B C 1
ATOM 3114 O O . GLY B 1 110 ? -9.562 14.242 4.086 1 98.12 110 GLY B O 1
ATOM 3115 N N . ARG B 1 111 ? -10.148 12.5 5.309 1 97.5 111 ARG B N 1
ATOM 3116 C CA . ARG B 1 111 ? -11.328 13.133 5.898 1 97.5 111 ARG B CA 1
ATOM 3117 C C . ARG B 1 111 ? -10.961 14.43 6.602 1 97.5 111 ARG B C 1
ATOM 3119 O O . ARG B 1 111 ? -11.656 15.438 6.457 1 97.5 111 ARG B O 1
ATOM 3126 N N . PHE B 1 112 ? -9.938 14.359 7.336 1 98 112 PHE B N 1
ATOM 3127 C CA . PHE B 1 112 ? -9.469 15.531 8.07 1 98 112 PHE B CA 1
ATOM 3128 C C . PHE B 1 112 ? -9.273 16.719 7.125 1 98 112 PHE B C 1
ATOM 3130 O O . PHE B 1 112 ? -9.789 17.797 7.375 1 98 112 PHE B O 1
ATOM 3137 N N . LEU B 1 113 ? -8.578 16.469 6.031 1 98.38 113 LEU B N 1
ATOM 3138 C CA . LEU B 1 113 ? -8.281 17.531 5.066 1 98.38 113 LEU B CA 1
ATOM 3139 C C . LEU B 1 113 ? -9.547 17.984 4.352 1 98.38 113 LEU B C 1
ATOM 3141 O O . LEU B 1 113 ? -9.688 19.156 4.027 1 98.38 113 LEU B O 1
ATOM 3145 N N . MET B 1 114 ? -10.406 17.078 4.07 1 98.38 114 MET B N 1
ATOM 3146 C CA . MET B 1 114 ? -11.664 17.422 3.404 1 98.38 114 MET B CA 1
ATOM 3147 C C . MET B 1 114 ? -12.523 18.312 4.289 1 98.38 114 MET B C 1
ATOM 3149 O O . MET B 1 114 ? -13.172 19.234 3.797 1 98.38 114 MET B O 1
ATOM 3153 N N . TRP B 1 115 ? -12.516 17.969 5.57 1 98 115 TRP B N 1
ATOM 3154 C CA . TRP B 1 115 ? -13.234 18.797 6.527 1 98 115 TRP B CA 1
ATOM 3155 C C . TRP B 1 115 ? -12.711 20.234 6.5 1 98 115 TRP B C 1
ATOM 3157 O O . TRP B 1 115 ? -13.5 21.188 6.465 1 98 115 TRP B O 1
ATOM 3167 N N . LEU B 1 116 ? -11.477 20.406 6.477 1 98.12 116 LEU B N 1
ATOM 3168 C CA . LEU B 1 116 ? -10.859 21.734 6.418 1 98.12 116 LEU B CA 1
ATOM 3169 C C . LEU B 1 116 ? -11.172 22.406 5.09 1 98.12 116 LEU B C 1
ATOM 3171 O O . LEU B 1 116 ? -11.531 23.594 5.062 1 98.12 116 LEU B O 1
ATOM 3175 N N . ALA B 1 117 ? -10.969 21.688 3.996 1 98.56 117 ALA B N 1
ATOM 3176 C CA . ALA B 1 117 ? -11.18 22.25 2.662 1 98.56 117 ALA B CA 1
ATOM 3177 C C . ALA B 1 117 ? -12.602 22.781 2.506 1 98.56 117 ALA B C 1
ATOM 3179 O O . ALA B 1 117 ? -12.812 23.859 1.953 1 98.56 117 ALA B O 1
ATOM 3180 N N . LYS B 1 118 ? -13.555 22.031 2.996 1 97.5 118 LYS B N 1
ATOM 3181 C CA . LYS B 1 118 ? -14.961 22.406 2.889 1 97.5 118 LYS B CA 1
ATOM 3182 C C . LYS B 1 118 ? -15.242 23.719 3.602 1 97.5 118 LYS B C 1
ATOM 3184 O O . LYS B 1 118 ? -16.125 24.469 3.201 1 97.5 118 LYS B O 1
ATOM 3189 N N . ARG B 1 119 ? -14.492 24.094 4.551 1 96.38 119 ARG B N 1
ATOM 3190 C CA . ARG B 1 119 ? -14.719 25.281 5.371 1 96.38 119 ARG B CA 1
ATOM 3191 C C . ARG B 1 119 ? -13.898 26.469 4.863 1 96.38 119 ARG B C 1
ATOM 3193 O O . ARG B 1 119 ? -14.078 27.594 5.32 1 96.38 119 ARG B O 1
ATOM 3200 N N . ASN B 1 120 ? -13.023 26.172 3.912 1 97.38 120 ASN B N 1
ATOM 3201 C CA . ASN B 1 120 ? -12.133 27.203 3.42 1 97.38 120 ASN B CA 1
ATOM 3202 C C . ASN B 1 120 ? -12.086 27.234 1.895 1 97.38 120 ASN B C 1
ATOM 3204 O O . ASN B 1 120 ? -11.016 27.297 1.3 1 97.38 120 ASN B O 1
ATOM 3208 N N . LEU B 1 121 ? -13.164 27.203 1.19 1 96.12 121 LEU B N 1
ATOM 3209 C CA . LEU B 1 121 ? -13.312 26.969 -0.243 1 96.12 121 LEU B CA 1
ATOM 3210 C C . LEU B 1 121 ? -12.609 28.062 -1.045 1 96.12 121 LEU B C 1
ATOM 3212 O O . LEU B 1 121 ? -12.031 27.781 -2.096 1 96.12 121 LEU B O 1
ATOM 3216 N N . ASP B 1 122 ? -12.531 29.25 -0.602 1 94.94 122 ASP B N 1
ATOM 3217 C CA . ASP B 1 122 ? -12.008 30.344 -1.42 1 94.94 122 ASP B CA 1
ATOM 3218 C C . ASP B 1 122 ? -10.781 30.969 -0.772 1 94.94 122 ASP B C 1
ATOM 3220 O O . ASP B 1 122 ? -10.312 32.031 -1.209 1 94.94 122 ASP B O 1
ATOM 3224 N N . SER B 1 123 ? -10.219 30.328 0.222 1 97.75 123 SER B N 1
ATOM 3225 C CA . SER B 1 123 ? -9.172 31.031 0.949 1 97.75 123 SER B CA 1
ATOM 3226 C C . SER B 1 123 ? -7.906 30.172 1.049 1 97.75 123 SER B C 1
ATOM 3228 O O . SER B 1 123 ? -6.816 30.703 1.294 1 97.75 123 SER B O 1
ATOM 3230 N N . MET B 1 124 ? -8.086 28.891 0.847 1 98.44 124 MET B N 1
ATOM 3231 C CA . MET B 1 124 ? -6.949 27.984 1.034 1 98.44 124 MET B CA 1
ATOM 3232 C C . MET B 1 124 ? -7.035 26.797 0.081 1 98.44 124 MET B C 1
ATOM 3234 O O . MET B 1 124 ? -8.125 26.391 -0.303 1 98.44 124 MET B O 1
ATOM 3238 N N . ASN B 1 125 ? -5.883 26.281 -0.336 1 98.81 125 ASN B N 1
ATOM 3239 C CA . ASN B 1 125 ? -5.789 24.984 -1.018 1 98.81 125 ASN B CA 1
ATOM 3240 C C . ASN B 1 125 ? -5.164 23.922 -0.12 1 98.81 125 ASN B C 1
ATOM 3242 O O . ASN B 1 125 ? -4.359 24.234 0.758 1 98.81 125 ASN B O 1
ATOM 3246 N N . TYR B 1 126 ? -5.555 22.688 -0.31 1 98.94 126 TYR B N 1
ATOM 3247 C CA . TYR B 1 126 ? -5.152 21.578 0.545 1 98.94 126 TYR B CA 1
ATOM 3248 C C . TYR B 1 126 ? -4.582 20.422 -0.282 1 98.94 126 TYR B C 1
ATOM 3250 O O . TYR B 1 126 ? -5.184 20.016 -1.271 1 98.94 126 TYR B O 1
ATOM 3258 N N . LEU B 1 127 ? -3.451 19.969 0.072 1 98.94 127 LEU B N 1
ATOM 3259 C CA . LEU B 1 127 ? -2.797 18.844 -0.589 1 98.94 127 LEU B CA 1
ATOM 3260 C C . LEU B 1 127 ? -2.473 17.734 0.41 1 98.94 127 LEU B C 1
ATOM 3262 O O . LEU B 1 127 ? -1.812 17.984 1.422 1 98.94 127 LEU B O 1
ATOM 3266 N N . GLY B 1 128 ? -2.977 16.547 0.171 1 98.88 128 GLY B N 1
ATOM 3267 C CA . GLY B 1 128 ? -2.604 15.383 0.951 1 98.88 128 GLY B CA 1
ATOM 3268 C C . GLY B 1 128 ? -1.597 14.492 0.247 1 98.88 128 GLY B C 1
ATOM 3269 O O . GLY B 1 128 ? -1.744 14.195 -0.94 1 98.88 128 GLY B O 1
ATOM 3270 N N . LEU B 1 129 ? -0.569 14.102 0.938 1 98.75 129 LEU B N 1
ATOM 3271 C CA . LEU B 1 129 ? 0.399 13.125 0.451 1 98.75 129 LEU B CA 1
ATOM 3272 C C . LEU B 1 129 ? 0.257 11.805 1.197 1 98.75 129 LEU B C 1
ATOM 3274 O O . LEU B 1 129 ? 0.292 11.773 2.43 1 98.75 129 LEU B O 1
ATOM 3278 N N . GLU B 1 130 ? 0.054 10.758 0.497 1 97.94 130 GLU B N 1
ATOM 3279 C CA . GLU B 1 130 ? -0.217 9.445 1.077 1 97.94 130 GLU B CA 1
ATOM 3280 C C . GLU B 1 130 ? 0.486 8.344 0.294 1 97.94 130 GLU B C 1
ATOM 3282 O O . GLU B 1 130 ? 0.505 8.359 -0.938 1 97.94 130 GLU B O 1
ATOM 3287 N N . ILE B 1 131 ? 1.05 7.387 1.031 1 95.31 131 ILE B N 1
ATOM 3288 C CA . ILE B 1 131 ? 1.905 6.371 0.424 1 95.31 131 ILE B CA 1
ATOM 3289 C C . ILE B 1 131 ? 1.058 5.184 -0.022 1 95.31 131 ILE B C 1
ATOM 3291 O O . ILE B 1 131 ? 1.553 4.277 -0.7 1 95.31 131 ILE B O 1
ATOM 3295 N N . ARG B 1 132 ? -0.127 5.09 0.31 1 93.62 132 ARG B N 1
ATOM 3296 C CA . ARG B 1 132 ? -1.051 4.043 -0.117 1 93.62 132 ARG B CA 1
ATOM 3297 C C . ARG B 1 132 ? -1.967 4.543 -1.229 1 93.62 132 ARG B C 1
ATOM 3299 O O . ARG B 1 132 ? -2.893 5.316 -0.978 1 93.62 132 ARG B O 1
ATOM 3306 N N . GLN B 1 133 ? -1.794 4.062 -2.352 1 93 133 GLN B N 1
ATOM 3307 C CA . GLN B 1 133 ? -2.482 4.551 -3.541 1 93 133 GLN B CA 1
ATOM 3308 C C . GLN B 1 133 ? -3.988 4.328 -3.434 1 93 133 GLN B C 1
ATOM 3310 O O . GLN B 1 133 ? -4.777 5.152 -3.9 1 93 133 GLN B O 1
ATOM 3315 N N . LYS B 1 134 ? -4.367 3.215 -2.85 1 90.31 134 LYS B N 1
ATOM 3316 C CA . LYS B 1 134 ? -5.793 2.926 -2.723 1 90.31 134 LYS B CA 1
ATOM 3317 C C . LYS B 1 134 ? -6.508 4.023 -1.938 1 90.31 134 LYS B C 1
ATOM 3319 O O . LYS B 1 134 ? -7.617 4.426 -2.293 1 90.31 134 LYS B O 1
ATOM 3324 N N . LEU B 1 135 ? -5.887 4.531 -0.886 1 94.88 135 LEU B N 1
ATOM 3325 C CA . LEU B 1 135 ? -6.469 5.594 -0.071 1 94.88 135 LEU B CA 1
ATOM 3326 C C . LEU B 1 135 ? -6.539 6.898 -0.853 1 94.88 135 LEU B C 1
ATOM 3328 O O . LEU B 1 135 ? -7.52 7.637 -0.744 1 94.88 135 LEU B O 1
ATOM 3332 N N . VAL B 1 136 ? -5.527 7.121 -1.622 1 96.69 136 VAL B N 1
ATOM 3333 C CA . VAL B 1 136 ? -5.469 8.336 -2.434 1 96.69 136 VAL B CA 1
ATOM 3334 C C . VAL B 1 136 ? -6.605 8.328 -3.451 1 96.69 136 VAL B C 1
ATOM 3336 O O . VAL B 1 136 ? -7.309 9.328 -3.609 1 96.69 136 VAL B O 1
ATOM 3339 N N . LYS B 1 137 ? -6.773 7.203 -4.125 1 94.31 137 LYS B N 1
ATOM 3340 C CA . LYS B 1 137 ? -7.836 7.082 -5.121 1 94.31 137 LYS B CA 1
ATOM 3341 C C . LYS B 1 137 ? -9.203 7.332 -4.492 1 94.31 137 LYS B C 1
ATOM 3343 O O . LYS B 1 137 ? -10.016 8.086 -5.039 1 94.31 137 LYS B O 1
ATOM 3348 N N . ARG B 1 138 ? -9.43 6.777 -3.389 1 95.5 138 ARG B N 1
ATOM 3349 C CA . ARG B 1 138 ? -10.711 6.953 -2.715 1 95.5 138 ARG B CA 1
ATOM 3350 C C . ARG B 1 138 ? -10.891 8.391 -2.252 1 95.5 138 ARG B C 1
ATOM 3352 O O . ARG B 1 138 ? -11.977 8.961 -2.387 1 95.5 138 ARG B O 1
ATOM 3359 N N . ALA B 1 139 ? -9.867 8.953 -1.637 1 97.62 139 ALA B N 1
ATOM 3360 C CA . ALA B 1 139 ? -9.945 10.336 -1.161 1 97.62 139 ALA B CA 1
ATOM 3361 C C . ALA B 1 139 ? -10.281 11.289 -2.301 1 97.62 139 ALA B C 1
ATOM 3363 O O . ALA B 1 139 ? -11.109 12.188 -2.143 1 97.62 139 ALA B O 1
ATOM 3364 N N . ASN B 1 140 ? -9.641 11.094 -3.455 1 97.25 140 ASN B N 1
ATOM 3365 C CA . ASN B 1 140 ? -9.938 11.953 -4.598 1 97.25 140 ASN B CA 1
ATOM 3366 C C . ASN B 1 140 ? -11.344 11.711 -5.129 1 97.25 140 ASN B C 1
ATOM 3368 O O . ASN B 1 140 ? -12 12.641 -5.609 1 97.25 140 ASN B O 1
ATOM 3372 N N . TYR B 1 141 ? -11.781 10.492 -5.062 1 96.12 141 TYR B N 1
ATOM 3373 C CA . TYR B 1 141 ? -13.172 10.195 -5.414 1 96.12 141 TYR B CA 1
ATOM 3374 C C . TYR B 1 141 ? -14.133 10.977 -4.531 1 96.12 141 TYR B C 1
ATOM 3376 O O . TYR B 1 141 ? -15.062 11.625 -5.031 1 96.12 141 TYR B O 1
ATOM 3384 N N . TRP B 1 142 ? -13.898 10.961 -3.209 1 97.12 142 TRP B N 1
ATOM 3385 C CA . TRP B 1 142 ? -14.734 11.688 -2.254 1 97.12 142 TRP B CA 1
ATOM 3386 C C . TRP B 1 142 ? -14.672 13.188 -2.508 1 97.12 142 TRP B C 1
ATOM 3388 O O . TRP B 1 142 ? -15.703 13.875 -2.465 1 97.12 142 TRP B O 1
ATOM 3398 N N . ALA B 1 143 ? -13.477 13.695 -2.727 1 97.5 143 ALA B N 1
ATOM 3399 C CA . ALA B 1 143 ? -13.312 15.125 -2.99 1 97.5 143 ALA B CA 1
ATOM 3400 C C . ALA B 1 143 ? -14.133 15.555 -4.203 1 97.5 143 ALA B C 1
ATOM 3402 O O . ALA B 1 143 ? -14.75 16.625 -4.195 1 97.5 143 ALA B O 1
ATOM 3403 N N . ASN B 1 144 ? -14.117 14.695 -5.23 1 96.06 144 ASN B N 1
ATOM 3404 C CA . ASN B 1 144 ? -14.898 14.961 -6.434 1 96.06 144 ASN B CA 1
ATOM 3405 C C . ASN B 1 144 ? -16.391 14.906 -6.152 1 96.06 144 ASN B C 1
ATOM 3407 O O . ASN B 1 144 ? -17.156 15.742 -6.645 1 96.06 144 ASN B O 1
ATOM 3411 N N . GLU B 1 145 ? -16.766 13.953 -5.387 1 95 145 GLU B N 1
ATOM 3412 C CA . GLU B 1 145 ? -18.172 13.836 -5.016 1 95 145 GLU B CA 1
ATOM 3413 C C . GLU B 1 145 ? -18.656 15.07 -4.262 1 95 145 GLU B C 1
ATOM 3415 O O . GLU B 1 145 ? -19.797 15.492 -4.418 1 95 145 GLU B O 1
ATOM 3420 N N . LEU B 1 146 ? -17.828 15.625 -3.494 1 96 146 LEU B N 1
ATOM 3421 C CA . LEU B 1 146 ? -18.141 16.812 -2.699 1 96 146 LEU B CA 1
ATOM 3422 C C . LEU B 1 146 ? -17.969 18.078 -3.525 1 96 146 LEU B C 1
ATOM 3424 O O . LEU B 1 146 ? -18.234 19.188 -3.037 1 96 146 LEU B O 1
ATOM 3428 N N . ALA B 1 147 ? -17.469 17.938 -4.746 1 96.12 147 ALA B N 1
ATOM 3429 C CA . ALA B 1 147 ? -17.25 19.047 -5.676 1 96.12 147 ALA B CA 1
ATOM 3430 C C . ALA B 1 147 ? -16.297 20.062 -5.078 1 96.12 147 ALA B C 1
ATOM 3432 O O . ALA B 1 147 ? -16.531 21.281 -5.172 1 96.12 147 ALA B O 1
ATOM 3433 N N . LEU B 1 148 ? -15.312 19.594 -4.371 1 97.56 148 LEU B N 1
ATOM 3434 C CA . LEU B 1 148 ? -14.297 20.484 -3.818 1 97.56 148 LEU B CA 1
ATOM 3435 C C . LEU B 1 148 ? -13.211 20.766 -4.852 1 97.56 148 LEU B C 1
ATOM 3437 O O . LEU B 1 148 ? -12.609 19.844 -5.398 1 97.56 148 LEU B O 1
ATOM 3441 N N . ASN B 1 149 ? -12.953 21.969 -5.066 1 97.56 149 ASN B N 1
ATOM 3442 C CA . ASN B 1 149 ? -11.961 22.359 -6.062 1 97.56 149 ASN B CA 1
ATOM 3443 C C . ASN B 1 149 ? -10.719 22.969 -5.414 1 97.56 149 ASN B C 1
ATOM 3445 O O . ASN B 1 149 ? -9.914 23.609 -6.086 1 97.56 149 ASN B O 1
ATOM 3449 N N . ASN B 1 150 ? -10.602 22.812 -4.145 1 98.69 150 ASN B N 1
ATOM 3450 C CA . ASN B 1 150 ? -9.461 23.359 -3.418 1 98.69 150 ASN B CA 1
ATOM 3451 C C . ASN B 1 150 ? -8.711 22.266 -2.656 1 98.69 150 ASN B C 1
ATOM 3453 O O . ASN B 1 150 ? -8.07 22.547 -1.642 1 98.69 150 ASN B O 1
ATOM 3457 N N . ILE B 1 151 ? -8.859 21 -3.061 1 98.88 151 ILE B N 1
ATOM 3458 C CA . ILE B 1 151 ? -8.195 19.906 -2.381 1 98.88 151 ILE B CA 1
ATOM 3459 C C . ILE B 1 151 ? -7.75 18.859 -3.402 1 98.88 151 ILE B C 1
ATOM 3461 O O . ILE B 1 151 ? -8.398 18.672 -4.434 1 98.88 151 ILE B O 1
ATOM 3465 N N . HIS B 1 152 ? -6.672 18.219 -3.123 1 98.88 152 HIS B N 1
ATOM 3466 C CA . HIS B 1 152 ? -6.168 17.125 -3.945 1 98.88 152 HIS B CA 1
ATOM 3467 C C . HIS B 1 152 ? -5.285 16.188 -3.133 1 98.88 152 HIS B C 1
ATOM 3469 O O . HIS B 1 152 ? -4.73 16.578 -2.105 1 98.88 152 HIS B O 1
ATOM 3475 N N . PHE B 1 153 ? -5.234 14.977 -3.545 1 98.81 153 PHE B N 1
ATOM 3476 C CA . PHE B 1 153 ? -4.391 13.969 -2.902 1 98.81 153 PHE B CA 1
ATOM 3477 C C . PHE B 1 153 ? -3.438 13.344 -3.91 1 98.81 153 PHE B C 1
ATOM 3479 O O . PHE B 1 153 ? -3.83 13.047 -5.039 1 98.81 153 PHE B O 1
ATOM 3486 N N . ILE B 1 154 ? -2.188 13.156 -3.502 1 98.62 154 ILE B N 1
ATOM 3487 C CA . ILE B 1 154 ? -1.17 12.586 -4.375 1 98.62 154 ILE B CA 1
ATOM 3488 C C . ILE B 1 154 ? -0.552 11.359 -3.715 1 98.62 154 ILE B C 1
ATOM 3490 O O . ILE B 1 154 ? -0.23 11.383 -2.523 1 98.62 154 ILE B O 1
ATOM 3494 N N . PHE B 1 155 ? -0.522 10.273 -4.477 1 96.88 155 PHE B N 1
ATOM 3495 C CA . PHE B 1 155 ? 0.267 9.117 -4.07 1 96.88 155 PHE B CA 1
ATOM 3496 C C . PHE B 1 155 ? 1.757 9.43 -4.121 1 96.88 155 PHE B C 1
ATOM 3498 O O . PHE B 1 155 ? 2.342 9.516 -5.203 1 96.88 155 PHE B O 1
ATOM 3505 N N . ALA B 1 156 ? 2.393 9.5 -2.873 1 96.5 156 ALA B N 1
ATOM 3506 C CA . ALA B 1 156 ? 3.787 9.938 -2.857 1 96.5 156 ALA B CA 1
ATOM 3507 C C . ALA B 1 156 ? 4.457 9.578 -1.533 1 96.5 156 ALA B C 1
ATOM 3509 O O . ALA B 1 156 ? 3.811 9.57 -0.484 1 96.5 156 ALA B O 1
ATOM 3510 N N . ASN B 1 157 ? 5.668 9.297 -1.68 1 94.69 157 ASN B N 1
ATOM 3511 C CA . ASN B 1 157 ? 6.555 9.336 -0.523 1 94.69 157 ASN B CA 1
ATOM 3512 C C . ASN B 1 157 ? 7.047 10.75 -0.243 1 94.69 157 ASN B C 1
ATOM 3514 O O . ASN B 1 157 ? 7.82 11.312 -1.022 1 94.69 157 ASN B O 1
ATOM 3518 N N . ALA B 1 158 ? 6.633 11.305 0.848 1 96.44 158 ALA B N 1
ATOM 3519 C CA . ALA B 1 158 ? 6.918 12.703 1.155 1 96.44 158 ALA B CA 1
ATOM 3520 C C . ALA B 1 158 ? 8.422 12.945 1.246 1 96.44 158 ALA B C 1
ATOM 3522 O O . ALA B 1 158 ? 8.898 14.023 0.879 1 96.44 158 ALA B O 1
ATOM 3523 N N . THR B 1 159 ? 9.133 12 1.69 1 92.88 159 THR B N 1
ATOM 3524 C CA . THR B 1 159 ? 10.57 12.172 1.894 1 92.88 159 THR B CA 1
ATOM 3525 C C . THR B 1 159 ? 11.273 12.477 0.573 1 92.88 159 THR B C 1
ATOM 3527 O O . THR B 1 159 ? 12.25 13.227 0.543 1 92.88 159 THR B O 1
ATOM 3530 N N . VAL B 1 160 ? 10.727 11.992 -0.48 1 93.44 160 VAL B N 1
ATOM 3531 C CA . VAL B 1 160 ? 11.414 12.156 -1.754 1 93.44 160 VAL B CA 1
ATOM 3532 C C . VAL B 1 160 ? 10.641 13.133 -2.637 1 93.44 160 VAL B C 1
ATOM 3534 O O . VAL B 1 160 ? 11.195 13.703 -3.576 1 93.44 160 VAL B O 1
ATOM 3537 N N . SER B 1 161 ? 9.391 13.367 -2.336 1 97.19 161 SER B N 1
ATOM 3538 C CA . SER B 1 161 ? 8.547 14.078 -3.287 1 97.19 161 SER B CA 1
ATOM 3539 C C . SER B 1 161 ? 8.195 15.469 -2.771 1 97.19 161 SER B C 1
ATOM 3541 O O . SER B 1 161 ? 7.824 16.359 -3.551 1 97.19 161 SER B O 1
ATOM 3543 N N . PHE B 1 162 ? 8.273 15.758 -1.489 1 98.38 162 PHE B N 1
ATOM 3544 C CA . PHE B 1 162 ? 7.715 16.953 -0.856 1 98.38 162 PHE B CA 1
ATOM 3545 C C . PHE B 1 162 ? 8.297 18.219 -1.469 1 98.38 162 PHE B C 1
ATOM 3547 O O . PHE B 1 162 ? 7.562 19.094 -1.927 1 98.38 162 PHE B O 1
ATOM 3554 N N . LYS B 1 163 ? 9.586 18.312 -1.528 1 97.19 163 LYS B N 1
ATOM 3555 C CA . LYS B 1 163 ? 10.258 19.531 -1.973 1 97.19 163 LYS B CA 1
ATOM 3556 C C . LYS B 1 163 ? 9.875 19.875 -3.408 1 97.19 163 LYS B C 1
ATOM 3558 O O . LYS B 1 163 ? 9.539 21.031 -3.703 1 97.19 163 LYS B O 1
ATOM 3563 N N . GLN B 1 164 ? 9.898 18.891 -4.266 1 97.06 164 GLN B N 1
ATOM 3564 C CA . GLN B 1 164 ? 9.562 19.125 -5.668 1 97.06 164 GLN B CA 1
ATOM 3565 C C . GLN B 1 164 ? 8.117 19.562 -5.824 1 97.06 164 GLN B C 1
ATOM 3567 O O . GLN B 1 164 ? 7.824 20.484 -6.594 1 97.06 164 GLN B O 1
ATOM 3572 N N . LEU B 1 165 ? 7.234 19 -5.137 1 98.06 165 LEU B N 1
ATOM 3573 C CA . LEU B 1 165 ? 5.816 19.328 -5.246 1 98.06 165 LEU B CA 1
ATOM 3574 C C . LEU B 1 165 ? 5.547 20.75 -4.773 1 98.06 165 LEU B C 1
ATOM 3576 O O . LEU B 1 165 ? 4.906 21.531 -5.48 1 98.06 165 LEU B O 1
ATOM 3580 N N . VAL B 1 166 ? 6.082 21.109 -3.646 1 98.12 166 VAL B N 1
ATOM 3581 C CA . VAL B 1 166 ? 5.773 22.406 -3.041 1 98.12 166 VAL B CA 1
ATOM 3582 C C . VAL B 1 166 ? 6.496 23.516 -3.799 1 98.12 166 VAL B C 1
ATOM 3584 O O . VAL B 1 166 ? 5.973 24.625 -3.932 1 98.12 166 VAL B O 1
ATOM 3587 N N . SER B 1 167 ? 7.688 23.203 -4.344 1 97.5 167 SER B N 1
ATOM 3588 C CA . SER B 1 167 ? 8.461 24.219 -5.051 1 97.5 167 SER B CA 1
ATOM 3589 C C . SER B 1 167 ? 7.781 24.625 -6.355 1 97.5 167 SER B C 1
ATOM 3591 O O . SER B 1 167 ? 8.008 25.719 -6.867 1 97.5 167 SER B O 1
ATOM 3593 N N . THR B 1 168 ? 6.984 23.734 -6.898 1 97.94 168 THR B N 1
ATOM 3594 C CA . THR B 1 168 ? 6.34 24.016 -8.18 1 97.94 168 THR B CA 1
ATOM 3595 C C . THR B 1 168 ? 4.961 24.641 -7.969 1 97.94 168 THR B C 1
ATOM 3597 O O . THR B 1 168 ? 4.348 25.125 -8.922 1 97.94 168 THR B O 1
ATOM 3600 N N . TYR B 1 169 ? 4.426 24.578 -6.781 1 98.38 169 TYR B N 1
ATOM 3601 C CA . TYR B 1 169 ? 3.137 25.188 -6.477 1 98.38 169 TYR B CA 1
ATOM 3602 C C . TYR B 1 169 ? 3.225 26.719 -6.539 1 98.38 169 TYR B C 1
ATOM 3604 O O . TYR B 1 169 ? 4.129 27.312 -5.953 1 98.38 169 TYR B O 1
ATOM 3612 N N . PRO B 1 170 ? 2.27 27.391 -7.23 1 97.75 170 PRO B N 1
ATOM 3613 C CA . PRO B 1 170 ? 2.363 28.828 -7.453 1 97.75 170 PRO B CA 1
ATOM 3614 C C . PRO B 1 170 ? 2.158 29.641 -6.176 1 97.75 170 PRO B C 1
ATOM 3616 O O . PRO B 1 170 ? 2.811 30.672 -5.98 1 97.75 170 PRO B O 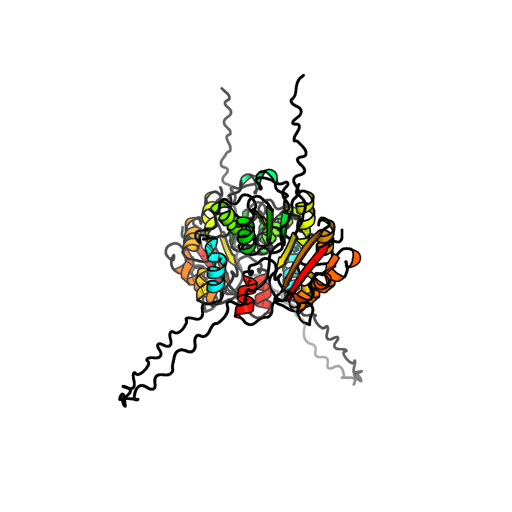1
ATOM 3619 N N . GLY B 1 171 ? 1.283 29.297 -5.301 1 98.19 171 GLY B N 1
ATOM 3620 C CA . GLY B 1 171 ? 1.001 30 -4.07 1 98.19 171 GLY B CA 1
ATOM 3621 C C . GLY B 1 171 ? 1.979 29.688 -2.955 1 98.19 171 GLY B C 1
ATOM 3622 O O . GLY B 1 171 ? 2.859 28.844 -3.121 1 98.19 171 GLY B O 1
ATOM 3623 N N . PRO B 1 172 ? 1.859 30.359 -1.845 1 98.5 172 PRO B N 1
ATOM 3624 C CA . PRO B 1 172 ? 2.766 30.125 -0.718 1 98.5 172 PRO B CA 1
ATOM 3625 C C . PRO B 1 172 ? 2.377 28.906 0.109 1 98.5 172 PRO B C 1
ATOM 3627 O O . PRO B 1 172 ? 1.188 28.641 0.295 1 98.5 172 PRO B O 1
ATOM 3630 N N . LEU B 1 173 ? 3.377 28.219 0.591 1 98.75 173 LEU B N 1
ATOM 3631 C CA . LEU B 1 173 ? 3.15 27.172 1.588 1 98.75 173 LEU B CA 1
ATOM 3632 C C . LEU B 1 173 ? 3.004 27.781 2.98 1 98.75 173 LEU B C 1
ATOM 3634 O O . LEU B 1 173 ? 3.943 28.375 3.504 1 98.75 173 LEU B O 1
ATOM 3638 N N . THR B 1 174 ? 1.832 27.547 3.609 1 98.56 174 THR B N 1
ATOM 3639 C CA . THR B 1 174 ? 1.586 28.266 4.852 1 98.56 174 THR B CA 1
ATOM 3640 C C . THR B 1 174 ? 1.461 27.297 6.023 1 98.56 174 THR B C 1
ATOM 3642 O O . THR B 1 174 ? 1.596 27.703 7.184 1 98.56 174 THR B O 1
ATOM 3645 N N . LEU B 1 175 ? 1.16 26.031 5.738 1 98.5 175 LEU B N 1
ATOM 3646 C CA . LEU B 1 175 ? 0.95 25.078 6.816 1 98.5 175 LEU B CA 1
ATOM 3647 C C . LEU B 1 175 ? 1.299 23.656 6.359 1 98.5 175 LEU B C 1
ATOM 3649 O O . LEU B 1 175 ? 0.932 23.25 5.258 1 98.5 175 LEU B O 1
ATOM 3653 N N . VAL B 1 176 ? 2.072 22.938 7.133 1 98.81 176 VAL B N 1
ATOM 3654 C CA . VAL B 1 176 ? 2.352 21.516 6.941 1 98.81 176 VAL B CA 1
ATOM 3655 C C . VAL B 1 176 ? 1.955 20.734 8.188 1 98.81 176 VAL B C 1
ATOM 3657 O O . VAL B 1 176 ? 2.244 21.156 9.312 1 98.81 176 VAL B O 1
ATOM 3660 N N . SER B 1 177 ? 1.247 19.688 7.992 1 98.81 177 SER B N 1
ATOM 3661 C CA . SER B 1 177 ? 0.896 18.844 9.133 1 98.81 177 SER B CA 1
ATOM 3662 C C . SER B 1 177 ? 1.418 17.422 8.961 1 98.81 177 SER B C 1
ATOM 3664 O O . SER B 1 177 ? 1.483 16.922 7.836 1 98.81 177 SER B O 1
ATOM 3666 N N . ILE B 1 178 ? 1.854 16.781 9.953 1 98.81 178 ILE B N 1
ATOM 3667 C CA . ILE B 1 178 ? 2.201 15.375 10.078 1 98.81 178 ILE B CA 1
ATOM 3668 C C . ILE B 1 178 ? 1.548 14.797 11.336 1 98.81 178 ILE B C 1
ATOM 3670 O O . ILE B 1 178 ? 2.051 14.977 12.445 1 98.81 178 ILE B O 1
ATOM 3674 N N . LEU B 1 179 ? 0.47 14.086 11.141 1 98.62 179 LEU B N 1
ATOM 3675 C CA . LEU B 1 179 ? -0.402 13.742 12.258 1 98.62 179 LEU B CA 1
ATOM 3676 C C . LEU B 1 179 ? -0.492 12.234 12.445 1 98.62 179 LEU B C 1
ATOM 3678 O O . LEU B 1 179 ? -1.137 11.547 11.648 1 98.62 179 LEU B O 1
ATOM 3682 N N . CYS B 1 180 ? 0.198 11.711 13.469 1 98.31 180 CYS B N 1
ATOM 3683 C CA . CYS B 1 180 ? 0.212 10.32 13.906 1 98.31 180 CYS B CA 1
ATOM 3684 C C . CYS B 1 180 ? 0.853 9.422 12.852 1 98.31 180 CYS B C 1
ATOM 3686 O O . CYS B 1 180 ? 0.271 8.414 12.453 1 98.31 180 CYS B O 1
ATOM 3688 N N . PRO B 1 181 ? 2.061 9.797 12.477 1 98.12 181 PRO B N 1
ATOM 3689 C CA . PRO B 1 181 ? 2.76 8.938 11.516 1 98.12 181 PRO B CA 1
ATOM 3690 C C . PRO B 1 181 ? 3.07 7.555 12.086 1 98.12 181 PRO B C 1
ATOM 3692 O O . PRO B 1 181 ? 3.012 7.355 13.297 1 98.12 181 PRO B O 1
ATOM 3695 N N . ASP B 1 182 ? 3.342 6.625 11.273 1 96.19 182 ASP B N 1
ATOM 3696 C CA . ASP B 1 182 ? 3.709 5.277 11.703 1 96.19 182 ASP B CA 1
ATOM 3697 C C . ASP B 1 182 ? 4.902 5.312 12.656 1 96.19 182 ASP B C 1
ATOM 3699 O O . ASP B 1 182 ? 5.961 5.844 12.32 1 96.19 182 ASP B O 1
ATOM 3703 N N . PRO B 1 183 ? 4.762 4.691 13.766 1 97.31 183 PRO B N 1
ATOM 3704 C CA . PRO B 1 183 ? 5.762 4.871 14.828 1 97.31 183 PRO B CA 1
ATOM 3705 C C . PRO B 1 183 ? 7.051 4.098 14.555 1 97.31 183 PRO B C 1
ATOM 3707 O O . PRO B 1 183 ? 8.133 4.527 14.977 1 97.31 183 PRO B O 1
ATOM 3710 N N . HIS B 1 184 ? 6.938 2.969 13.844 1 95.12 184 HIS B N 1
ATOM 3711 C CA . HIS B 1 184 ? 8.109 2.105 13.727 1 95.12 184 HIS B CA 1
ATOM 3712 C C . HIS B 1 184 ? 8.773 1.894 15.078 1 95.12 184 HIS B C 1
ATOM 3714 O O . HIS B 1 184 ? 9.898 2.357 15.305 1 95.12 184 HIS B O 1
ATOM 3720 N N . PHE B 1 185 ? 8.281 1.004 15.836 1 92.69 185 PHE B N 1
ATOM 3721 C CA . PHE B 1 185 ? 8.594 0.878 17.25 1 92.69 185 PHE B CA 1
ATOM 3722 C C . PHE B 1 185 ? 10.016 0.37 17.453 1 92.69 185 PHE B C 1
ATOM 3724 O O . PHE B 1 185 ? 10.719 0.82 18.359 1 92.69 185 PHE B O 1
ATOM 3731 N N . LYS B 1 186 ? 10.398 -0.56 16.578 1 93.38 186 LYS B N 1
ATOM 3732 C CA . LYS B 1 186 ? 11.727 -1.142 16.75 1 93.38 186 LYS B CA 1
ATOM 3733 C C . LYS B 1 186 ? 12.812 -0.16 16.328 1 93.38 186 LYS B C 1
ATOM 3735 O O . LYS B 1 186 ? 12.703 0.497 15.289 1 93.38 186 LYS B O 1
ATOM 3740 N N . LYS B 1 187 ? 13.82 -0.111 17.078 1 92.94 187 LYS B N 1
ATOM 3741 C CA . LYS B 1 187 ? 14.891 0.862 16.891 1 92.94 187 LYS B CA 1
ATOM 3742 C C . LYS B 1 187 ? 15.477 0.766 15.484 1 92.94 187 LYS B C 1
ATOM 3744 O O . LYS B 1 187 ? 15.75 1.786 14.852 1 92.94 187 LYS B O 1
ATOM 3749 N N . LYS B 1 188 ? 15.609 -0.392 14.977 1 92.69 188 LYS B N 1
ATOM 3750 C CA . LYS B 1 188 ? 16.219 -0.602 13.664 1 92.69 188 LYS B CA 1
ATOM 3751 C C . LYS B 1 188 ? 15.352 0.001 12.562 1 92.69 188 LYS B C 1
ATOM 3753 O O . LYS B 1 188 ? 15.82 0.216 11.445 1 92.69 188 LYS B O 1
ATOM 3758 N N . TYR B 1 189 ? 14.07 0.351 12.93 1 93 189 TYR B N 1
ATOM 3759 C CA . TYR B 1 189 ? 13.156 0.875 11.922 1 93 189 TYR B CA 1
ATOM 3760 C C . TYR B 1 189 ? 12.961 2.375 12.094 1 93 189 TYR B C 1
ATOM 3762 O O . TYR B 1 189 ? 12.203 2.998 11.344 1 93 189 TYR B O 1
ATOM 3770 N N . HIS B 1 190 ? 13.609 2.984 12.961 1 94.25 190 HIS B N 1
ATOM 3771 C CA . HIS B 1 190 ? 13.422 4.406 13.227 1 94.25 190 HIS B CA 1
ATOM 3772 C C . HIS B 1 190 ? 13.75 5.242 11.992 1 94.25 190 HIS B C 1
ATOM 3774 O O . HIS B 1 190 ? 13.164 6.309 11.789 1 94.25 190 HIS B O 1
ATOM 3780 N N . LYS B 1 191 ? 14.688 4.711 11.203 1 93.69 191 LYS B N 1
ATOM 3781 C CA . LYS B 1 191 ? 15.07 5.426 9.984 1 93.69 191 LYS B CA 1
ATOM 3782 C C . LYS B 1 191 ? 13.945 5.41 8.961 1 93.69 191 LYS B C 1
ATOM 3784 O O . LYS B 1 191 ? 13.969 6.18 7.996 1 93.69 191 LYS B O 1
ATOM 3789 N N . ARG B 1 192 ? 12.961 4.551 9.203 1 93.75 192 ARG B N 1
ATOM 3790 C CA . ARG B 1 192 ? 11.836 4.445 8.281 1 93.75 192 ARG B CA 1
ATOM 3791 C C . ARG B 1 192 ? 10.75 5.461 8.625 1 93.75 192 ARG B C 1
ATOM 3793 O O . ARG B 1 192 ? 9.836 5.688 7.836 1 93.75 192 ARG B O 1
ATOM 3800 N N . ARG B 1 193 ? 10.875 6.09 9.773 1 96.88 193 ARG B N 1
ATOM 3801 C CA . ARG B 1 193 ? 9.906 7.117 10.133 1 96.88 193 ARG B CA 1
ATOM 3802 C C . ARG B 1 193 ? 9.906 8.25 9.117 1 96.88 193 ARG B C 1
ATOM 3804 O O . ARG B 1 193 ? 10.961 8.664 8.641 1 96.88 193 ARG B O 1
ATOM 3811 N N . VAL B 1 194 ? 8.703 8.766 8.828 1 97.19 194 VAL B N 1
ATOM 3812 C CA . VAL B 1 194 ? 8.562 9.758 7.766 1 97.19 194 VAL B CA 1
ATOM 3813 C C . VAL B 1 194 ? 9.305 11.031 8.156 1 97.19 194 VAL B C 1
ATOM 3815 O O . VAL B 1 194 ? 9.883 11.711 7.309 1 97.19 194 VAL B O 1
ATOM 3818 N N . VAL B 1 195 ? 9.266 11.406 9.406 1 97.88 195 VAL B N 1
ATOM 3819 C CA . VAL B 1 195 ? 9.945 12.625 9.844 1 97.88 195 VAL B CA 1
ATOM 3820 C C . VAL B 1 195 ? 11.422 12.328 10.094 1 97.88 195 VAL B C 1
ATOM 3822 O O . VAL B 1 195 ? 11.773 11.766 11.133 1 97.88 195 VAL B O 1
ATOM 3825 N N . GLN B 1 196 ? 12.156 12.602 9.133 1 96.69 196 GLN B N 1
ATOM 3826 C CA . GLN B 1 196 ? 13.609 12.602 9.18 1 96.69 196 GLN B CA 1
ATOM 3827 C C . GLN B 1 196 ? 14.172 14 8.914 1 96.69 196 GLN B C 1
ATOM 3829 O O . GLN B 1 196 ? 13.461 14.867 8.398 1 96.69 196 GLN B O 1
ATOM 3834 N N . GLN B 1 197 ? 15.414 14.172 9.234 1 96.38 197 GLN B N 1
ATOM 3835 C CA . GLN B 1 197 ? 16 15.508 9.203 1 96.38 197 GLN B CA 1
ATOM 3836 C C . GLN B 1 197 ? 15.891 16.125 7.816 1 96.38 197 GLN B C 1
ATOM 3838 O O . GLN B 1 197 ? 15.547 17.312 7.68 1 96.38 197 GLN B O 1
ATOM 3843 N N . PRO B 1 198 ? 16.109 15.352 6.727 1 96 198 PRO B N 1
ATOM 3844 C CA . PRO B 1 198 ? 16 15.953 5.398 1 96 198 PRO B CA 1
ATOM 3845 C C . PRO B 1 198 ? 14.594 16.469 5.098 1 96 198 PRO B C 1
ATOM 3847 O O . PRO B 1 198 ? 14.445 17.531 4.488 1 96 198 PRO B O 1
ATOM 3850 N N . LEU B 1 199 ? 13.586 15.766 5.531 1 97.69 199 LEU B N 1
ATOM 3851 C CA . LEU B 1 199 ? 12.219 16.234 5.316 1 97.69 199 LEU B CA 1
ATOM 3852 C C . LEU B 1 199 ? 11.938 17.5 6.133 1 97.69 199 LEU B C 1
ATOM 3854 O O . LEU B 1 199 ? 11.32 18.438 5.633 1 97.69 199 LEU B O 1
ATOM 3858 N N . VAL B 1 200 ? 12.391 17.531 7.359 1 97.5 200 VAL B N 1
ATOM 3859 C CA . VAL B 1 200 ? 12.219 18.688 8.227 1 97.5 200 VAL B CA 1
ATOM 3860 C C . VAL B 1 200 ? 12.836 19.922 7.57 1 97.5 200 VAL B C 1
ATOM 3862 O O . VAL B 1 200 ? 12.211 20.969 7.504 1 97.5 200 VAL B O 1
ATOM 3865 N N . GLU B 1 201 ? 14 19.75 7.066 1 96.5 201 GLU B N 1
ATOM 3866 C CA . GLU B 1 201 ? 14.695 20.859 6.398 1 96.5 201 GLU B CA 1
ATOM 3867 C C . GLU B 1 201 ? 13.938 21.328 5.164 1 96.5 201 GLU B C 1
ATOM 3869 O O . GLU B 1 201 ? 13.781 22.531 4.941 1 96.5 201 GLU B O 1
ATOM 3874 N N . SER B 1 202 ? 13.461 20.375 4.391 1 97.31 202 SER B N 1
ATOM 3875 C CA . SER B 1 202 ? 12.695 20.703 3.193 1 97.31 202 SER B CA 1
ATOM 3876 C C . SER B 1 202 ? 11.43 21.484 3.541 1 97.31 202 SER B C 1
ATOM 3878 O O . SER B 1 202 ? 11.078 22.438 2.848 1 97.31 202 SER B O 1
ATOM 3880 N N . ILE B 1 203 ? 10.797 21.094 4.625 1 98.19 203 ILE B N 1
ATOM 3881 C CA . ILE B 1 203 ? 9.57 21.766 5.062 1 98.19 203 ILE B CA 1
ATOM 3882 C C . ILE B 1 203 ? 9.875 23.203 5.473 1 98.19 203 ILE B C 1
ATOM 3884 O O . ILE B 1 203 ? 9.242 24.141 4.992 1 98.19 203 ILE B O 1
ATOM 3888 N N . VAL B 1 204 ? 10.844 23.359 6.27 1 96.44 204 VAL B N 1
ATOM 3889 C CA . VAL B 1 204 ? 11.18 24.688 6.809 1 96.44 204 VAL B CA 1
ATOM 3890 C C . VAL B 1 204 ? 11.633 25.594 5.68 1 96.44 204 VAL B C 1
ATOM 3892 O O . VAL B 1 204 ? 11.227 26.766 5.613 1 96.44 204 VAL B O 1
ATOM 3895 N N . ASP B 1 205 ? 12.406 25.016 4.742 1 95.88 205 ASP B N 1
ATOM 3896 C CA . ASP B 1 205 ? 12.914 25.781 3.611 1 95.88 205 ASP B CA 1
ATOM 3897 C C . ASP B 1 205 ? 11.766 26.266 2.721 1 95.88 205 ASP B C 1
ATOM 3899 O O . ASP B 1 205 ? 11.867 27.328 2.096 1 95.88 205 ASP B O 1
ATOM 3903 N N . SER B 1 206 ? 10.695 25.531 2.701 1 97.69 206 SER B N 1
ATOM 3904 C CA . SER B 1 206 ? 9.625 25.812 1.752 1 97.69 206 SER B CA 1
ATOM 3905 C C . SER B 1 206 ? 8.539 26.688 2.379 1 97.69 206 SER B C 1
ATOM 3907 O O . SER B 1 206 ? 7.75 27.312 1.669 1 97.69 206 SER B O 1
ATOM 3909 N N . LEU B 1 207 ? 8.492 26.781 3.674 1 97.62 207 LEU B N 1
ATOM 3910 C CA . LEU B 1 207 ? 7.477 27.547 4.379 1 97.62 207 LEU B CA 1
ATOM 3911 C C . LEU B 1 207 ? 7.723 29.047 4.215 1 97.62 207 LEU B C 1
ATOM 3913 O O . LEU B 1 207 ? 8.867 29.5 4.258 1 97.62 207 LEU B O 1
ATOM 3917 N N . ILE B 1 208 ? 6.691 29.781 4.023 1 97.19 208 ILE B N 1
ATOM 3918 C CA . ILE B 1 208 ? 6.809 31.234 4.062 1 97.19 208 ILE B CA 1
ATOM 3919 C C . ILE B 1 208 ? 7.07 31.703 5.492 1 97.19 208 ILE B C 1
ATOM 3921 O O . ILE B 1 208 ? 6.727 31 6.449 1 97.19 208 ILE B O 1
ATOM 3925 N N . PRO B 1 209 ? 7.641 32.906 5.559 1 95.5 209 PRO B N 1
ATOM 3926 C CA . PRO B 1 209 ? 7.715 33.438 6.918 1 95.5 209 PRO B CA 1
ATOM 3927 C C . PRO B 1 209 ? 6.348 33.531 7.594 1 95.5 209 PRO B C 1
ATOM 3929 O O . PRO B 1 209 ? 5.375 33.969 6.977 1 95.5 209 PRO B O 1
ATOM 3932 N N . GLY B 1 210 ? 6.289 33.031 8.805 1 94.12 210 GLY B N 1
ATOM 3933 C CA . GLY B 1 210 ? 5.023 33 9.516 1 94.12 210 GLY B CA 1
ATOM 3934 C C . GLY B 1 210 ? 4.254 31.703 9.305 1 94.12 210 GLY B C 1
ATOM 3935 O O . GLY B 1 210 ? 3.26 31.453 9.984 1 94.12 210 GLY B O 1
ATOM 3936 N N . GLY B 1 211 ? 4.758 30.922 8.305 1 96.75 211 GLY B N 1
ATOM 3937 C CA . GLY B 1 211 ? 4.152 29.625 8.094 1 96.75 211 GLY B CA 1
ATOM 3938 C C . GLY B 1 211 ? 4.336 28.688 9.266 1 96.75 211 GLY B C 1
ATOM 3939 O O . GLY B 1 211 ? 5.176 28.922 10.133 1 96.75 211 GLY B O 1
ATOM 3940 N N . ARG B 1 212 ? 3.539 27.594 9.312 1 96.19 212 ARG B N 1
ATOM 3941 C CA . ARG B 1 212 ? 3.521 26.766 10.516 1 96.19 212 ARG B CA 1
ATOM 3942 C C . ARG B 1 212 ? 3.658 25.297 10.164 1 96.19 212 ARG B C 1
ATOM 3944 O O . ARG B 1 212 ? 3.375 24.891 9.031 1 96.19 212 ARG B O 1
ATOM 3951 N N . VAL B 1 213 ? 4.125 24.578 11.172 1 97.44 213 VAL B N 1
ATOM 3952 C CA . VAL B 1 213 ? 4.156 23.125 11.125 1 97.44 213 VAL B CA 1
ATOM 3953 C C . VAL B 1 213 ? 3.404 22.547 12.328 1 97.44 213 VAL B C 1
ATOM 3955 O O . VAL B 1 213 ? 3.65 22.953 13.469 1 97.44 213 VAL B O 1
ATOM 3958 N N . PHE B 1 214 ? 2.43 21.719 12.039 1 97.62 214 PHE B N 1
ATOM 3959 C CA . PHE B 1 214 ? 1.654 21.047 13.086 1 97.62 214 PHE B CA 1
ATOM 3960 C C . PHE B 1 214 ? 1.964 19.562 13.125 1 97.62 214 PHE B C 1
ATOM 3962 O O . PHE B 1 214 ? 1.693 18.844 12.164 1 97.62 214 PHE B O 1
ATOM 3969 N N . VAL B 1 215 ? 2.57 19.078 14.25 1 97.94 215 VAL B N 1
ATOM 3970 C CA . VAL B 1 215 ? 2.889 17.656 14.391 1 97.94 215 VAL B CA 1
ATOM 3971 C C . VAL B 1 215 ? 2.123 17.078 15.57 1 97.94 215 VAL B C 1
ATOM 3973 O O . VAL B 1 215 ? 1.87 17.766 16.562 1 97.94 215 VAL B O 1
ATOM 3976 N N . GLN B 1 216 ? 1.775 15.828 15.398 1 98 216 GLN B N 1
ATOM 3977 C CA . GLN B 1 216 ? 0.988 15.125 16.406 1 98 216 GLN B CA 1
ATOM 3978 C C . GLN B 1 216 ? 1.326 13.633 16.422 1 98 216 GLN B C 1
ATOM 3980 O O . GLN B 1 216 ? 1.616 13.047 15.375 1 98 216 GLN B O 1
ATOM 3985 N N . SER B 1 217 ? 1.354 13.008 17.625 1 98.5 217 SER B N 1
ATOM 3986 C CA . SER B 1 217 ? 1.546 11.562 17.734 1 98.5 217 SER B CA 1
ATOM 3987 C C . SER B 1 217 ? 0.824 11 18.953 1 98.5 217 SER B C 1
ATOM 3989 O O . SER B 1 217 ? 0.707 11.68 19.984 1 98.5 217 SER B O 1
ATOM 3991 N N . ASP B 1 218 ? 0.355 9.836 18.891 1 97.94 218 ASP B N 1
ATOM 3992 C CA . ASP B 1 218 ? -0.207 9.125 20.031 1 97.94 218 ASP B CA 1
ATOM 3993 C C . ASP B 1 218 ? 0.846 8.25 20.719 1 97.94 218 ASP B C 1
ATOM 3995 O O . ASP B 1 218 ? 0.534 7.492 21.625 1 97.94 218 ASP B O 1
ATOM 3999 N N . VAL B 1 219 ? 2.027 8.242 20.188 1 97.94 219 VAL B N 1
ATOM 4000 C CA . VAL B 1 219 ? 3.18 7.539 20.75 1 97.94 219 VAL B CA 1
ATOM 4001 C C . VAL B 1 219 ? 4.227 8.547 21.219 1 97.94 219 VAL B C 1
ATOM 4003 O O . VAL B 1 219 ? 4.801 9.273 20.406 1 97.94 219 VAL B O 1
ATOM 4006 N N . LEU B 1 220 ? 4.449 8.555 22.5 1 97.31 220 LEU B N 1
ATOM 4007 C CA . LEU B 1 220 ? 5.332 9.547 23.094 1 97.31 220 LEU B CA 1
ATOM 4008 C C . LEU B 1 220 ? 6.707 9.516 22.438 1 97.31 220 LEU B C 1
ATOM 4010 O O . LEU B 1 220 ? 7.266 10.57 22.125 1 97.31 220 LEU B O 1
ATOM 4014 N N . GLU B 1 221 ? 7.246 8.312 22.219 1 97.62 221 GLU B N 1
ATOM 4015 C CA . GLU B 1 221 ? 8.578 8.18 21.641 1 97.62 221 GLU B CA 1
ATOM 4016 C C . GLU B 1 221 ? 8.656 8.844 20.266 1 97.62 221 GLU B C 1
ATOM 4018 O O . GLU B 1 221 ? 9.672 9.461 19.938 1 97.62 221 GLU B O 1
ATOM 4023 N N . VAL B 1 222 ? 7.652 8.703 19.531 1 98.38 222 VAL B N 1
ATOM 4024 C CA . VAL B 1 222 ? 7.602 9.297 18.203 1 98.38 222 VAL B CA 1
ATOM 4025 C C . VAL B 1 222 ? 7.477 10.812 18.312 1 98.38 222 VAL B C 1
ATOM 4027 O O . VAL B 1 222 ? 8.141 11.555 17.578 1 98.38 222 VAL B O 1
ATOM 4030 N N . ALA B 1 223 ? 6.633 11.273 19.219 1 98 223 ALA B N 1
ATOM 4031 C CA . ALA B 1 223 ? 6.465 12.703 19.453 1 98 223 ALA B CA 1
ATOM 4032 C C . ALA B 1 223 ? 7.793 13.359 19.828 1 98 223 ALA B C 1
ATOM 4034 O O . ALA B 1 223 ? 8.141 14.422 19.312 1 98 223 ALA B O 1
ATOM 4035 N N . LEU B 1 224 ? 8.477 12.711 20.703 1 97.19 224 LEU B N 1
ATOM 4036 C CA . LEU B 1 224 ? 9.766 13.227 21.141 1 97.19 224 LEU B CA 1
ATOM 4037 C C . LEU B 1 224 ? 10.766 13.25 20 1 97.19 224 LEU B C 1
ATOM 4039 O O . LEU B 1 224 ? 11.531 14.203 19.844 1 97.19 224 LEU B O 1
ATOM 4043 N N . ASP B 1 225 ? 10.742 12.172 19.25 1 97.56 225 ASP B N 1
ATOM 4044 C CA . ASP B 1 225 ? 11.617 12.094 18.078 1 97.56 225 ASP B CA 1
ATOM 4045 C C . ASP B 1 225 ? 11.359 13.242 17.109 1 97.56 225 ASP B C 1
ATOM 4047 O O . ASP B 1 225 ? 12.289 13.891 16.641 1 97.56 225 ASP B O 1
ATOM 4051 N N . MET B 1 226 ? 10.109 13.531 16.828 1 97.56 226 MET B N 1
ATOM 4052 C CA . MET B 1 226 ? 9.742 14.633 15.938 1 97.56 226 MET B CA 1
ATOM 4053 C C . MET B 1 226 ? 10.156 15.977 16.547 1 97.56 226 MET B C 1
ATOM 4055 O O . MET B 1 226 ? 10.734 16.812 15.859 1 97.56 226 MET B O 1
ATOM 4059 N N . ARG B 1 227 ? 9.883 16.125 17.797 1 95.19 227 ARG B N 1
ATOM 4060 C CA . ARG B 1 227 ? 10.258 17.344 18.5 1 95.19 227 ARG B CA 1
ATOM 4061 C C . ARG B 1 227 ? 11.758 17.609 18.375 1 95.19 227 ARG B C 1
ATOM 4063 O O . ARG B 1 227 ? 12.172 18.719 18.047 1 95.19 227 ARG B O 1
ATOM 4070 N N . ASN B 1 228 ? 12.523 16.609 18.625 1 95.38 228 ASN B N 1
ATOM 4071 C CA . ASN B 1 228 ? 13.977 16.734 18.562 1 95.38 228 ASN B CA 1
ATOM 4072 C C . ASN B 1 228 ? 14.445 17.172 17.172 1 95.38 228 ASN B C 1
ATOM 4074 O O . ASN B 1 228 ? 15.328 18.016 17.062 1 95.38 228 ASN B O 1
ATOM 4078 N N . LYS B 1 229 ? 13.891 16.688 16.188 1 96.25 229 LYS B N 1
ATOM 4079 C CA . LYS B 1 229 ? 14.305 16.984 14.82 1 96.25 229 LYS B CA 1
ATOM 4080 C C . LYS B 1 229 ? 13.906 18.406 14.43 1 96.25 229 LYS B C 1
ATOM 4082 O O . LYS B 1 229 ? 14.672 19.109 13.766 1 96.25 229 LYS B O 1
ATOM 4087 N N . PHE B 1 230 ? 12.766 18.844 14.867 1 95.19 230 PHE B N 1
ATOM 4088 C CA . PHE B 1 230 ? 12.344 20.203 14.562 1 95.19 230 PHE B CA 1
ATOM 4089 C C . PHE B 1 230 ? 13.086 21.203 15.422 1 95.19 230 PHE B C 1
ATOM 4091 O O . PHE B 1 230 ? 13.391 22.312 14.977 1 95.19 230 PHE B O 1
ATOM 4098 N N . ASP B 1 231 ? 13.422 20.766 16.594 1 92.19 231 ASP B N 1
ATOM 4099 C CA . ASP B 1 231 ? 14.117 21.656 17.531 1 92.19 231 ASP B CA 1
ATOM 4100 C C . ASP B 1 231 ? 15.562 21.891 17.094 1 92.19 231 ASP B C 1
ATOM 4102 O O . ASP B 1 231 ? 16.203 22.844 17.531 1 92.19 231 ASP B O 1
ATOM 4106 N N . THR B 1 232 ? 16.078 20.953 16.312 1 90.62 232 THR B N 1
ATOM 4107 C CA . THR B 1 232 ? 17.438 21.125 15.812 1 90.62 232 THR B CA 1
ATOM 4108 C C . THR B 1 232 ? 17.531 22.344 14.898 1 90.62 232 THR B C 1
ATOM 4110 O O . THR B 1 232 ? 18.594 22.938 14.758 1 90.62 232 THR B O 1
ATOM 4113 N N . ILE B 1 233 ? 16.438 22.719 14.266 1 88.44 233 ILE B N 1
ATOM 4114 C CA . ILE B 1 233 ? 16.391 23.875 13.383 1 88.44 233 ILE B CA 1
ATOM 4115 C C . ILE B 1 233 ? 15.836 25.078 14.141 1 88.44 233 ILE B C 1
ATOM 4117 O O . ILE B 1 233 ? 15.008 25.828 13.609 1 88.44 233 ILE B O 1
ATOM 4121 N N . SER B 1 234 ? 16.219 25.328 15.328 1 72.56 234 SER B N 1
ATOM 4122 C CA . SER B 1 234 ? 15.664 26.266 16.281 1 72.56 234 SER B CA 1
ATOM 4123 C C . SER B 1 234 ? 15.898 27.703 15.836 1 72.56 234 SER B C 1
ATOM 4125 O O . SER B 1 234 ? 15.156 28.609 16.219 1 72.56 234 SER B O 1
ATOM 4127 N N . ASP B 1 235 ? 16.797 27.875 15.023 1 81.44 235 ASP B N 1
ATOM 4128 C CA . ASP B 1 235 ? 17.094 29.25 14.594 1 81.44 235 ASP B CA 1
ATOM 4129 C C . ASP B 1 235 ? 16.031 29.766 13.625 1 81.44 235 ASP B C 1
ATOM 4131 O O . ASP B 1 235 ? 15.805 30.969 13.523 1 81.44 235 ASP B O 1
ATOM 4135 N N . GLU B 1 236 ? 15.312 28.875 13.016 1 88 236 GLU B N 1
ATOM 4136 C CA . GLU B 1 236 ? 14.359 29.266 11.977 1 88 236 GLU B CA 1
ATOM 4137 C C . GLU B 1 236 ? 12.922 29.047 12.43 1 88 236 GLU B C 1
ATOM 4139 O O . GLU B 1 236 ? 11.984 29.578 11.828 1 88 236 GLU B O 1
ATOM 4144 N N . LEU B 1 237 ? 12.789 28.281 13.492 1 88.31 237 LEU B N 1
ATOM 4145 C CA . LEU B 1 237 ? 11.453 27.938 13.953 1 88.31 237 LEU B CA 1
ATOM 4146 C C . LEU B 1 237 ? 11.227 28.422 15.383 1 88.31 237 LEU B C 1
ATOM 4148 O O . LEU B 1 237 ? 12.125 28.344 16.219 1 88.31 237 LEU B O 1
ATOM 4152 N N . LEU B 1 238 ? 10.047 28.984 15.602 1 83.5 238 LEU B N 1
ATOM 4153 C CA . LEU B 1 238 ? 9.57 29.312 16.938 1 83.5 238 LEU B CA 1
ATOM 4154 C C . LEU B 1 238 ? 8.547 28.281 17.422 1 83.5 238 LEU B C 1
ATOM 4156 O O . LEU B 1 238 ? 7.68 27.859 16.641 1 83.5 238 LEU B O 1
ATOM 4160 N N . HIS B 1 239 ? 8.805 27.891 18.625 1 78.06 239 HIS B N 1
ATOM 4161 C CA . HIS B 1 239 ? 7.801 27 19.203 1 78.06 239 HIS B CA 1
ATOM 4162 C C . HIS B 1 239 ? 6.613 27.797 19.75 1 78.06 239 HIS B C 1
ATOM 4164 O O . HIS B 1 239 ? 6.777 28.922 20.234 1 78.06 239 HIS B O 1
ATOM 4170 N N . VAL B 1 240 ? 5.398 27.188 19.672 1 66.88 240 VAL B N 1
ATOM 4171 C CA . VAL B 1 240 ? 4.164 27.844 20.078 1 66.88 240 VAL B CA 1
ATOM 4172 C C . VAL B 1 240 ? 4.238 28.203 21.562 1 66.88 240 VAL B C 1
ATOM 4174 O O . VAL B 1 240 ? 3.613 29.156 22.016 1 66.88 240 VAL B O 1
ATOM 4177 N N . ASP B 1 241 ? 4.961 27.344 22.328 1 62.38 241 ASP B N 1
ATOM 4178 C CA . ASP B 1 241 ? 5.102 27.609 23.75 1 62.38 241 ASP B CA 1
ATOM 4179 C C . ASP B 1 241 ? 5.547 29.031 24.016 1 62.38 241 ASP B C 1
ATOM 4181 O O . ASP B 1 241 ? 5.191 29.625 25.047 1 62.38 241 ASP B O 1
ATOM 4185 N N . LYS B 1 242 ? 6.195 29.547 23.094 1 61 242 LYS B N 1
ATOM 4186 C CA . LYS B 1 242 ? 6.695 30.891 23.281 1 61 242 LYS B CA 1
ATOM 4187 C C . LYS B 1 242 ? 5.621 31.938 22.969 1 61 242 LYS B C 1
ATOM 4189 O O . LYS B 1 242 ? 5.652 33.062 23.484 1 61 242 LYS B O 1
ATOM 4194 N N . ILE B 1 243 ? 4.656 31.375 22.312 1 63.19 243 ILE B N 1
ATOM 4195 C CA . ILE B 1 243 ? 3.623 32.312 21.891 1 63.19 243 ILE B CA 1
ATOM 4196 C C . ILE B 1 243 ? 2.467 32.281 22.875 1 63.19 243 ILE B C 1
ATOM 4198 O O . ILE B 1 243 ? 1.944 33.344 23.25 1 63.19 243 ILE B O 1
ATOM 4202 N N . ASN B 1 244 ? 2.004 31.094 23.391 1 72.94 244 ASN B N 1
ATOM 4203 C CA . ASN B 1 244 ? 0.912 31 24.344 1 72.94 244 ASN B CA 1
ATOM 4204 C C . ASN B 1 244 ? 1.052 29.781 25.234 1 72.94 244 ASN B C 1
ATOM 4206 O O . ASN B 1 244 ? 0.474 28.719 24.953 1 72.94 244 ASN B O 1
ATOM 4210 N N . PRO B 1 245 ? 1.716 29.953 26.344 1 76.81 245 PRO B N 1
ATOM 4211 C CA . PRO B 1 245 ? 2.012 28.812 27.234 1 76.81 245 PRO B CA 1
ATOM 4212 C C . PRO B 1 245 ? 0.755 28.188 27.828 1 76.81 245 PRO B C 1
ATOM 4214 O O . PRO B 1 245 ? 0.779 27.031 28.25 1 76.81 245 PRO B O 1
ATOM 4217 N N . SER B 1 246 ? -0.299 28.969 27.875 1 79.19 246 SER B N 1
ATOM 4218 C CA . SER B 1 246 ? -1.515 28.469 28.516 1 79.19 246 SER B CA 1
ATOM 4219 C C . SER B 1 246 ? -2.123 27.328 27.703 1 79.19 246 SER B C 1
ATOM 4221 O O . SER B 1 246 ? -2.955 26.578 28.219 1 79.19 246 SER B O 1
ATOM 4223 N N . LEU B 1 247 ? -1.64 27.188 26.531 1 82.31 247 LEU B N 1
ATOM 4224 C CA . LEU B 1 247 ? -2.18 26.172 25.641 1 82.31 247 LEU B CA 1
ATOM 4225 C C . LEU B 1 247 ? -1.422 24.859 25.812 1 82.31 247 LEU B C 1
ATOM 4227 O O . LEU B 1 247 ? -1.791 23.844 25.203 1 82.31 247 LEU B O 1
ATOM 4231 N N . LEU B 1 248 ? -0.416 24.844 26.688 1 87.12 248 LEU B N 1
ATOM 4232 C CA . LEU B 1 248 ? 0.459 23.688 26.812 1 87.12 248 LEU B CA 1
ATOM 4233 C C . LEU B 1 248 ? 0.275 23.016 28.172 1 87.12 248 LEU B C 1
ATOM 4235 O O . LEU B 1 248 ? -0.125 23.656 29.141 1 87.12 248 LEU B O 1
ATOM 4239 N N . ASP B 1 249 ? 0.525 21.781 28.188 1 88.88 249 ASP B N 1
ATOM 4240 C CA . ASP B 1 249 ? 0.595 21.078 29.469 1 88.88 249 ASP B CA 1
ATOM 4241 C C . ASP B 1 249 ? 1.978 21.234 30.094 1 88.88 249 ASP B C 1
ATOM 4243 O O . ASP B 1 249 ? 2.814 21.984 29.594 1 88.88 249 ASP B O 1
ATOM 4247 N N . ASN B 1 250 ? 2.17 20.594 31.188 1 86.31 250 ASN B N 1
ATOM 4248 C CA . ASN B 1 250 ? 3.396 20.734 31.953 1 86.31 250 ASN B CA 1
ATOM 4249 C C . ASN B 1 250 ? 4.609 20.203 31.203 1 86.31 250 ASN B C 1
ATOM 4251 O O . ASN B 1 250 ? 5.746 20.562 31.516 1 86.31 250 ASN B O 1
ATOM 4255 N N . GLU B 1 251 ? 4.355 19.375 30.188 1 88.12 251 GLU B N 1
ATOM 4256 C CA . GLU B 1 251 ? 5.457 18.766 29.438 1 88.12 251 GLU B CA 1
ATOM 4257 C C . GLU B 1 251 ? 5.66 19.438 28.094 1 88.12 251 GLU B C 1
ATOM 4259 O O . GLU B 1 251 ? 6.477 19 27.281 1 88.12 251 GLU B O 1
ATOM 4264 N N . GLY B 1 252 ? 4.887 20.5 27.844 1 87.44 252 GLY B N 1
ATOM 4265 C CA . GLY B 1 252 ? 5.094 21.297 26.641 1 87.44 252 GLY B CA 1
ATOM 4266 C C . GLY B 1 252 ? 4.285 20.812 25.453 1 87.44 252 GLY B C 1
ATOM 4267 O O . GLY B 1 252 ? 4.57 21.188 24.312 1 87.44 252 GLY B O 1
ATOM 4268 N N . TRP B 1 253 ? 3.346 19.969 25.688 1 93.31 253 TRP B N 1
ATOM 4269 C CA . TRP B 1 253 ? 2.477 19.5 24.625 1 93.31 253 TRP B CA 1
ATOM 4270 C C . TRP B 1 253 ? 1.184 20.297 24.562 1 93.31 253 TRP B C 1
ATOM 4272 O O . TRP B 1 253 ? 0.628 20.672 25.609 1 93.31 253 TRP B O 1
ATOM 4282 N N . LEU B 1 254 ? 0.686 20.578 23.359 1 92.56 254 LEU B N 1
ATOM 4283 C CA . LEU B 1 254 ? -0.584 21.281 23.188 1 92.56 254 LEU B CA 1
ATOM 4284 C C . LEU B 1 254 ? -1.732 20.469 23.781 1 92.56 254 LEU B C 1
ATOM 4286 O O . LEU B 1 254 ? -1.792 19.25 23.609 1 92.56 254 LEU B O 1
ATOM 4290 N N . LEU B 1 255 ? -2.666 21.109 24.406 1 88.31 255 LEU B N 1
ATOM 4291 C CA . LEU B 1 255 ? -3.762 20.469 25.125 1 88.31 255 LEU B CA 1
ATOM 4292 C C . LEU B 1 255 ? -4.879 20.062 24.172 1 88.31 255 LEU B C 1
ATOM 4294 O O . LEU B 1 255 ? -5.613 19.109 24.438 1 88.31 255 LEU B O 1
ATOM 4298 N N . SER B 1 256 ? -5.043 20.828 23.109 1 89.5 256 SER B N 1
ATOM 4299 C CA . SER B 1 256 ? -6.117 20.547 22.156 1 89.5 256 SER B CA 1
ATOM 4300 C C . SER B 1 256 ? -5.621 20.656 20.719 1 89.5 256 SER B C 1
ATOM 4302 O O . SER B 1 256 ? -4.574 21.25 20.453 1 89.5 256 SER B O 1
ATOM 4304 N N . ASN B 1 257 ? -6.324 20 19.828 1 92.81 257 ASN B N 1
ATOM 4305 C CA . ASN B 1 257 ? -6.008 20.078 18.406 1 92.81 257 ASN B CA 1
ATOM 4306 C C . ASN B 1 257 ? -6.27 21.484 17.859 1 92.81 257 ASN B C 1
ATOM 4308 O O . ASN B 1 257 ? -7.406 21.953 17.875 1 92.81 257 ASN B O 1
ATOM 4312 N N . PRO B 1 258 ? -5.293 22.125 17.422 1 92.38 258 PRO B N 1
ATOM 4313 C CA . PRO B 1 258 ? -5.457 23.531 17 1 92.38 258 PRO B CA 1
ATOM 4314 C C . PRO B 1 258 ? -6.258 23.672 15.711 1 92.38 258 PRO B C 1
ATOM 4316 O O . PRO B 1 258 ? -6.637 24.781 15.344 1 92.38 258 PRO B O 1
ATOM 4319 N N . MET B 1 259 ? -6.578 22.578 15.031 1 94.38 259 MET B N 1
ATOM 4320 C CA . MET B 1 259 ? -7.27 22.641 13.75 1 94.38 259 MET B CA 1
ATOM 4321 C C . MET B 1 259 ? -8.781 22.609 13.945 1 94.38 259 MET B C 1
ATOM 4323 O O . MET B 1 259 ? -9.539 22.703 12.984 1 94.38 259 MET B O 1
ATOM 4327 N N . GLY B 1 260 ? -9.273 22.391 15.156 1 92.94 260 GLY B N 1
ATOM 4328 C CA . GLY B 1 260 ? -10.695 22.469 15.469 1 92.94 260 GLY B CA 1
ATOM 4329 C C . GLY B 1 260 ? -11.422 21.156 15.305 1 92.94 260 GLY B C 1
ATOM 4330 O O . GLY B 1 260 ? -12.641 21.094 15.461 1 92.94 260 GLY B O 1
ATOM 4331 N N . ILE B 1 261 ? -10.672 20.125 14.922 1 95.5 261 ILE B N 1
ATOM 4332 C CA . ILE B 1 261 ? -11.273 18.797 14.781 1 95.5 261 ILE B CA 1
ATOM 4333 C C . ILE B 1 261 ? -10.219 17.719 15.047 1 95.5 261 ILE B C 1
ATOM 4335 O O . ILE B 1 261 ? -9.039 17.906 14.727 1 95.5 261 ILE B O 1
ATOM 4339 N N . ARG B 1 262 ? -10.688 16.641 15.609 1 96.19 262 ARG B N 1
ATOM 4340 C CA . ARG B 1 262 ? -9.781 15.508 15.82 1 96.19 262 ARG B CA 1
ATOM 4341 C C . ARG B 1 262 ? -9.586 14.711 14.531 1 96.19 262 ARG B C 1
ATOM 4343 O O . ARG B 1 262 ? -10.516 14.562 13.742 1 96.19 262 ARG B O 1
ATOM 4350 N N . THR B 1 263 ? -8.32 14.219 14.305 1 97.5 263 THR B N 1
ATOM 4351 C CA . THR B 1 263 ? -8.109 13.266 13.219 1 97.5 263 THR B CA 1
ATOM 4352 C C . THR B 1 263 ? -8.734 11.914 13.562 1 97.5 263 THR B C 1
ATOM 4354 O O . THR B 1 263 ? -9.117 11.672 14.711 1 97.5 263 THR B O 1
ATOM 4357 N N . GLU B 1 264 ? -8.828 11.055 12.547 1 97.12 264 GLU B N 1
ATOM 4358 C CA . GLU B 1 264 ? -9.359 9.711 12.781 1 97.12 264 GLU B CA 1
ATOM 4359 C C . GLU B 1 264 ? -8.531 8.961 13.812 1 97.12 264 GLU B C 1
ATOM 4361 O O . GLU B 1 264 ? -9.078 8.367 14.75 1 97.12 264 GLU B O 1
ATOM 4366 N N . ARG B 1 265 ? -7.258 8.953 13.656 1 97.38 265 ARG B N 1
ATOM 4367 C CA . ARG B 1 265 ? -6.387 8.234 14.586 1 97.38 265 ARG B CA 1
ATOM 4368 C C . ARG B 1 265 ? -6.473 8.82 15.992 1 97.38 265 ARG B C 1
ATOM 4370 O O . ARG B 1 265 ? -6.41 8.094 16.984 1 97.38 265 ARG B O 1
ATOM 4377 N N . GLU B 1 266 ? -6.559 10.156 16.078 1 97.19 266 GLU B N 1
ATOM 4378 C CA . GLU B 1 266 ? -6.758 10.797 17.375 1 97.19 266 GLU B CA 1
ATOM 4379 C C . GLU B 1 266 ? -7.992 10.242 18.078 1 97.19 266 GLU B C 1
ATOM 4381 O O . GLU B 1 266 ? -7.941 9.922 19.266 1 97.19 266 GLU B O 1
ATOM 4386 N N . ILE B 1 267 ? -9.078 10.078 17.344 1 96.88 267 ILE B N 1
ATOM 4387 C CA . ILE B 1 267 ? -10.336 9.57 17.891 1 96.88 267 ILE B CA 1
ATOM 4388 C C . ILE B 1 267 ? -10.133 8.141 18.391 1 96.88 267 ILE B C 1
ATOM 4390 O O . ILE B 1 267 ? -10.523 7.801 19.516 1 96.88 267 ILE B O 1
ATOM 4394 N N . HIS B 1 268 ? -9.477 7.324 17.578 1 96.56 268 HIS B N 1
ATOM 4395 C CA . HIS B 1 268 ? -9.211 5.945 17.969 1 96.56 268 HIS B CA 1
ATOM 4396 C C . HIS B 1 268 ? -8.328 5.879 19.203 1 96.56 268 HIS B C 1
ATOM 4398 O O . HIS B 1 268 ? -8.609 5.121 20.141 1 96.56 268 HIS B O 1
ATOM 4404 N N . ALA B 1 269 ? -7.27 6.652 19.203 1 96.38 269 ALA B N 1
ATOM 4405 C CA . ALA B 1 269 ? -6.301 6.652 20.297 1 96.38 269 ALA B CA 1
ATOM 4406 C C . ALA B 1 269 ? -6.941 7.109 21.594 1 96.38 269 ALA B C 1
ATOM 4408 O O . ALA B 1 269 ? -6.758 6.48 22.641 1 96.38 269 ALA B O 1
ATOM 4409 N N . GLU B 1 270 ? -7.684 8.148 21.531 1 94.5 270 GLU B N 1
ATOM 4410 C CA . GLU B 1 270 ? -8.359 8.664 22.719 1 94.5 270 GLU B CA 1
ATOM 4411 C C . GLU B 1 270 ? -9.383 7.664 23.25 1 94.5 270 GLU B C 1
ATOM 4413 O O . GLU B 1 270 ? -9.562 7.52 24.453 1 94.5 270 GLU B O 1
ATOM 4418 N N . PHE B 1 271 ? -10.094 7.02 22.328 1 94.12 271 PHE B N 1
ATOM 4419 C CA . PHE B 1 271 ? -11.062 5.992 22.703 1 94.12 271 PHE B CA 1
ATOM 4420 C C . PHE B 1 271 ? -10.391 4.879 23.5 1 94.12 271 PHE B C 1
ATOM 4422 O O . PHE B 1 271 ? -10.984 4.328 24.438 1 94.12 271 PHE B O 1
ATOM 4429 N N . GLU B 1 272 ? -9.141 4.621 23.156 1 94.62 272 GLU B N 1
ATOM 4430 C CA . GLU B 1 272 ? -8.375 3.57 23.812 1 94.62 272 GLU B CA 1
ATOM 4431 C C . GLU B 1 272 ? -7.68 4.105 25.062 1 94.62 272 GLU B C 1
ATOM 4433 O O . GLU B 1 272 ? -6.926 3.379 25.719 1 94.62 272 GLU B O 1
ATOM 4438 N N . GLY B 1 273 ? -7.836 5.332 25.328 1 93.69 273 GLY B N 1
ATOM 4439 C CA . GLY B 1 273 ? -7.281 5.922 26.547 1 93.69 273 GLY B CA 1
ATOM 4440 C C . GLY B 1 273 ? -5.871 6.449 26.359 1 93.69 273 GLY B C 1
ATOM 4441 O O . GLY B 1 273 ? -5.176 6.734 27.328 1 93.69 273 GLY B O 1
ATOM 4442 N N . ALA B 1 274 ? -5.449 6.582 25.156 1 94.75 274 ALA B N 1
ATOM 4443 C CA . ALA B 1 274 ? -4.098 7.066 24.891 1 94.75 274 ALA B CA 1
ATOM 4444 C C . ALA B 1 274 ? -4.043 8.594 24.922 1 94.75 274 ALA B C 1
ATOM 4446 O O . ALA B 1 274 ? -5.039 9.258 24.641 1 94.75 274 ALA B O 1
ATOM 4447 N N . LYS B 1 275 ? -2.988 9.117 25.344 1 95 275 LYS B N 1
ATOM 4448 C CA . LYS B 1 275 ? -2.715 10.555 25.281 1 95 275 LYS B CA 1
ATOM 4449 C C . LYS B 1 275 ? -2.193 10.953 23.906 1 95 275 LYS B C 1
ATOM 4451 O O . LYS B 1 275 ? -1.47 10.195 23.266 1 95 275 LYS B O 1
ATOM 4456 N N . ILE B 1 276 ? -2.541 12.141 23.469 1 97.44 276 ILE B N 1
ATOM 4457 C CA . ILE B 1 276 ? -2.051 12.68 22.203 1 97.44 276 ILE B CA 1
ATOM 4458 C C . ILE B 1 276 ? -1.025 13.781 22.484 1 97.44 276 ILE B C 1
ATOM 4460 O O . ILE B 1 276 ? -1.26 14.664 23.297 1 97.44 276 ILE B O 1
ATOM 4464 N N . TYR B 1 277 ? 0.112 13.75 21.812 1 97.31 277 TYR B N 1
ATOM 4465 C CA . TYR B 1 277 ? 1.188 14.727 21.938 1 97.31 277 TYR B CA 1
ATOM 4466 C C . TYR B 1 277 ? 1.26 15.617 20.703 1 97.31 277 TYR B C 1
ATOM 4468 O O . TYR B 1 277 ? 1.469 15.133 19.594 1 97.31 277 TYR B O 1
ATOM 4476 N N . ARG B 1 278 ? 1.105 16.891 20.984 1 96.31 278 ARG B N 1
ATOM 4477 C CA . ARG B 1 278 ? 1.026 17.828 19.859 1 96.31 278 ARG B CA 1
ATOM 4478 C C . ARG B 1 278 ? 2.037 18.953 20.016 1 96.31 278 ARG B C 1
ATOM 4480 O O . ARG B 1 278 ? 2.34 19.375 21.141 1 96.31 278 ARG B O 1
ATOM 4487 N N . ARG B 1 279 ? 2.523 19.438 18.844 1 94.44 279 ARG B N 1
ATOM 4488 C CA . ARG B 1 279 ? 3.352 20.641 18.781 1 94.44 279 ARG B CA 1
ATOM 4489 C C . ARG B 1 279 ? 3.074 21.438 17.516 1 94.44 279 ARG B C 1
ATOM 4491 O O . ARG B 1 279 ? 2.766 20.859 16.469 1 94.44 279 ARG B O 1
ATOM 4498 N N . VAL B 1 280 ? 3.143 22.719 17.688 1 95.06 280 VAL B N 1
ATOM 4499 C CA . VAL B 1 280 ? 3.064 23.625 16.547 1 95.06 280 VAL B CA 1
ATOM 4500 C C . VAL B 1 280 ? 4.309 24.5 16.5 1 95.06 280 VAL B C 1
ATOM 4502 O O . VAL B 1 280 ? 4.73 25.047 17.516 1 95.06 280 VAL B O 1
ATOM 4505 N N . TYR B 1 281 ? 4.895 24.578 15.328 1 94.38 281 TYR B N 1
ATOM 4506 C CA . TYR B 1 281 ? 6.043 25.438 15.07 1 94.38 281 TYR B CA 1
ATOM 4507 C C . TYR B 1 281 ? 5.688 26.531 14.07 1 94.38 281 TYR B C 1
ATOM 4509 O O . TYR B 1 281 ? 4.852 26.328 13.188 1 94.38 281 TYR B O 1
ATOM 4517 N N . GLN B 1 282 ? 6.316 27.688 14.258 1 94 282 GLN B N 1
ATOM 4518 C CA . GLN B 1 282 ? 6.145 28.797 13.336 1 94 282 GLN B CA 1
ATOM 4519 C C . GLN B 1 282 ? 7.488 29.281 12.789 1 94 282 GLN B C 1
ATOM 4521 O O . GLN B 1 282 ? 8.438 29.453 13.555 1 94 282 GLN B O 1
ATOM 4526 N N . LYS B 1 283 ? 7.496 29.422 11.477 1 94.5 283 LYS B N 1
ATOM 4527 C CA . LYS B 1 283 ? 8.727 29.938 10.875 1 94.5 283 LYS B CA 1
ATOM 4528 C C . LYS B 1 283 ? 8.906 31.422 11.188 1 94.5 283 LYS B C 1
ATOM 4530 O O . LYS B 1 283 ? 7.965 32.188 11.055 1 94.5 283 LYS B O 1
ATOM 4535 N N . ARG B 1 284 ? 10.133 31.703 11.594 1 89.06 284 ARG B N 1
ATOM 4536 C CA . ARG B 1 284 ? 10.453 33.094 11.953 1 89.06 284 ARG B CA 1
ATOM 4537 C C . ARG B 1 284 ? 10.383 34 10.734 1 89.06 284 ARG B C 1
ATOM 4539 O O . ARG B 1 284 ? 10.68 33.562 9.617 1 89.06 284 ARG B O 1
ATOM 4546 N N . LYS B 1 285 ? 10 35.25 10.945 1 80.94 285 LYS B N 1
ATOM 4547 C CA . LYS B 1 285 ? 9.914 36.25 9.898 1 80.94 285 LYS B CA 1
ATOM 4548 C C . LYS B 1 285 ? 11.297 36.781 9.531 1 80.94 285 LYS B C 1
ATOM 4550 O O . LYS B 1 285 ? 12.188 36.844 10.375 1 80.94 285 LYS B O 1
#

Organism: NCBI:txid165716

Radius of gyration: 33.87 Å; Cα contacts (8 Å, |Δi|>4): 786; chains: 2; bounding box: 100×103×110 Å

pLDDT: mean 79.34, std 29.16, range [16.61, 98.94]

Solvent-accessible surface area (backbone atoms only — not comparable to full-atom values): 33886 Å² total; per-residue (Å²): 136,80,81,82,79,81,74,78,78,78,80,74,81,78,85,69,81,81,80,74,91,92,79,82,74,70,77,78,67,79,69,72,78,76,78,73,77,75,72,80,78,70,81,66,77,71,70,77,64,74,69,68,64,65,67,65,66,68,71,71,69,52,50,68,52,52,43,48,61,74,52,46,86,68,66,74,75,84,75,79,66,84,72,54,48,83,74,74,62,52,71,79,57,23,83,60,42,60,38,40,30,33,40,30,46,59,36,61,66,35,60,62,58,48,56,51,34,71,76,28,66,88,64,37,31,38,38,30,30,22,77,50,53,72,39,28,55,50,31,44,50,50,37,54,74,68,66,50,45,24,51,50,54,41,58,30,55,58,74,63,23,43,57,63,48,58,72,68,44,78,23,50,36,42,35,38,36,38,60,51,65,71,63,48,87,52,76,92,36,48,84,68,30,75,83,38,65,69,39,52,49,43,50,60,72,56,37,37,67,64,10,34,38,41,40,34,20,66,42,68,70,48,35,51,53,50,48,53,56,55,54,71,48,46,91,49,39,39,54,43,64,79,73,49,52,86,50,35,46,98,85,66,29,37,74,65,63,88,81,78,58,78,44,65,66,54,46,42,38,46,70,72,67,45,62,68,39,29,48,46,35,30,30,53,119,131,91,70,90,78,85,70,82,77,83,82,77,83,80,85,83,87,78,86,85,91,90,89,67,73,93,79,88,78,89,78,85,82,75,82,70,80,75,71,81,77,72,82,68,79,68,69,76,65,74,68,68,65,66,66,66,68,67,71,72,71,51,51,67,52,51,43,49,60,74,52,45,87,69,66,74,75,85,74,80,66,86,71,53,50,82,75,74,63,52,71,79,55,22,84,62,43,61,38,39,29,35,40,30,48,60,36,60,65,34,60,64,59,49,57,52,32,72,76,30,67,88,64,37,31,38,36,29,31,21,77,49,52,71,38,28,55,49,32,43,50,51,36,55,75,68,66,48,45,25,51,50,54,41,58,29,55,58,76,65,21,45,58,64,50,58,71,69,43,78,24,50,37,42,37,39,34,39,62,51,67,69,64,46,84,53,75,92,37,47,84,69,28,75,82,37,66,70,41,52,50,44,49,60,71,56,38,37,66,63,11,36,38,41,39,34,19,67,42,67,71,48,35,50,53,49,49,53,54,54,55,71,48,46,88,50,38,40,56,43,64,76,73,49,53,87,50,36,48,98,85,64,27,38,73,65,65,91,81,79,58,78,44,63,65,53,46,41,38,47,70,72,67,44,62,69,39,29,48,46,35,30,31,55,118

Secondary structure (DSSP, 8-state):
-----------------SS-------------------------------------------HHHHHHHHTGGG---S---PPPPPPP-HHHH-S-TTS-EEEEET-TTSHHHHHHHHH-TTT-EEEEEES-HHHHHHHHHHHHHTT-SSEEEEE--HHHHHHHHHHH-SS-EEEEEEES-----SGGGGGGSS--HHHHHHHHHHEEEEEEEEEEESSHHHHHHHHHHHHTTTTTEEEGGGT-GGGB-TTS-BSS-TTSS--HHHHHHHHTT---EEEEEEE--/------------------S-------------------------------------------HHHHHHHHTGGG---S---PPPPPPP-HHHH-S-TTS-EEEEET-TTSHHHHHHHHH-TTT-EEEEEES-HHHHHHHHHHHHHTT-SSEEEEE--HHHHHHHHHHH-SS-EEEEEEES-----SGGGGGGSS--HHHHHHHHHHEEEEEEEEEEESSHHHHHHHHHHHHTTTTTEEEGGGT-GGGB-TTS-BSS-TTSS--HHHHHHHHTT---EEEEEEE--